Protein AF-A0A7M7PFD1-F1 (afdb_monomer_lite)

Foldseek 3Di:
DWKKKKKWFFQDCPVPDDQPCPDPVNVVVQVVVQVVLQVLLVVLCVVPVWQKDKDKGFPGWDDDNGTITIMMIDIPRGPDDPVVVQVSSVVSLVVCCVVVPNRIDCPTIDMFTQFKADWDWDQDPVGIWIWHIDTAQDKTATPDFADPQFPRGRGGQKMWGFHHDSPDGIHTDIDGDRHHGDALLSSLVSCLVCVVPDDLVVSLVSLLVSLLDQPDALNSLLSSLSSLLVSLVVDQAELVSLQSLQQSVLSSVPHDPVSVVVNCVPPNSVVSSVVSSVSNLVSYDDPAPDKRWHDYPQDIDIDHDDDDDDDDPDDPDDDPVLLVVLLVCCVLPVDQLVRSCVQSVNDSVSNVVSSVVVVVVVVVVCCVVPVPDDDPDDVVVVVVVVVVVVVVSVVCCVVPVDDDPQATWDADPVRDIDDGDVVVDPPPPPPPPVPPPPD

Secondary structure (DSSP, 8-state):
-EEEEEEEEE-S--TT----TTSHHHHHHHHHHHHHHHHHHHHHHHHHT--PEEEEEEEEEEEESEEEEEEEEEEES--S-HHHHHHHHHHHHHHHHHHSTT-EEEEEEEEEESSEEPPEEEEETTEEEEE--EETT-EEEPSSB--TTBTTTTSBSEEEEEE--SSSPPEEEEEE-S-SBPPHHHHHHHHHHHGGGS-HHHHHHHHHHHTT-TT--HHHHHHHHHHHHHHHHHS---HHHHHHHHHHHHHHTTS-HHHHHHHHHHT-HHHHHHHHHHHHHHHS-PPTT-EEEEE-SS-EEEEE--------SSS-PPPHHHHHHHHHHHHHH---HHHHHHHHT--HHHHHHHHHHHHHHHHHHHHHHH-SS-----HHHHHHHHHHHHHHHHHHHHHTS---GGGS-EE-TTS-EE--HHHHS--------------

Radius of gyration: 41.78 Å; chains: 1; bounding box: 92×58×106 Å

Sequence (439 aa):
MSIFHLKFKLVRNFTTFHADQESSDYKTLAHDIKGKFEAVFEELETERDTNGTIYIHVNQLLPDDGVLVDMRAYIANSSMTTQEEMDLLWSGLFSVATSSDGYFDPSILLVLSTVLCPNTSWSSPYGIVQFSSGDLHSWSESSGDCPWFTVNDGEPIARAVCSGDYISPCAWVPSDNCGGNKTADQLLIYLQENLMSADVQDVLSFLTVISQDKNINYAGVSAAFDIIHQTVSISQPTQENVASVVDILSILATLDKGLIMEAEMMDGAVSRATVALEEILLASKVPSNQAFQHVASNLVVQAYTPLAEKGHPHQEGHSPGLKLSVFLRHLANGATYAELSFNFRMGKETIQKFVPDVARAVVDEYAAECFLGQIRQEPDTVRLLIEAAVMLHNLIRNQYQAWDVRMLDQEDAQHNLIPRAWRTAAITVRKSCNAALLL

Organism: Strongylocentrotus purpuratus (NCBI:txid7668)

Structure (mmCIF, N/CA/C/O backbone):
data_AF-A0A7M7PFD1-F1
#
_entry.id   AF-A0A7M7PFD1-F1
#
loop_
_atom_site.group_PDB
_atom_site.id
_atom_site.type_symbol
_atom_site.label_atom_id
_atom_site.label_alt_id
_atom_site.label_comp_id
_atom_site.label_asym_id
_atom_site.label_entity_id
_atom_site.label_seq_id
_atom_site.pdbx_PDB_ins_code
_atom_site.Cartn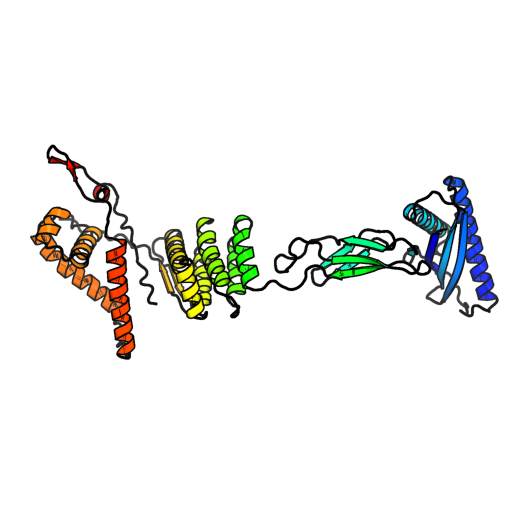_x
_atom_site.Cartn_y
_atom_site.Cartn_z
_atom_site.occupancy
_atom_site.B_iso_or_equiv
_atom_site.auth_seq_id
_atom_site.auth_comp_id
_atom_site.auth_asym_id
_atom_site.auth_atom_id
_atom_site.pdbx_PDB_model_num
ATOM 1 N N . MET A 1 1 ? 30.700 11.770 -26.004 1.00 76.75 1 MET A N 1
ATOM 2 C CA . MET A 1 1 ? 30.360 10.777 -27.037 1.00 76.75 1 MET A CA 1
ATOM 3 C C . MET A 1 1 ? 29.331 9.862 -26.422 1.00 76.75 1 MET A C 1
ATOM 5 O O . MET A 1 1 ? 29.656 9.211 -25.435 1.00 76.75 1 MET A O 1
ATOM 9 N N . SER A 1 2 ? 28.119 9.887 -26.954 1.00 86.25 2 SER A N 1
ATOM 10 C CA . SER A 1 2 ? 26.986 9.093 -26.482 1.00 86.25 2 SER A CA 1
ATOM 11 C C . SER A 1 2 ? 26.871 7.819 -27.313 1.00 86.25 2 SER A C 1
ATOM 13 O O . SER A 1 2 ? 27.174 7.840 -28.509 1.00 86.25 2 SER A O 1
ATOM 15 N N . ILE A 1 3 ? 26.469 6.713 -26.686 1.00 91.69 3 ILE A N 1
ATOM 16 C CA . ILE A 1 3 ? 26.272 5.425 -27.355 1.00 91.69 3 ILE A CA 1
ATOM 17 C C . ILE A 1 3 ? 24.803 5.041 -27.212 1.00 91.69 3 ILE A C 1
ATOM 19 O O . ILE A 1 3 ? 24.238 5.068 -26.118 1.00 91.69 3 ILE A O 1
ATOM 23 N N . PHE A 1 4 ? 24.201 4.657 -28.330 1.00 92.50 4 PHE A N 1
ATOM 24 C CA . PHE A 1 4 ? 22.818 4.213 -28.399 1.00 92.50 4 PHE A CA 1
ATOM 25 C C . PHE A 1 4 ? 22.736 2.857 -29.080 1.00 92.50 4 PHE A C 1
ATOM 27 O O . PHE A 1 4 ? 23.472 2.581 -30.027 1.00 92.50 4 PHE A O 1
ATOM 34 N N . HIS A 1 5 ? 21.826 2.015 -28.608 1.00 92.56 5 HIS A N 1
ATOM 35 C CA . HIS A 1 5 ? 21.463 0.752 -29.235 1.00 92.56 5 HIS A CA 1
ATOM 36 C C . HIS A 1 5 ? 20.136 0.930 -29.950 1.00 92.56 5 HIS A C 1
ATOM 38 O O . HIS A 1 5 ? 19.154 1.369 -29.354 1.00 92.56 5 HIS A O 1
ATOM 44 N N . LEU A 1 6 ? 20.125 0.583 -31.227 1.00 90.88 6 LEU A N 1
ATOM 45 C CA . LEU A 1 6 ? 18.975 0.644 -32.109 1.00 90.88 6 LEU A CA 1
ATOM 46 C C . LEU A 1 6 ? 18.558 -0.787 -32.426 1.00 90.88 6 LEU A C 1
ATOM 48 O O . LEU A 1 6 ? 19.368 -1.567 -32.930 1.00 90.88 6 LEU A O 1
ATOM 52 N N . LYS A 1 7 ? 17.303 -1.131 -32.147 1.00 89.62 7 LYS A N 1
ATOM 53 C CA . LYS A 1 7 ? 16.719 -2.416 -32.539 1.00 89.62 7 LYS A CA 1
ATOM 54 C C . LYS A 1 7 ? 15.477 -2.181 -33.370 1.00 89.62 7 LYS A C 1
ATOM 56 O O . LYS A 1 7 ? 14.643 -1.370 -32.990 1.00 89.62 7 LYS A O 1
ATOM 61 N N . PHE A 1 8 ? 15.372 -2.857 -34.508 1.00 87.81 8 PHE A N 1
ATOM 62 C CA . PHE A 1 8 ? 14.219 -2.764 -35.404 1.00 87.81 8 PHE A CA 1
ATOM 63 C C . PHE A 1 8 ? 14.161 -3.963 -36.347 1.00 87.81 8 PHE A C 1
ATOM 65 O O . PHE A 1 8 ? 15.134 -4.704 -36.485 1.00 87.81 8 PHE A O 1
ATOM 72 N N . LYS A 1 9 ? 13.023 -4.152 -37.017 1.00 87.50 9 LYS A N 1
ATOM 73 C CA . LYS A 1 9 ? 12.791 -5.288 -37.912 1.00 87.50 9 LYS A CA 1
ATOM 74 C C . LYS A 1 9 ? 12.606 -4.843 -39.361 1.00 87.50 9 LYS A C 1
ATOM 76 O O . LYS A 1 9 ? 11.970 -3.830 -39.645 1.00 87.50 9 LYS A O 1
ATOM 81 N N . LEU A 1 10 ? 13.149 -5.636 -40.281 1.00 84.19 10 LEU A N 1
ATOM 82 C CA . LEU A 1 10 ? 12.972 -5.494 -41.723 1.00 84.19 10 LEU A CA 1
ATOM 83 C C . LEU A 1 10 ? 12.193 -6.706 -42.264 1.00 84.19 10 LEU A C 1
ATOM 85 O O . LEU A 1 10 ? 12.637 -7.835 -42.100 1.00 84.19 10 LEU A O 1
ATOM 89 N N . VAL A 1 11 ? 11.041 -6.496 -42.906 1.00 77.44 11 VAL A N 1
ATOM 90 C CA . VAL A 1 11 ? 10.038 -7.543 -43.228 1.00 77.44 11 VAL A CA 1
ATOM 91 C C . VAL A 1 11 ? 10.129 -8.055 -44.675 1.00 77.44 11 VAL A C 1
ATOM 93 O O . VAL A 1 11 ? 9.522 -9.066 -45.024 1.00 77.44 11 VAL A O 1
ATOM 96 N N . ARG A 1 12 ? 10.877 -7.386 -45.566 1.00 67.44 12 ARG A N 1
ATOM 97 C CA . ARG A 1 12 ? 10.990 -7.843 -46.966 1.00 67.44 12 ARG A CA 1
ATOM 98 C C . ARG A 1 12 ? 11.777 -9.149 -47.100 1.00 67.44 12 ARG A C 1
ATOM 100 O O . ARG A 1 12 ? 12.551 -9.530 -46.234 1.00 67.44 12 ARG A O 1
ATOM 107 N N . ASN A 1 13 ? 11.547 -9.789 -48.246 1.00 53.38 13 ASN A N 1
ATOM 108 C CA . ASN A 1 13 ? 11.905 -11.142 -48.676 1.00 53.38 13 ASN A CA 1
ATOM 109 C C . ASN A 1 13 ? 13.419 -11.475 -48.636 1.00 53.38 13 ASN A C 1
ATOM 111 O O . ASN A 1 13 ? 13.996 -11.845 -49.658 1.00 53.38 13 ASN A O 1
ATOM 115 N N . PHE A 1 14 ? 14.073 -11.400 -47.476 1.00 57.06 14 PHE A N 1
ATOM 116 C CA . PHE A 1 14 ? 15.410 -11.955 -47.230 1.00 57.06 14 PHE A CA 1
ATOM 117 C C . PHE A 1 14 ? 15.326 -13.490 -47.120 1.00 57.06 14 PHE A C 1
ATOM 119 O O . PHE A 1 14 ? 15.749 -14.098 -46.143 1.00 57.06 14 PHE A O 1
ATOM 126 N N . THR A 1 15 ? 14.726 -14.135 -48.125 1.00 47.25 15 THR A N 1
ATOM 127 C CA . THR A 1 15 ? 14.383 -15.573 -48.147 1.00 47.25 15 THR A CA 1
ATOM 128 C C . THR A 1 15 ? 15.592 -16.505 -48.140 1.00 47.25 15 THR A C 1
ATOM 130 O O . THR A 1 15 ? 15.434 -17.716 -48.014 1.00 47.25 15 THR A O 1
ATOM 133 N N . THR A 1 16 ? 16.801 -15.957 -48.232 1.00 53.50 16 THR A N 1
ATOM 134 C CA . THR A 1 16 ? 18.064 -16.700 -48.206 1.00 53.50 16 THR A CA 1
ATOM 135 C C . THR A 1 16 ? 19.123 -15.978 -47.373 1.00 53.50 16 THR A C 1
ATOM 137 O O . THR A 1 16 ? 20.288 -15.926 -47.757 1.00 53.50 16 THR A O 1
ATOM 140 N N . PHE A 1 17 ? 18.743 -15.365 -46.249 1.00 58.75 17 PHE A N 1
ATOM 141 C CA . PHE A 1 17 ? 19.732 -14.807 -45.330 1.00 58.75 17 PHE A CA 1
ATOM 142 C C . PHE A 1 17 ? 20.341 -15.915 -44.461 1.00 58.75 17 PHE A C 1
ATOM 144 O O . PHE A 1 17 ? 19.690 -16.473 -43.577 1.00 58.75 17 PHE A O 1
ATOM 151 N N . HIS A 1 18 ? 21.614 -16.225 -44.704 1.00 59.75 18 HIS A N 1
ATOM 152 C CA . HIS A 1 18 ? 22.430 -16.983 -43.764 1.00 59.75 18 HIS A CA 1
ATOM 153 C C . HIS A 1 18 ? 23.028 -16.016 -42.739 1.00 59.75 18 HIS A C 1
ATOM 155 O O . HIS A 1 18 ? 23.800 -15.133 -43.099 1.00 59.75 18 HIS A O 1
ATOM 161 N N . ALA A 1 19 ? 22.713 -16.216 -41.458 1.00 62.31 19 ALA A N 1
ATOM 162 C CA . ALA A 1 19 ? 23.179 -15.388 -40.339 1.00 62.31 19 ALA A CA 1
ATOM 163 C C . ALA A 1 19 ? 24.684 -15.524 -40.015 1.00 62.31 19 ALA A C 1
ATOM 165 O O . ALA A 1 19 ? 25.120 -15.181 -38.918 1.00 62.31 19 ALA A O 1
ATOM 166 N N . ASP A 1 20 ? 25.474 -16.057 -40.948 1.00 70.75 20 ASP A N 1
ATOM 167 C CA . ASP A 1 20 ? 26.923 -16.142 -40.823 1.00 70.75 20 ASP A CA 1
ATOM 168 C C . ASP A 1 20 ? 27.538 -14.771 -41.131 1.00 70.75 20 ASP A C 1
ATOM 170 O O . ASP A 1 20 ? 27.486 -14.303 -42.270 1.00 70.75 20 ASP A O 1
ATOM 174 N N . GLN A 1 21 ? 28.127 -14.134 -40.114 1.00 69.25 21 GLN A N 1
ATOM 175 C CA . GLN A 1 21 ? 28.752 -12.811 -40.222 1.00 69.25 21 GLN A CA 1
ATOM 176 C C . GLN A 1 21 ? 29.903 -12.768 -41.237 1.00 69.25 21 GLN A C 1
ATOM 178 O O . GLN A 1 21 ? 30.243 -11.694 -41.741 1.00 69.25 21 GLN A O 1
ATOM 183 N N . GLU A 1 22 ? 30.498 -13.919 -41.567 1.00 76.50 22 GLU A N 1
ATOM 184 C CA . GLU A 1 22 ? 31.570 -14.000 -42.555 1.00 76.50 22 GLU A CA 1
ATOM 185 C C . GLU A 1 22 ? 31.070 -14.116 -44.000 1.00 76.50 22 GLU A C 1
ATOM 187 O O . GLU A 1 22 ? 31.841 -13.846 -44.930 1.00 76.50 22 GLU A O 1
ATOM 192 N N . SER A 1 23 ? 29.787 -14.441 -44.194 1.00 79.31 23 SER A N 1
ATOM 193 C CA . SER A 1 23 ? 29.161 -14.565 -45.511 1.00 79.31 23 SER A CA 1
ATOM 194 C C . SER A 1 23 ? 29.185 -13.242 -46.282 1.00 79.31 23 SER A C 1
ATOM 196 O O . SER A 1 23 ? 28.975 -12.162 -45.721 1.00 79.31 23 SER A O 1
ATOM 198 N N . SER A 1 24 ? 29.388 -13.326 -47.601 1.00 77.19 24 SER A N 1
ATOM 199 C CA . SER A 1 24 ? 29.265 -12.175 -48.503 1.00 77.19 24 SER A CA 1
ATOM 200 C C . SER A 1 24 ? 27.900 -11.509 -48.378 1.00 77.19 24 SER A C 1
ATOM 202 O O . SER A 1 24 ? 27.824 -10.286 -48.314 1.00 77.19 24 SER A O 1
ATOM 204 N N . ASP A 1 25 ? 26.842 -12.311 -48.264 1.00 72.19 25 ASP A N 1
ATOM 205 C CA . ASP A 1 25 ? 25.460 -11.832 -48.259 1.00 72.19 25 ASP A CA 1
ATOM 206 C C . ASP A 1 25 ? 25.157 -11.034 -46.984 1.00 72.19 25 ASP A C 1
ATOM 208 O O . ASP A 1 25 ? 24.490 -10.000 -47.039 1.00 72.19 25 ASP A O 1
ATOM 212 N N . TYR A 1 26 ? 25.720 -11.457 -45.843 1.00 77.81 26 TYR A N 1
ATOM 213 C CA . TYR A 1 26 ? 25.640 -10.714 -44.585 1.00 77.81 26 TYR A CA 1
ATOM 214 C C . TYR A 1 26 ? 26.345 -9.362 -44.694 1.00 77.81 26 TYR A C 1
ATOM 216 O O . TYR A 1 26 ? 25.782 -8.332 -44.323 1.00 77.81 26 TYR A O 1
ATOM 224 N N . LYS A 1 27 ? 27.577 -9.353 -45.220 1.00 80.38 27 LYS A N 1
ATOM 225 C CA . LYS A 1 27 ? 28.394 -8.137 -45.339 1.00 80.38 27 LYS A CA 1
ATOM 226 C C . LYS A 1 27 ? 27.763 -7.123 -46.293 1.00 80.38 27 LYS A C 1
ATOM 228 O O . LYS A 1 27 ? 27.737 -5.938 -45.968 1.00 80.38 27 LYS A O 1
ATOM 233 N N . THR A 1 28 ? 27.214 -7.578 -47.422 1.00 81.00 28 THR A N 1
ATOM 234 C CA . THR A 1 28 ? 26.465 -6.727 -48.359 1.00 81.00 28 THR A CA 1
ATOM 235 C C . THR A 1 28 ? 25.225 -6.142 -47.693 1.00 81.00 28 THR A C 1
ATOM 237 O O . THR A 1 28 ? 25.043 -4.929 -47.720 1.00 81.00 28 THR A O 1
ATOM 240 N N . LEU A 1 29 ? 24.420 -6.966 -47.015 1.00 76.75 29 LEU A N 1
ATOM 241 C CA . LEU A 1 29 ? 23.209 -6.490 -46.348 1.00 76.75 29 LEU A CA 1
ATOM 242 C C . LEU A 1 29 ? 23.514 -5.477 -45.234 1.00 76.75 29 LEU A C 1
ATOM 244 O O . LEU A 1 29 ? 22.866 -4.436 -45.150 1.00 76.75 29 LEU A O 1
ATOM 248 N N . ALA A 1 30 ? 24.519 -5.745 -44.400 1.00 82.06 30 ALA A N 1
ATOM 249 C CA . ALA A 1 30 ? 24.948 -4.818 -43.358 1.00 82.06 30 ALA A CA 1
ATOM 250 C C . ALA A 1 30 ? 25.448 -3.485 -43.945 1.00 82.06 30 ALA A C 1
ATOM 252 O O . ALA A 1 30 ? 25.148 -2.426 -43.394 1.00 82.06 30 ALA A O 1
ATOM 253 N N . HIS A 1 31 ? 26.173 -3.525 -45.069 1.00 84.00 31 HIS A N 1
ATOM 254 C CA . HIS A 1 31 ? 26.636 -2.328 -45.773 1.00 84.00 31 HIS A CA 1
ATOM 255 C C . HIS A 1 31 ? 25.475 -1.509 -46.351 1.00 84.00 31 HIS A C 1
ATOM 257 O O . HIS A 1 31 ? 25.438 -0.297 -46.157 1.00 84.00 31 HIS A O 1
ATOM 263 N N . ASP A 1 32 ? 24.501 -2.162 -46.988 1.00 79.81 32 ASP A N 1
ATOM 264 C CA . ASP A 1 32 ? 23.331 -1.499 -47.573 1.00 79.81 32 ASP A CA 1
ATOM 265 C C . ASP A 1 32 ? 22.443 -0.853 -46.501 1.00 79.81 32 ASP A C 1
ATOM 267 O O . ASP A 1 32 ? 21.979 0.277 -46.670 1.00 79.81 32 ASP A O 1
ATOM 271 N N . ILE A 1 33 ? 22.223 -1.552 -45.379 1.00 78.75 33 ILE A N 1
ATOM 272 C CA . ILE A 1 33 ? 21.520 -1.005 -44.211 1.00 78.75 33 ILE A CA 1
ATOM 273 C C . ILE A 1 33 ? 22.271 0.232 -43.722 1.00 78.75 33 ILE A C 1
ATOM 275 O O . ILE A 1 33 ? 21.683 1.306 -43.629 1.00 78.75 33 ILE A O 1
ATOM 279 N N . LYS A 1 34 ? 23.577 0.104 -43.474 1.00 83.62 34 LYS A N 1
ATOM 280 C CA . LYS A 1 34 ? 24.414 1.210 -43.014 1.00 83.62 34 LYS A CA 1
ATOM 281 C C . LYS A 1 34 ? 24.313 2.429 -43.946 1.00 83.62 34 LYS A C 1
ATOM 283 O O . LYS A 1 34 ? 23.952 3.502 -43.481 1.00 83.62 34 LYS A O 1
ATOM 288 N N . GLY A 1 35 ? 24.532 2.264 -45.249 1.00 82.38 35 GLY A N 1
ATOM 289 C CA . GLY A 1 35 ? 24.506 3.382 -46.199 1.00 82.38 35 GLY A CA 1
ATOM 290 C C . GLY A 1 35 ? 23.152 4.097 -46.268 1.00 82.38 35 GLY A C 1
ATOM 291 O O . GLY A 1 35 ? 23.102 5.321 -46.355 1.00 82.38 35 GLY A O 1
ATOM 292 N N . LYS A 1 36 ? 22.038 3.356 -46.168 1.00 78.88 36 LYS A N 1
ATOM 293 C CA . LYS A 1 36 ? 20.694 3.958 -46.128 1.00 78.88 36 LYS A CA 1
ATOM 294 C C . LYS A 1 36 ? 20.459 4.804 -44.882 1.00 78.88 36 LYS A C 1
ATOM 296 O O . LYS A 1 36 ? 19.854 5.866 -44.982 1.00 78.88 36 LYS A O 1
ATOM 301 N N . PHE A 1 37 ? 20.895 4.323 -43.722 1.00 79.12 37 PHE A N 1
ATOM 302 C CA . PHE A 1 37 ? 20.728 5.057 -42.470 1.00 79.12 37 PHE A CA 1
ATOM 303 C C . PHE A 1 37 ? 21.672 6.261 -42.386 1.00 79.12 37 PHE A C 1
ATOM 305 O O . PHE A 1 37 ? 21.232 7.314 -41.943 1.00 79.12 37 PHE A O 1
ATOM 312 N N . GLU A 1 38 ? 22.918 6.146 -42.862 1.00 82.75 38 GLU A N 1
ATOM 313 C CA . GLU A 1 38 ? 23.852 7.282 -42.957 1.00 82.75 38 GLU A CA 1
ATOM 314 C C . GLU A 1 38 ? 23.260 8.421 -43.794 1.00 82.75 38 GLU A C 1
ATOM 316 O O . GLU A 1 38 ? 23.211 9.546 -43.313 1.00 82.75 38 GLU A O 1
ATOM 321 N N . ALA A 1 39 ? 22.700 8.127 -44.972 1.00 80.94 39 ALA A N 1
ATOM 322 C CA . ALA A 1 39 ? 22.087 9.149 -45.827 1.00 80.94 39 ALA A CA 1
ATOM 323 C C . ALA A 1 39 ? 20.928 9.904 -45.144 1.00 80.94 39 ALA A C 1
ATOM 325 O O . ALA A 1 39 ? 20.793 11.114 -45.301 1.00 80.94 39 ALA A O 1
ATOM 326 N N . VAL A 1 40 ? 20.098 9.200 -44.365 1.00 78.44 40 VAL A N 1
ATOM 327 C CA . VAL A 1 40 ? 18.962 9.806 -43.646 1.00 78.44 40 VAL A CA 1
ATOM 328 C C . VAL A 1 40 ? 19.440 10.674 -42.484 1.00 78.44 40 VAL A C 1
ATOM 330 O O . VAL A 1 40 ? 18.869 11.730 -42.221 1.00 78.44 40 VAL A O 1
ATOM 333 N N . PHE A 1 41 ? 20.487 10.243 -41.779 1.00 76.81 41 PHE A N 1
ATOM 334 C CA . PHE A 1 41 ? 21.058 11.033 -40.694 1.00 76.81 41 PHE A CA 1
ATOM 335 C C . PHE A 1 41 ? 21.830 12.254 -41.210 1.00 76.81 41 PHE A C 1
ATOM 337 O O . PHE A 1 41 ? 21.693 13.314 -40.611 1.00 76.81 41 PHE A O 1
ATOM 344 N N . GLU A 1 42 ? 22.531 12.156 -42.344 1.00 76.81 42 GLU A N 1
ATOM 345 C CA . GLU A 1 42 ? 23.151 13.311 -43.015 1.00 76.81 42 GLU A CA 1
ATOM 346 C C . GLU A 1 42 ? 22.106 14.371 -43.405 1.00 76.81 42 GLU A C 1
ATOM 348 O O . GLU A 1 42 ? 22.317 15.563 -43.186 1.00 76.81 42 GLU A O 1
ATOM 353 N N . GLU A 1 43 ? 20.948 13.957 -43.930 1.00 73.50 43 GLU A N 1
ATOM 354 C CA . GLU A 1 43 ? 19.849 14.877 -44.257 1.00 73.50 43 GLU A CA 1
ATOM 355 C C . GLU A 1 43 ? 19.327 15.594 -42.996 1.00 73.50 43 GLU A C 1
ATOM 357 O O . GLU A 1 43 ? 19.199 16.820 -42.975 1.00 73.50 43 GLU A O 1
ATOM 362 N N . LEU A 1 44 ? 19.133 14.861 -41.896 1.00 68.25 44 LEU A N 1
ATOM 363 C CA . LEU A 1 44 ? 18.672 15.425 -40.621 1.00 68.25 44 LEU A CA 1
ATOM 364 C C . LEU A 1 44 ? 19.695 16.344 -39.946 1.00 68.25 44 LEU A C 1
ATOM 366 O O . LEU A 1 44 ? 19.292 17.323 -39.311 1.00 68.25 44 LEU A O 1
ATOM 370 N N . GLU A 1 45 ? 20.992 16.060 -40.093 1.00 65.31 45 GLU A N 1
ATOM 371 C CA . GLU A 1 45 ? 22.066 16.932 -39.609 1.00 65.31 45 GLU A CA 1
ATOM 372 C C . GLU A 1 45 ? 22.005 18.309 -40.294 1.00 65.31 45 GLU A C 1
ATOM 374 O O . GLU A 1 45 ? 22.177 19.342 -39.641 1.00 65.31 45 GLU A O 1
ATOM 379 N N . THR A 1 46 ? 21.675 18.344 -41.592 1.00 63.28 46 THR A N 1
ATOM 380 C CA . THR A 1 46 ? 21.558 19.598 -42.354 1.00 63.28 46 THR A CA 1
ATOM 381 C C . THR A 1 46 ? 20.289 20.402 -42.059 1.00 63.28 46 THR A C 1
ATOM 383 O O . THR A 1 46 ? 20.305 21.626 -42.191 1.00 63.28 46 THR A O 1
ATOM 386 N N . GLU A 1 47 ? 19.200 19.754 -41.634 1.00 60.44 47 GLU A N 1
ATOM 387 C CA . GLU A 1 47 ? 17.921 20.422 -41.355 1.00 60.44 47 GLU A CA 1
ATOM 388 C C . GLU A 1 47 ? 17.816 21.004 -39.938 1.00 60.44 47 GLU A C 1
ATOM 390 O O . GLU A 1 47 ? 17.064 21.959 -39.725 1.00 60.44 47 GLU A O 1
ATOM 395 N N . ARG A 1 48 ? 18.530 20.438 -38.954 1.00 60.19 48 ARG A N 1
ATOM 396 C CA . ARG A 1 48 ? 18.344 20.772 -37.528 1.00 60.19 48 ARG A CA 1
ATOM 397 C C . ARG A 1 48 ? 19.485 21.549 -36.865 1.00 60.19 48 ARG A C 1
ATOM 399 O O . ARG A 1 48 ? 19.402 21.776 -35.661 1.00 60.19 48 ARG A O 1
ATOM 406 N N . ASP A 1 49 ? 20.504 21.983 -37.612 1.00 56.66 49 ASP A N 1
ATOM 407 C CA . ASP A 1 49 ? 21.678 22.697 -37.064 1.00 56.66 49 ASP A CA 1
ATOM 408 C C . ASP A 1 49 ? 22.309 21.912 -35.888 1.00 56.66 49 ASP A C 1
ATOM 410 O O . ASP A 1 49 ? 22.717 22.452 -34.854 1.00 56.66 49 ASP A O 1
ATOM 414 N N . THR A 1 50 ? 22.304 20.579 -36.000 1.00 60.28 50 THR A N 1
ATOM 415 C CA . THR A 1 50 ? 22.814 19.690 -34.958 1.00 60.28 50 THR A CA 1
ATOM 416 C C . THR A 1 50 ? 24.332 19.702 -35.020 1.00 60.28 50 THR A C 1
ATOM 418 O O . THR A 1 50 ? 24.926 19.169 -35.949 1.00 60.28 50 THR A O 1
ATOM 421 N N . ASN A 1 51 ? 24.988 20.258 -34.003 1.00 66.69 51 ASN A N 1
ATOM 422 C CA . ASN A 1 51 ? 26.455 20.274 -33.910 1.00 66.69 51 ASN A CA 1
ATOM 423 C C . ASN A 1 51 ? 27.096 18.878 -33.713 1.00 66.69 51 ASN A C 1
ATOM 425 O O . ASN A 1 51 ? 28.314 18.781 -33.564 1.00 66.69 51 ASN A O 1
ATOM 429 N N . GLY A 1 52 ? 26.301 17.804 -33.660 1.00 73.75 52 GLY A N 1
ATOM 430 C CA . GLY A 1 52 ? 26.773 16.437 -33.450 1.00 73.75 52 GLY A CA 1
ATOM 431 C C . GLY A 1 52 ? 27.104 15.713 -34.754 1.00 73.75 52 GLY A C 1
ATOM 432 O O . GLY A 1 52 ? 26.448 15.925 -35.761 1.00 73.75 52 GLY A O 1
ATOM 433 N N . THR A 1 53 ? 28.103 14.831 -34.717 1.00 81.44 53 THR A N 1
ATOM 434 C CA . THR A 1 53 ? 28.411 13.882 -35.798 1.00 81.44 53 THR A CA 1
ATOM 435 C C . THR A 1 53 ? 27.916 12.495 -35.413 1.00 81.44 53 THR A C 1
ATOM 437 O O . THR A 1 53 ? 28.328 11.974 -34.366 1.00 81.44 53 THR A O 1
ATOM 440 N N . ILE A 1 54 ? 27.072 11.894 -36.252 1.00 86.06 54 ILE A N 1
ATOM 441 C CA . ILE A 1 54 ? 26.496 10.564 -36.030 1.00 86.06 54 ILE A CA 1
ATOM 442 C C . ILE A 1 54 ? 27.307 9.495 -36.777 1.00 86.06 54 ILE A C 1
ATOM 444 O O . ILE A 1 54 ? 27.525 9.571 -37.981 1.00 86.06 54 ILE A O 1
ATOM 448 N N . TYR A 1 55 ? 27.718 8.443 -36.070 1.00 86.50 55 TYR A N 1
ATOM 449 C CA . TYR A 1 55 ? 28.320 7.244 -36.655 1.00 86.50 55 TYR A CA 1
ATOM 450 C C . TYR A 1 55 ? 27.454 6.036 -36.344 1.00 86.50 55 TYR A C 1
ATOM 452 O O . TYR A 1 55 ? 27.043 5.852 -35.201 1.00 86.50 55 TYR A O 1
ATOM 460 N N . ILE A 1 56 ? 27.235 5.162 -37.322 1.00 88.81 56 ILE A N 1
ATOM 461 C CA . ILE A 1 56 ? 26.433 3.955 -37.124 1.00 88.81 56 ILE A CA 1
ATOM 462 C C . ILE A 1 56 ? 27.205 2.679 -37.452 1.00 88.81 56 ILE A C 1
ATOM 464 O O . ILE A 1 56 ? 28.049 2.625 -38.350 1.00 88.81 56 ILE A O 1
ATOM 468 N N . HIS A 1 57 ? 26.891 1.627 -36.707 1.00 88.69 57 HIS A N 1
ATOM 469 C CA . HIS A 1 57 ? 27.495 0.313 -36.843 1.00 88.69 57 HIS A CA 1
ATOM 470 C C . HIS A 1 57 ? 26.430 -0.775 -36.706 1.00 88.69 57 HIS A C 1
ATOM 472 O O . HIS A 1 57 ? 25.701 -0.811 -35.719 1.00 88.69 57 HIS A O 1
ATOM 478 N N . VAL A 1 58 ? 26.349 -1.685 -37.676 1.00 87.31 58 VAL A N 1
ATOM 479 C CA . VAL A 1 58 ? 25.499 -2.880 -37.579 1.00 87.31 58 VAL A CA 1
ATOM 480 C C . VAL A 1 58 ? 26.219 -3.910 -36.719 1.00 87.31 58 VAL A C 1
ATOM 482 O O . VAL A 1 58 ? 27.233 -4.463 -37.134 1.00 87.31 58 VAL A O 1
ATOM 485 N N . ASN A 1 59 ? 25.711 -4.157 -35.511 1.00 85.00 59 ASN A N 1
ATOM 486 C CA . ASN A 1 59 ? 26.299 -5.132 -34.594 1.00 85.00 59 ASN A CA 1
ATOM 487 C C . ASN A 1 59 ? 25.911 -6.550 -34.994 1.00 85.00 59 ASN A C 1
ATOM 489 O O . ASN A 1 59 ? 26.757 -7.442 -35.033 1.00 85.00 59 ASN A O 1
ATOM 493 N N . GLN A 1 60 ? 24.623 -6.759 -35.264 1.00 85.94 60 GLN A N 1
ATOM 494 C CA . GLN A 1 60 ? 24.083 -8.080 -35.530 1.00 85.94 60 GLN A CA 1
ATOM 495 C C . GLN A 1 60 ? 22.852 -8.005 -36.431 1.00 85.94 60 GLN A C 1
ATOM 497 O O . GLN A 1 60 ? 22.015 -7.115 -36.300 1.00 85.94 60 GLN A O 1
ATOM 502 N N . LEU A 1 61 ? 22.736 -8.983 -37.324 1.00 84.19 61 LEU A N 1
ATOM 503 C CA . LEU A 1 61 ? 21.527 -9.265 -38.086 1.00 84.19 61 LEU A CA 1
ATOM 504 C C . LEU A 1 61 ? 21.049 -10.663 -37.697 1.00 84.19 61 LEU A C 1
ATOM 506 O O . LEU A 1 61 ? 21.797 -11.637 -37.806 1.00 84.19 61 LEU A O 1
ATOM 510 N N . LEU A 1 62 ? 19.820 -10.749 -37.204 1.00 82.62 62 LEU A N 1
ATOM 511 C CA . LEU A 1 62 ? 19.208 -11.978 -36.720 1.00 82.62 62 LEU A CA 1
ATOM 512 C C . LEU A 1 62 ? 18.078 -12.401 -37.669 1.00 82.62 62 LEU A C 1
ATOM 514 O O . LEU A 1 62 ? 17.245 -11.564 -38.021 1.00 82.62 62 LEU A O 1
ATOM 518 N N . PRO A 1 63 ? 18.029 -13.677 -38.085 1.00 75.75 63 PRO A N 1
ATOM 519 C CA . PRO A 1 63 ? 16.920 -14.186 -38.873 1.00 75.75 63 PRO A CA 1
ATOM 520 C C . PRO A 1 63 ? 15.660 -14.231 -38.000 1.00 75.75 63 PRO A C 1
ATOM 522 O O . PRO A 1 63 ? 15.671 -14.793 -36.906 1.00 75.75 63 PRO A O 1
ATOM 525 N N . ASP A 1 64 ? 14.589 -13.630 -38.500 1.00 69.25 64 ASP A N 1
ATOM 526 C CA . ASP A 1 64 ? 13.238 -13.637 -37.931 1.00 69.25 64 ASP A CA 1
ATOM 527 C C . ASP A 1 64 ? 12.256 -13.849 -39.109 1.00 69.25 64 ASP A C 1
ATOM 529 O O . ASP A 1 64 ? 12.710 -14.134 -40.218 1.00 69.25 64 ASP A O 1
ATOM 533 N N . ASP A 1 65 ? 10.937 -13.710 -38.953 1.00 71.75 65 ASP A N 1
ATOM 534 C CA . ASP A 1 65 ? 10.018 -13.515 -40.095 1.00 71.75 65 ASP A CA 1
ATOM 535 C C . ASP A 1 65 ? 10.360 -12.179 -40.815 1.00 71.75 65 ASP A C 1
ATOM 537 O O . ASP A 1 65 ? 9.639 -11.187 -40.691 1.00 71.75 65 ASP A O 1
ATOM 541 N N . GLY A 1 66 ? 11.532 -12.112 -41.466 1.00 78.38 66 GLY A N 1
ATOM 542 C CA . GLY A 1 66 ? 12.287 -10.904 -41.810 1.00 78.38 66 GLY A CA 1
ATOM 543 C C . GLY A 1 66 ? 13.747 -10.942 -41.306 1.00 78.38 66 GLY A C 1
ATOM 544 O O . GLY A 1 66 ? 14.374 -11.995 -41.205 1.00 78.38 66 GLY A O 1
ATOM 545 N N . VAL A 1 67 ? 14.306 -9.776 -40.981 1.00 83.75 67 VAL A N 1
ATOM 546 C CA . VAL A 1 67 ? 15.623 -9.617 -40.341 1.00 83.75 67 VAL A CA 1
ATOM 547 C C . VAL A 1 67 ? 15.489 -8.648 -39.172 1.00 83.75 67 VAL A C 1
ATOM 549 O O . VAL A 1 67 ? 15.100 -7.495 -39.362 1.00 83.75 67 VAL A O 1
ATOM 552 N N . LEU A 1 68 ? 15.819 -9.105 -37.967 1.00 86.88 68 LEU A N 1
ATOM 553 C CA . LEU A 1 68 ? 15.962 -8.251 -36.792 1.00 86.88 68 LEU A CA 1
ATOM 554 C C . LEU A 1 68 ? 17.366 -7.636 -36.802 1.00 86.88 68 LEU A C 1
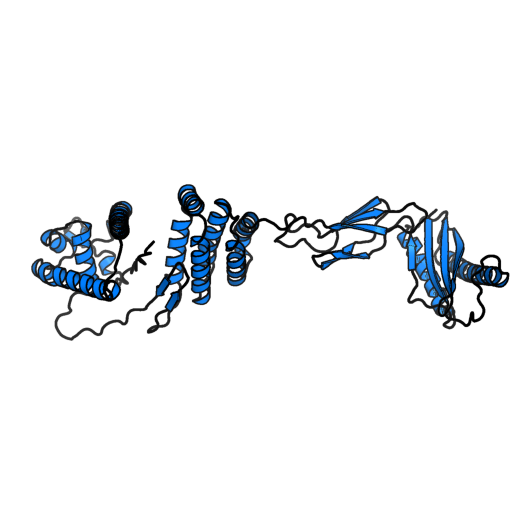ATOM 556 O O . LEU A 1 68 ? 18.373 -8.344 -36.833 1.00 86.88 68 LEU A O 1
ATOM 560 N N . VAL A 1 69 ? 17.425 -6.312 -36.786 1.00 87.50 69 VAL A N 1
ATOM 561 C CA . VAL A 1 69 ? 18.659 -5.534 -36.857 1.00 87.50 69 VAL A CA 1
ATOM 562 C C . VAL A 1 69 ? 19.004 -5.017 -35.466 1.00 87.50 69 VAL A C 1
ATOM 564 O O . VAL A 1 69 ? 18.184 -4.357 -34.833 1.00 87.50 69 VAL A O 1
ATOM 567 N N . ASP A 1 70 ? 20.221 -5.303 -35.007 1.00 88.81 70 ASP A N 1
ATOM 568 C CA . ASP A 1 70 ? 20.849 -4.689 -33.836 1.00 88.81 70 ASP A CA 1
ATOM 569 C C . ASP A 1 70 ? 21.981 -3.778 -34.325 1.00 88.81 70 ASP A C 1
ATOM 571 O O . ASP A 1 70 ? 22.959 -4.225 -34.934 1.00 88.81 70 ASP A O 1
ATOM 575 N N . MET A 1 71 ? 21.827 -2.482 -34.086 1.00 90.19 71 MET A N 1
ATOM 576 C CA . MET A 1 71 ? 22.751 -1.437 -34.503 1.00 90.19 71 MET A CA 1
ATOM 577 C C . MET A 1 71 ? 23.191 -0.596 -33.310 1.00 90.19 71 MET A C 1
ATOM 579 O O . MET A 1 71 ? 22.458 -0.413 -32.344 1.00 90.19 71 MET A O 1
ATOM 583 N N . ARG A 1 72 ? 24.394 -0.034 -33.390 1.00 91.00 72 ARG A N 1
ATOM 584 C CA . ARG A 1 72 ? 24.859 1.031 -32.501 1.00 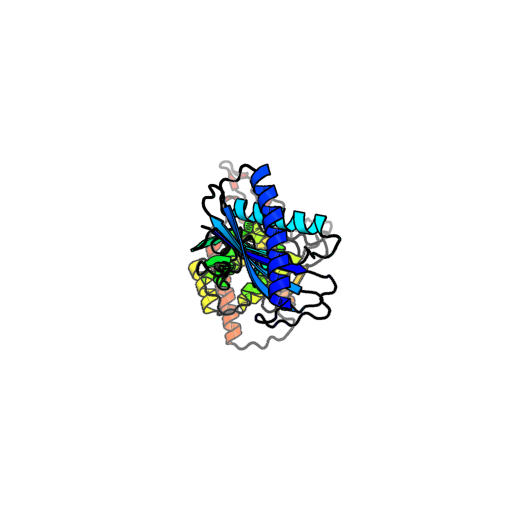91.00 72 ARG A CA 1
ATOM 585 C C . ARG A 1 72 ? 24.943 2.342 -33.254 1.00 91.00 72 ARG A C 1
ATOM 587 O O . ARG A 1 72 ? 25.462 2.371 -34.368 1.00 91.00 72 ARG A O 1
ATOM 594 N N . ALA A 1 73 ? 24.487 3.407 -32.613 1.00 90.81 73 ALA A N 1
ATOM 595 C CA . ALA A 1 73 ? 24.753 4.772 -33.027 1.00 90.81 73 ALA A CA 1
ATOM 596 C C . ALA A 1 73 ? 25.676 5.440 -32.004 1.00 90.81 73 ALA A C 1
ATOM 598 O O . ALA A 1 73 ? 25.511 5.275 -30.795 1.00 90.81 73 ALA A O 1
ATOM 599 N N . TYR A 1 74 ? 26.652 6.185 -32.503 1.00 89.81 74 TYR A N 1
ATOM 600 C CA . TYR A 1 74 ? 27.598 6.965 -31.726 1.00 89.81 74 TYR A CA 1
ATOM 601 C C . TYR A 1 74 ? 27.424 8.422 -32.109 1.00 89.81 74 TYR A C 1
ATOM 603 O O . TYR A 1 74 ? 27.541 8.755 -33.285 1.00 89.81 74 TYR A O 1
ATOM 611 N N . ILE A 1 75 ? 27.179 9.284 -31.129 1.00 88.75 75 ILE A N 1
ATOM 612 C CA . ILE A 1 75 ? 27.048 10.722 -31.367 1.00 88.75 75 ILE A CA 1
ATOM 613 C C . ILE A 1 75 ? 28.208 11.432 -30.674 1.00 88.75 75 ILE A C 1
ATOM 615 O O . ILE A 1 75 ? 28.431 11.291 -29.466 1.00 88.75 75 ILE A O 1
ATOM 619 N N . ALA A 1 76 ? 29.010 12.147 -31.458 1.00 85.38 76 ALA A N 1
ATOM 620 C CA . ALA A 1 76 ? 30.181 12.885 -30.996 1.00 85.38 76 ALA A CA 1
ATOM 621 C C . ALA A 1 76 ? 30.014 14.387 -31.246 1.00 85.38 76 ALA A C 1
ATOM 623 O O . ALA A 1 76 ? 29.283 14.783 -32.142 1.00 85.38 76 ALA A O 1
ATOM 624 N N . ASN A 1 77 ? 30.709 15.221 -30.465 1.00 84.12 77 ASN A N 1
ATOM 625 C CA . ASN A 1 77 ? 30.728 16.689 -30.599 1.00 84.12 77 ASN A CA 1
ATOM 626 C C . ASN A 1 77 ? 29.362 17.397 -30.508 1.00 84.12 77 ASN A C 1
ATOM 628 O O . ASN A 1 77 ? 29.257 18.574 -30.826 1.00 84.12 77 ASN A O 1
ATOM 632 N N . SER A 1 78 ? 28.339 16.710 -30.013 1.00 83.50 78 SER A N 1
ATOM 633 C CA . SER A 1 78 ? 27.008 17.269 -29.820 1.00 83.50 78 SER A CA 1
ATOM 634 C C . SER A 1 78 ? 26.934 18.156 -28.575 1.00 83.50 78 SER A C 1
ATOM 636 O O . SER A 1 78 ? 27.536 17.852 -27.542 1.00 83.50 78 SER A O 1
ATOM 638 N N . SER A 1 79 ? 26.176 19.250 -28.673 1.00 84.62 79 SER A N 1
ATOM 639 C CA . SER A 1 79 ? 25.745 20.072 -27.533 1.00 84.62 79 SER A CA 1
ATOM 640 C C . SER A 1 79 ? 24.345 19.701 -27.029 1.00 84.62 79 SER A C 1
ATOM 642 O O . SER A 1 79 ? 23.841 20.358 -26.122 1.00 84.62 79 SER A O 1
ATOM 644 N N . MET A 1 80 ? 23.707 18.706 -27.650 1.00 86.31 80 MET A N 1
ATOM 645 C CA . MET A 1 80 ? 22.379 18.222 -27.287 1.00 86.31 80 MET A CA 1
ATOM 646 C C . MET A 1 80 ? 22.446 17.388 -26.005 1.00 86.31 80 MET A C 1
ATOM 648 O O . MET A 1 80 ? 23.458 16.763 -25.687 1.00 86.31 80 MET A O 1
ATOM 652 N N . THR A 1 81 ? 21.344 17.360 -25.270 1.00 88.81 81 THR A N 1
ATOM 653 C CA . THR A 1 81 ? 21.127 16.414 -24.176 1.00 88.81 81 THR A CA 1
ATOM 654 C C . THR A 1 81 ? 20.918 15.000 -24.719 1.00 88.81 81 THR A C 1
ATOM 656 O O . THR A 1 81 ? 20.474 14.812 -25.852 1.00 88.81 81 THR A O 1
ATOM 659 N N . THR A 1 82 ? 21.165 13.980 -23.893 1.00 88.06 82 THR A N 1
ATOM 660 C CA . THR A 1 82 ? 20.947 12.575 -24.277 1.00 88.06 82 THR A CA 1
ATOM 661 C C . THR A 1 82 ? 19.515 12.317 -24.758 1.00 88.06 82 THR A C 1
ATOM 663 O O . THR A 1 82 ? 19.312 11.524 -25.672 1.00 88.06 82 THR A O 1
ATOM 666 N N . GLN A 1 83 ? 18.517 12.986 -24.169 1.00 87.44 83 GLN A N 1
ATOM 667 C CA . GLN A 1 83 ? 17.122 12.849 -24.590 1.00 87.44 83 GLN A CA 1
ATOM 668 C C . GLN A 1 83 ? 16.900 13.425 -25.993 1.00 87.44 83 GLN A C 1
ATOM 670 O O . GLN A 1 83 ? 16.323 12.753 -26.840 1.00 87.44 83 GLN A O 1
ATOM 675 N N . GLU A 1 84 ? 17.414 14.624 -26.269 1.00 87.50 84 GLU A N 1
ATOM 676 C CA . GLU A 1 84 ? 17.330 15.232 -27.602 1.00 87.50 84 GLU A CA 1
ATOM 677 C C . GLU A 1 84 ? 18.053 14.376 -28.658 1.00 87.50 84 GLU A C 1
ATOM 679 O O . GLU A 1 84 ? 17.581 14.250 -29.787 1.00 87.50 84 GLU A O 1
ATOM 684 N N . GLU A 1 85 ? 19.183 13.759 -28.295 1.00 88.44 85 GLU A N 1
ATOM 685 C CA . GLU A 1 85 ? 19.907 12.810 -29.149 1.00 88.44 85 GLU A CA 1
ATOM 686 C C . GLU A 1 85 ? 19.075 11.552 -29.446 1.00 88.44 85 GLU A C 1
ATOM 688 O O . GLU A 1 85 ? 19.008 11.107 -30.594 1.00 88.44 85 GLU A O 1
ATOM 693 N N . MET A 1 86 ? 18.394 10.995 -28.440 1.00 88.56 86 MET A N 1
ATOM 694 C CA . MET A 1 86 ? 17.467 9.879 -28.642 1.00 88.56 86 MET A CA 1
ATOM 695 C C . MET A 1 86 ? 16.292 10.272 -29.537 1.00 88.56 86 MET A C 1
ATOM 697 O O . MET A 1 86 ? 15.936 9.503 -30.428 1.00 88.56 86 MET A O 1
ATOM 701 N N . ASP A 1 87 ? 15.715 11.456 -29.335 1.00 87.19 87 ASP A N 1
ATOM 702 C CA . ASP A 1 87 ? 14.591 11.961 -30.127 1.00 87.19 87 ASP A CA 1
ATOM 703 C C . ASP A 1 87 ? 14.996 12.199 -31.592 1.00 87.19 87 ASP A C 1
ATOM 705 O O . ASP A 1 87 ? 14.220 11.924 -32.511 1.00 87.19 87 ASP A O 1
ATOM 709 N N . LEU A 1 88 ? 16.232 12.654 -31.833 1.00 87.12 88 LEU A N 1
ATOM 710 C CA . LEU A 1 88 ? 16.819 12.761 -33.170 1.00 87.12 88 LEU A CA 1
ATOM 711 C C . LEU A 1 88 ? 16.932 11.386 -33.842 1.00 87.12 88 LEU A C 1
ATOM 713 O O . LEU A 1 88 ? 16.472 11.218 -34.973 1.00 87.12 88 LEU A O 1
ATOM 717 N N . LEU A 1 89 ? 17.491 10.396 -33.138 1.00 88.44 89 LEU A N 1
ATOM 718 C CA . LEU A 1 89 ? 17.624 9.028 -33.648 1.00 88.44 89 LEU A CA 1
ATOM 719 C C . LEU A 1 89 ? 16.257 8.401 -33.948 1.00 88.44 89 LEU A C 1
ATOM 721 O O . LEU A 1 89 ? 16.069 7.818 -35.017 1.00 88.44 89 LEU A O 1
ATOM 725 N N . TRP A 1 90 ? 15.286 8.578 -33.050 1.00 87.81 90 TRP A N 1
ATOM 726 C CA . TRP A 1 90 ? 13.898 8.162 -33.250 1.00 87.81 90 TRP A CA 1
ATOM 727 C C . TRP A 1 90 ? 13.276 8.805 -34.488 1.00 87.81 90 TRP A C 1
ATOM 729 O O . TRP A 1 90 ? 12.699 8.102 -35.318 1.00 87.81 90 TRP A O 1
ATOM 739 N N . SER A 1 91 ? 13.417 10.124 -34.640 1.00 85.00 91 SER A N 1
ATOM 740 C CA . SER A 1 91 ? 12.895 10.862 -35.792 1.00 85.00 91 SER A CA 1
ATOM 741 C C . SER A 1 91 ? 13.498 10.359 -37.105 1.00 85.00 91 SER A C 1
ATOM 743 O O . SER A 1 91 ? 12.774 10.212 -38.090 1.00 85.00 91 SER A O 1
ATOM 745 N N . GLY A 1 92 ? 14.799 10.058 -37.122 1.00 82.69 92 GLY A N 1
ATOM 746 C CA . GLY A 1 92 ? 15.460 9.500 -38.300 1.00 82.69 92 GLY A CA 1
ATOM 747 C C . GLY A 1 92 ? 14.992 8.096 -38.640 1.00 82.69 92 GLY A C 1
ATOM 748 O O . GLY A 1 92 ? 14.598 7.845 -39.776 1.00 82.69 92 GLY A O 1
ATOM 749 N N . LEU A 1 93 ? 14.919 7.203 -37.653 1.00 83.06 93 LEU A N 1
ATOM 750 C CA . LEU A 1 93 ? 14.403 5.843 -37.846 1.00 83.06 93 LEU A CA 1
ATOM 751 C C . LEU A 1 93 ? 12.947 5.849 -38.330 1.00 83.06 93 LEU A C 1
ATOM 753 O O . LEU A 1 93 ? 12.579 5.061 -39.201 1.00 83.06 93 LEU A O 1
ATOM 757 N N . PHE A 1 94 ? 12.130 6.774 -37.828 1.00 82.38 94 PHE A N 1
ATOM 758 C CA . PHE A 1 94 ? 10.753 6.938 -38.278 1.00 82.38 94 PHE A CA 1
ATOM 759 C C . PHE A 1 94 ? 10.662 7.474 -39.718 1.00 82.38 94 PHE A C 1
ATOM 761 O O . PHE A 1 94 ? 9.822 7.009 -40.486 1.00 82.38 94 PHE A O 1
ATOM 768 N N . SER A 1 95 ? 11.552 8.388 -40.122 1.00 80.94 95 SER A N 1
ATOM 769 C CA . SER A 1 95 ? 11.660 8.848 -41.519 1.00 80.94 95 SER A CA 1
ATOM 770 C C . SER A 1 95 ? 12.062 7.715 -42.474 1.00 80.94 95 SER A C 1
ATOM 772 O O . SER A 1 95 ? 11.528 7.582 -43.580 1.00 80.94 95 SER A O 1
ATOM 774 N N . VAL A 1 96 ? 12.944 6.810 -42.029 1.00 77.75 96 VAL A N 1
ATOM 775 C CA . VAL A 1 96 ? 13.235 5.584 -42.787 1.00 77.75 96 VAL A CA 1
ATOM 776 C C . VAL A 1 96 ? 11.987 4.718 -42.902 1.00 77.75 96 VAL A C 1
ATOM 778 O O . VAL A 1 96 ? 11.688 4.232 -43.989 1.00 77.75 96 VAL A O 1
ATOM 781 N N . ALA A 1 97 ? 11.221 4.553 -41.821 1.00 77.69 97 ALA A N 1
ATOM 782 C CA . ALA A 1 97 ? 9.995 3.761 -41.844 1.00 77.69 97 ALA A CA 1
ATOM 783 C C . ALA A 1 97 ? 8.992 4.270 -42.893 1.00 77.69 97 ALA A C 1
ATOM 785 O O . ALA A 1 97 ? 8.477 3.477 -43.683 1.00 77.69 97 ALA A O 1
ATOM 786 N N . THR A 1 98 ? 8.763 5.584 -42.960 1.00 78.12 98 THR A N 1
ATOM 787 C CA . THR A 1 98 ? 7.808 6.199 -43.898 1.00 78.12 98 THR A CA 1
ATOM 788 C C . THR A 1 98 ? 8.272 6.137 -45.354 1.00 78.12 98 THR A C 1
ATOM 790 O O . THR A 1 98 ? 7.448 5.954 -46.248 1.00 78.12 98 THR A O 1
ATOM 793 N N . SER A 1 99 ? 9.580 6.230 -45.603 1.00 75.12 99 SER A N 1
ATOM 794 C CA . SER A 1 99 ? 10.176 6.137 -46.945 1.00 75.12 99 SER A CA 1
ATOM 795 C C . SER A 1 99 ? 10.488 4.697 -47.391 1.00 75.12 99 SER A C 1
ATOM 797 O O . SER A 1 99 ? 10.839 4.469 -48.549 1.00 75.12 99 SER A O 1
ATOM 799 N N . SER A 1 100 ? 10.318 3.705 -46.506 1.00 71.31 100 SER A N 1
ATOM 800 C CA . SER A 1 100 ? 10.716 2.308 -46.738 1.00 71.31 100 SER A CA 1
ATOM 801 C C . SER A 1 100 ? 9.788 1.482 -47.634 1.00 71.31 100 SER A C 1
ATOM 803 O O . SER A 1 100 ? 10.040 0.295 -47.809 1.00 71.31 100 SER A O 1
ATOM 805 N N . ASP A 1 101 ? 8.696 2.018 -48.183 1.00 72.44 101 ASP A N 1
ATOM 806 C CA . ASP A 1 101 ? 7.778 1.223 -49.029 1.00 72.44 101 ASP A CA 1
ATOM 807 C C . ASP A 1 101 ? 7.349 -0.114 -48.355 1.00 72.44 101 ASP A C 1
ATOM 809 O O . ASP A 1 101 ? 7.293 -1.187 -48.968 1.00 72.44 101 ASP A O 1
ATOM 813 N N . GLY A 1 102 ? 7.141 -0.055 -47.031 1.00 71.12 102 GLY A N 1
ATOM 814 C CA . GLY A 1 102 ? 6.649 -1.152 -46.195 1.00 71.12 102 GLY A CA 1
ATOM 815 C C . GLY A 1 102 ? 7.670 -2.222 -45.791 1.00 71.12 102 GLY A C 1
ATOM 816 O O . GLY A 1 102 ? 7.261 -3.232 -45.221 1.00 71.12 102 GLY A O 1
ATOM 817 N N . TYR A 1 103 ? 8.973 -2.064 -46.068 1.00 77.19 103 TYR A N 1
ATOM 818 C CA . TYR A 1 103 ? 9.962 -3.053 -45.611 1.00 77.19 103 TYR A CA 1
ATOM 819 C C . TYR A 1 103 ? 10.403 -2.868 -44.160 1.00 77.19 103 TYR A C 1
ATOM 821 O O . TYR A 1 103 ? 10.933 -3.816 -43.590 1.00 77.19 103 TYR A O 1
ATOM 829 N N . PHE A 1 104 ? 10.257 -1.682 -43.576 1.00 81.12 104 PHE A N 1
ATOM 830 C CA . PHE A 1 104 ? 10.647 -1.414 -42.194 1.00 81.12 104 PHE A CA 1
ATOM 831 C C . PHE A 1 104 ? 9.426 -1.545 -41.285 1.00 81.12 104 PHE A C 1
ATOM 833 O O . PHE A 1 104 ? 8.402 -0.913 -41.538 1.00 81.12 104 PHE A O 1
ATOM 840 N N . ASP A 1 105 ? 9.536 -2.348 -40.228 1.00 82.38 105 ASP A N 1
ATOM 841 C CA . ASP A 1 105 ? 8.483 -2.511 -39.229 1.00 82.38 105 ASP A CA 1
ATOM 842 C C . ASP A 1 105 ? 8.779 -1.638 -37.999 1.00 82.38 105 ASP A C 1
ATOM 844 O O . ASP A 1 105 ? 9.662 -1.972 -37.200 1.00 82.38 105 ASP A O 1
ATOM 848 N N . PRO A 1 106 ? 8.055 -0.516 -37.822 1.00 79.38 106 PRO A N 1
ATOM 849 C CA . PRO A 1 106 ? 8.272 0.383 -36.698 1.00 79.38 106 PRO A CA 1
ATOM 850 C C . PRO A 1 106 ? 7.739 -0.171 -35.370 1.00 79.38 106 PRO A C 1
ATOM 852 O O . PRO A 1 106 ? 8.031 0.413 -34.331 1.00 79.38 106 PRO A O 1
ATOM 855 N N . SER A 1 107 ? 6.978 -1.275 -35.359 1.00 82.56 107 SER A N 1
ATOM 856 C CA . SER A 1 107 ? 6.367 -1.806 -34.129 1.00 82.56 107 SER A CA 1
ATOM 857 C C . SER A 1 107 ? 7.379 -2.369 -33.123 1.00 82.56 107 SER A C 1
ATOM 859 O O . SER A 1 107 ? 7.082 -2.445 -31.934 1.00 82.56 107 SER A O 1
ATOM 861 N N . ILE A 1 108 ? 8.583 -2.720 -33.588 1.00 80.88 108 ILE A N 1
ATOM 862 C CA . ILE A 1 108 ? 9.680 -3.284 -32.779 1.00 80.88 108 ILE A CA 1
ATOM 863 C C . ILE A 1 108 ? 10.821 -2.259 -32.614 1.00 80.88 108 ILE A C 1
ATOM 865 O O . ILE A 1 108 ? 11.892 -2.582 -32.105 1.00 80.88 108 ILE A O 1
ATOM 869 N N . LEU A 1 109 ? 10.618 -1.012 -33.054 1.00 86.31 109 LEU A N 1
ATOM 870 C CA . LEU A 1 109 ? 11.640 0.023 -32.965 1.00 86.31 109 LEU A CA 1
ATOM 871 C C . LEU A 1 109 ? 11.951 0.343 -31.496 1.00 86.31 109 LEU A C 1
ATOM 873 O O . LEU A 1 109 ? 11.069 0.702 -30.721 1.00 86.31 109 LEU A O 1
ATOM 877 N N . LEU A 1 110 ? 13.219 0.219 -31.119 1.00 88.69 110 LEU A N 1
ATOM 878 C CA . LEU A 1 110 ? 13.738 0.582 -29.807 1.00 88.69 110 LEU A CA 1
ATOM 879 C C . LEU A 1 110 ? 15.021 1.388 -29.989 1.00 88.69 110 LEU A C 1
ATOM 881 O O . LEU A 1 110 ? 15.964 0.922 -30.629 1.00 88.69 110 LEU A O 1
ATOM 885 N N . VAL A 1 111 ? 15.066 2.569 -29.377 1.00 90.88 111 VAL A N 1
ATOM 886 C CA . VAL A 1 111 ? 16.290 3.355 -29.186 1.00 90.88 111 VAL A CA 1
ATOM 887 C C . VAL A 1 111 ? 16.594 3.325 -27.699 1.00 90.88 111 VAL A C 1
ATOM 889 O O . VAL A 1 111 ? 15.779 3.769 -26.892 1.00 90.88 111 VAL A O 1
ATOM 892 N N . LEU A 1 112 ? 17.744 2.774 -27.329 1.00 91.75 112 LEU A N 1
ATOM 893 C CA . LEU A 1 112 ? 18.153 2.612 -25.939 1.00 91.75 112 LEU A CA 1
ATOM 894 C C . LEU A 1 112 ? 19.490 3.309 -25.705 1.00 91.75 112 LEU A C 1
ATOM 896 O O . LEU A 1 112 ? 20.419 3.143 -26.491 1.00 91.75 112 LEU A O 1
ATOM 900 N N . SER A 1 113 ? 19.604 4.063 -24.618 1.00 93.25 113 SER A N 1
ATOM 901 C CA . SER A 1 113 ? 20.835 4.766 -24.254 1.00 93.25 113 SER A CA 1
ATOM 902 C C . SER A 1 113 ? 21.694 3.938 -23.299 1.00 93.25 113 SER A C 1
ATOM 904 O O . SER A 1 113 ? 21.177 3.205 -22.457 1.00 93.25 113 SER A O 1
ATOM 906 N N . THR A 1 114 ? 23.017 4.075 -23.401 1.00 93.31 114 THR A N 1
ATOM 907 C CA . THR A 1 114 ? 23.973 3.508 -22.432 1.00 93.31 114 THR A CA 1
ATOM 908 C C . THR A 1 114 ? 24.238 4.426 -21.237 1.00 93.31 114 THR A C 1
ATOM 910 O O . THR A 1 114 ? 25.114 4.124 -20.426 1.00 93.31 114 THR A O 1
ATOM 913 N N . VAL A 1 115 ? 23.553 5.575 -21.153 1.00 92.69 115 VAL A N 1
ATOM 914 C CA . VAL A 1 115 ? 23.704 6.553 -20.058 1.00 92.69 115 VAL A CA 1
ATOM 915 C C . VAL A 1 115 ? 22.380 7.134 -19.552 1.00 92.69 115 VAL A C 1
ATOM 917 O O . VAL A 1 115 ? 22.398 7.930 -18.619 1.00 92.69 115 VAL A O 1
ATOM 920 N N . LEU A 1 116 ? 21.243 6.753 -20.141 1.00 93.62 116 LEU A N 1
ATOM 921 C CA . LEU A 1 116 ? 19.912 7.223 -19.753 1.00 93.62 116 LEU A CA 1
ATOM 922 C C . LEU A 1 116 ? 18.955 6.031 -19.676 1.00 93.62 116 LEU A C 1
ATOM 924 O O . LEU A 1 116 ? 18.736 5.335 -20.670 1.00 93.62 116 LEU A O 1
ATOM 928 N N . CYS A 1 117 ? 18.376 5.802 -18.502 1.00 94.69 117 CYS A N 1
ATOM 929 C CA . CYS A 1 117 ? 17.295 4.845 -18.338 1.00 94.69 117 CYS A CA 1
ATOM 930 C C . CYS A 1 117 ? 15.987 5.444 -18.874 1.00 94.69 117 CYS A C 1
ATOM 932 O O . CYS A 1 117 ? 15.657 6.583 -18.528 1.00 94.69 117 CYS A O 1
ATOM 934 N N . PRO A 1 118 ? 15.224 4.706 -19.699 1.00 91.31 118 PRO A N 1
ATOM 935 C CA . PRO A 1 118 ? 13.969 5.201 -20.249 1.00 91.31 118 PRO A CA 1
ATOM 936 C C . PRO A 1 118 ? 12.866 5.236 -19.187 1.00 91.31 118 PRO A C 1
ATOM 938 O O . PRO A 1 118 ? 12.974 4.610 -18.130 1.00 91.31 118 PRO A O 1
ATOM 941 N N . ASN A 1 119 ? 11.770 5.929 -19.501 1.00 92.81 119 ASN A N 1
ATOM 942 C CA . ASN A 1 119 ? 10.533 5.789 -18.739 1.00 92.81 119 ASN A CA 1
ATOM 943 C C . ASN A 1 119 ? 10.060 4.326 -18.817 1.00 92.81 119 ASN A C 1
ATOM 945 O O . ASN A 1 119 ? 10.018 3.757 -19.910 1.00 92.81 119 ASN A O 1
ATOM 949 N N . THR A 1 120 ? 9.744 3.704 -17.682 1.00 92.31 120 THR A N 1
ATOM 950 C CA . THR A 1 120 ? 9.373 2.283 -17.644 1.00 92.31 120 THR A CA 1
ATOM 951 C C . THR A 1 120 ? 8.298 1.989 -16.614 1.00 92.31 120 THR A C 1
ATOM 953 O O . THR A 1 120 ? 8.209 2.650 -15.581 1.00 92.31 120 THR A O 1
ATOM 956 N N . SER A 1 121 ? 7.536 0.930 -16.872 1.00 95.38 121 SER A N 1
ATOM 957 C CA . SER A 1 121 ? 6.601 0.354 -15.917 1.00 95.38 121 SER A CA 1
ATOM 958 C C . SER A 1 121 ? 7.224 -0.837 -15.199 1.00 95.38 121 SER A C 1
ATOM 960 O O . SER A 1 121 ? 7.837 -1.695 -15.839 1.00 95.38 121 SER A O 1
ATOM 962 N N . TRP A 1 122 ? 6.989 -0.958 -13.900 1.00 95.25 122 TRP A N 1
ATOM 963 C CA . TRP A 1 122 ? 7.384 -2.108 -13.100 1.00 95.25 122 TRP A CA 1
ATOM 964 C C . TRP A 1 122 ? 6.191 -2.675 -12.332 1.00 95.25 122 TRP A C 1
ATOM 966 O O . TRP A 1 122 ? 5.342 -1.932 -11.846 1.00 95.25 122 TRP A O 1
ATOM 976 N N . SER A 1 123 ? 6.115 -4.001 -12.231 1.00 95.25 123 SER A N 1
ATOM 977 C CA . SER A 1 123 ? 5.044 -4.682 -11.503 1.00 95.25 123 SER A CA 1
ATOM 978 C C . SER A 1 123 ? 5.483 -4.964 -10.067 1.00 95.25 123 SER A C 1
ATOM 980 O O . SER A 1 123 ? 6.347 -5.808 -9.842 1.00 95.25 123 SER A O 1
ATOM 982 N N . SER A 1 124 ? 4.842 -4.294 -9.113 1.00 92.69 124 SER A N 1
ATOM 983 C CA . SER A 1 124 ? 4.929 -4.551 -7.672 1.00 92.69 124 SER A CA 1
ATOM 984 C C . SER A 1 124 ? 3.782 -5.473 -7.221 1.00 92.69 124 SER A C 1
ATOM 986 O O . SER A 1 124 ? 2.739 -5.518 -7.885 1.00 92.69 124 SER A O 1
ATOM 988 N N . PRO A 1 125 ? 3.903 -6.167 -6.070 1.00 92.50 125 PRO A N 1
ATOM 989 C CA . PRO A 1 125 ? 2.759 -6.770 -5.378 1.00 92.50 125 PRO A CA 1
ATOM 990 C C . PRO A 1 125 ? 1.595 -5.801 -5.114 1.00 92.50 125 PRO A C 1
ATOM 992 O O . PRO A 1 125 ? 0.456 -6.244 -4.987 1.00 92.50 125 PRO A O 1
ATOM 995 N N . TYR A 1 126 ? 1.871 -4.495 -5.055 1.00 92.19 126 TYR A N 1
ATOM 996 C CA . TYR A 1 126 ? 0.885 -3.449 -4.771 1.00 92.19 126 TYR A CA 1
ATOM 997 C C . TYR A 1 126 ? 0.327 -2.764 -6.029 1.00 92.19 126 TYR A C 1
ATOM 999 O O . TYR A 1 126 ? -0.530 -1.891 -5.921 1.00 92.19 126 TYR A O 1
ATOM 1007 N N . GLY A 1 127 ? 0.775 -3.162 -7.225 1.00 90.50 127 GLY A N 1
ATOM 1008 C CA . GLY A 1 127 ? 0.280 -2.629 -8.495 1.00 90.50 127 GLY A CA 1
ATOM 1009 C C . GLY A 1 127 ? 1.374 -2.387 -9.532 1.00 90.50 127 GLY A C 1
ATOM 1010 O O . GLY A 1 127 ? 2.554 -2.644 -9.305 1.00 90.50 127 GLY A O 1
ATOM 1011 N N . ILE A 1 128 ? 0.973 -1.889 -10.702 1.00 95.25 128 ILE A N 1
ATOM 1012 C CA . ILE A 1 128 ? 1.913 -1.481 -11.751 1.00 95.25 128 ILE A CA 1
ATOM 1013 C C . ILE A 1 128 ? 2.272 -0.015 -11.528 1.00 95.25 128 ILE A C 1
ATOM 1015 O O . ILE A 1 128 ? 1.394 0.846 -11.537 1.00 95.25 128 ILE A O 1
ATOM 1019 N N . VAL A 1 129 ? 3.562 0.260 -11.373 1.00 96.00 129 VAL A N 1
ATOM 1020 C CA . VAL A 1 129 ? 4.097 1.595 -11.096 1.00 96.00 129 VAL A CA 1
ATOM 1021 C C . VAL A 1 129 ? 5.016 2.058 -12.217 1.00 96.00 129 VAL A C 1
ATOM 1023 O O . VAL A 1 129 ? 5.553 1.237 -12.956 1.00 96.00 129 VAL A O 1
ATOM 1026 N N . GLN A 1 130 ? 5.181 3.367 -12.370 1.00 96.69 130 GLN A N 1
ATOM 1027 C CA . GLN A 1 130 ? 5.985 3.976 -13.430 1.00 96.69 130 GLN A CA 1
ATOM 1028 C C . GLN A 1 130 ? 7.200 4.692 -12.843 1.00 96.69 130 GLN A C 1
ATOM 1030 O O . GLN A 1 130 ? 7.082 5.335 -11.802 1.00 96.69 130 GLN A O 1
ATOM 1035 N N . PHE A 1 131 ? 8.333 4.624 -13.536 1.00 96.31 131 PHE A N 1
ATOM 1036 C CA . PHE A 1 131 ? 9.544 5.387 -13.238 1.00 96.31 131 PHE A CA 1
ATOM 1037 C C . PHE A 1 131 ? 9.864 6.307 -14.402 1.00 96.31 131 PHE A C 1
ATOM 1039 O O . PHE A 1 131 ? 10.047 5.826 -15.518 1.00 96.31 131 PHE A O 1
ATOM 1046 N N . SER A 1 132 ? 9.994 7.605 -14.137 1.00 94.12 132 SER A N 1
ATOM 1047 C CA . SER A 1 132 ? 10.444 8.581 -15.131 1.00 94.12 132 SER A CA 1
ATOM 1048 C C . SER A 1 132 ? 11.851 8.263 -15.645 1.00 94.12 132 SER A C 1
ATOM 1050 O O . SER A 1 132 ? 12.640 7.616 -14.960 1.00 94.12 132 SER A O 1
ATOM 1052 N N . SER A 1 133 ? 12.195 8.751 -16.838 1.00 92.94 133 SER A N 1
ATOM 1053 C CA . SER A 1 133 ? 13.560 8.636 -17.363 1.00 92.94 133 SER A CA 1
ATOM 1054 C C . SER A 1 133 ? 14.581 9.318 -16.449 1.00 92.94 133 SER A C 1
ATOM 1056 O O . SER A 1 133 ? 14.269 10.332 -15.823 1.00 92.94 133 SER A O 1
ATOM 1058 N N . GLY A 1 134 ? 15.809 8.804 -16.411 1.00 93.75 134 GLY A N 1
ATOM 1059 C CA . GLY A 1 134 ? 16.858 9.345 -15.548 1.00 93.75 134 GLY A CA 1
ATOM 1060 C C . GLY A 1 134 ? 18.258 8.913 -15.959 1.00 93.75 134 GLY A C 1
ATOM 1061 O O . GLY A 1 134 ? 18.442 7.869 -16.587 1.00 93.75 134 GLY A O 1
ATOM 1062 N N . ASP A 1 135 ? 19.245 9.738 -15.618 1.00 94.19 135 ASP A N 1
ATOM 1063 C CA . ASP A 1 135 ? 20.651 9.505 -15.949 1.00 94.19 135 ASP A CA 1
ATOM 1064 C C . ASP A 1 135 ? 21.214 8.267 -15.239 1.00 94.19 135 ASP A C 1
ATOM 1066 O O . ASP A 1 135 ? 20.747 7.850 -14.174 1.00 94.19 135 ASP A O 1
ATOM 1070 N N . LEU A 1 136 ? 22.271 7.688 -15.800 1.00 94.25 136 LEU A N 1
ATOM 1071 C CA . LEU A 1 136 ? 23.010 6.589 -15.189 1.00 94.25 136 LEU A CA 1
ATOM 1072 C C . LEU A 1 136 ? 23.476 6.942 -13.765 1.00 94.25 136 LEU A C 1
ATOM 1074 O O . LEU A 1 136 ? 24.014 8.020 -13.516 1.00 94.25 136 LEU A O 1
ATOM 1078 N N . HIS A 1 137 ? 23.285 6.000 -12.838 1.00 94.50 137 HIS A N 1
ATOM 1079 C CA . HIS A 1 137 ? 23.491 6.132 -11.390 1.00 94.50 137 HIS A CA 1
ATOM 1080 C C . HIS A 1 137 ? 22.532 7.085 -10.662 1.00 94.50 137 HIS A C 1
ATOM 1082 O O . HIS A 1 137 ? 22.656 7.243 -9.446 1.00 94.50 137 HIS A O 1
ATOM 1088 N N . SER A 1 138 ? 21.567 7.696 -11.352 1.00 95.69 138 SER A N 1
ATOM 1089 C CA . SER A 1 138 ? 20.498 8.439 -10.683 1.00 95.69 138 SER A CA 1
ATOM 1090 C C . SER A 1 138 ? 19.487 7.486 -10.036 1.00 95.69 138 SER A C 1
ATOM 1092 O O . SER A 1 138 ? 19.410 6.299 -10.376 1.00 95.69 138 SER A O 1
ATOM 1094 N N . TRP A 1 139 ? 18.730 8.008 -9.073 1.00 95.69 139 TRP A N 1
ATOM 1095 C CA . TRP A 1 139 ? 17.636 7.299 -8.419 1.00 95.69 139 TRP A CA 1
ATOM 1096 C C . TRP A 1 139 ? 16.301 7.933 -8.816 1.00 95.69 139 TRP A C 1
ATOM 1098 O O . TRP A 1 139 ? 16.238 9.130 -9.096 1.00 95.69 139 TRP A O 1
ATOM 1108 N N . SER A 1 140 ? 15.244 7.127 -8.849 1.00 95.69 140 SER A N 1
ATOM 1109 C CA . SER A 1 140 ? 13.884 7.572 -9.150 1.00 95.69 140 SER A CA 1
ATOM 1110 C C . SER A 1 140 ? 12.886 6.886 -8.223 1.00 95.69 140 SER A C 1
ATOM 1112 O O . SER A 1 140 ? 13.054 5.717 -7.857 1.00 95.69 140 SER A O 1
ATOM 1114 N N . GLU A 1 141 ? 11.857 7.631 -7.835 1.00 96.50 141 GLU A N 1
ATOM 1115 C CA . GLU A 1 141 ? 10.703 7.130 -7.095 1.00 96.50 141 GLU A CA 1
ATOM 1116 C C . GLU A 1 141 ? 9.604 6.741 -8.070 1.00 96.50 141 GLU A C 1
ATOM 1118 O O . GLU A 1 141 ? 9.391 7.397 -9.094 1.00 96.50 141 GLU A O 1
ATOM 1123 N N . SER A 1 142 ? 8.914 5.654 -7.756 1.00 95.94 142 SER A N 1
ATOM 1124 C CA . SER A 1 142 ? 7.815 5.190 -8.579 1.00 95.94 142 SER A CA 1
ATOM 1125 C C . SER A 1 142 ? 6.571 6.055 -8.397 1.00 95.94 142 SER A C 1
ATOM 1127 O O . SER A 1 142 ? 6.347 6.624 -7.333 1.00 95.94 142 SER A O 1
ATOM 1129 N N . SER A 1 143 ? 5.683 6.056 -9.385 1.00 93.75 143 SER A N 1
ATOM 1130 C CA . SER A 1 143 ? 4.325 6.576 -9.212 1.00 93.75 143 SER A CA 1
ATOM 1131 C C . SER A 1 143 ? 3.529 5.782 -8.167 1.00 93.75 143 SER A C 1
ATOM 1133 O O . SER A 1 143 ? 3.589 4.551 -8.173 1.00 93.75 143 SER A O 1
ATOM 1135 N N . GLY A 1 144 ? 2.672 6.467 -7.412 1.00 93.25 144 GLY A N 1
ATOM 1136 C CA . GLY A 1 144 ? 1.734 5.847 -6.476 1.00 93.25 144 GLY A CA 1
ATOM 1137 C C . GLY A 1 144 ? 2.350 5.551 -5.113 1.00 93.25 144 GLY A C 1
ATOM 1138 O O . GLY A 1 144 ? 3.565 5.393 -4.983 1.00 93.25 144 GLY A O 1
ATOM 1139 N N . ASP A 1 145 ? 1.472 5.447 -4.120 1.00 95.88 145 ASP A N 1
ATOM 1140 C CA . ASP A 1 145 ? 1.850 5.417 -2.712 1.00 95.88 145 ASP A CA 1
ATOM 1141 C C . ASP A 1 145 ? 1.606 4.036 -2.100 1.00 95.88 145 ASP A C 1
ATOM 1143 O O . ASP A 1 145 ? 0.694 3.296 -2.487 1.00 95.88 145 ASP A O 1
ATOM 1147 N N . CYS A 1 146 ? 2.448 3.685 -1.138 1.00 95.69 146 CYS A N 1
ATOM 1148 C CA . CYS A 1 146 ? 2.367 2.450 -0.393 1.00 95.69 146 CYS A CA 1
ATOM 1149 C C . CYS A 1 146 ? 1.044 2.360 0.371 1.00 95.69 146 CYS A C 1
ATOM 1151 O O . CYS A 1 146 ? 0.627 3.342 0.987 1.00 95.69 146 CYS A O 1
ATOM 1153 N N . PRO A 1 147 ? 0.387 1.186 0.379 1.00 93.56 147 PRO A N 1
ATOM 1154 C CA . PRO A 1 147 ? -0.884 1.032 1.069 1.00 93.56 147 PRO A CA 1
ATOM 1155 C C . PRO A 1 147 ? -0.770 1.247 2.582 1.00 93.56 147 PRO A C 1
ATOM 1157 O O . PRO A 1 147 ? 0.212 0.838 3.206 1.00 93.56 147 PRO A O 1
ATOM 1160 N N . TRP A 1 148 ? -1.846 1.754 3.186 1.00 90.56 148 TRP A N 1
ATOM 1161 C CA . TRP A 1 148 ? -1.930 2.081 4.616 1.00 90.56 148 TRP A CA 1
ATOM 1162 C C . TRP A 1 148 ? -1.608 0.930 5.575 1.00 90.56 148 TRP A C 1
ATOM 1164 O O . TRP A 1 148 ? -1.171 1.145 6.704 1.00 90.56 148 TRP A O 1
ATOM 1174 N N . PHE A 1 149 ? -1.777 -0.314 5.129 1.00 90.75 149 PHE A N 1
ATOM 1175 C CA . PHE A 1 149 ? -1.471 -1.497 5.929 1.00 90.75 149 PHE A CA 1
ATOM 1176 C C . PHE A 1 149 ? 0.019 -1.883 5.930 1.00 90.75 149 PHE A C 1
ATOM 1178 O O . PHE A 1 149 ? 0.394 -2.870 6.565 1.00 90.75 149 PHE A O 1
ATOM 1185 N N . THR A 1 150 ? 0.880 -1.139 5.232 1.00 94.94 150 THR A N 1
ATOM 1186 C CA . THR A 1 150 ? 2.327 -1.398 5.132 1.00 94.94 150 THR A CA 1
ATOM 1187 C C . THR A 1 150 ? 3.131 -0.459 6.027 1.00 94.94 150 THR A C 1
ATOM 1189 O O . THR A 1 150 ? 2.658 0.606 6.423 1.00 94.94 150 THR A O 1
ATOM 1192 N N . VAL A 1 151 ? 4.344 -0.851 6.429 1.00 93.81 151 VAL A N 1
ATOM 1193 C CA . VAL A 1 151 ? 5.164 -0.048 7.355 1.00 93.81 151 VAL A CA 1
ATOM 1194 C C . VAL A 1 151 ? 5.430 1.353 6.796 1.00 93.81 151 VAL A C 1
ATOM 1196 O O . VAL A 1 151 ? 5.250 2.313 7.544 1.00 93.81 151 VAL A O 1
ATOM 1199 N N . ASN A 1 152 ? 5.729 1.466 5.500 1.00 94.62 152 ASN A N 1
ATOM 1200 C CA . ASN A 1 152 ? 6.052 2.729 4.828 1.00 94.62 152 ASN A CA 1
ATOM 1201 C C . ASN A 1 152 ? 4.834 3.356 4.119 1.00 94.62 152 ASN A C 1
ATOM 1203 O O . ASN A 1 152 ? 4.957 3.855 3.005 1.00 94.62 152 ASN A O 1
ATOM 1207 N N . ASP A 1 153 ? 3.656 3.297 4.748 1.00 93.06 153 ASP A N 1
ATOM 1208 C CA . ASP A 1 153 ? 2.429 3.966 4.284 1.00 93.06 153 ASP A CA 1
ATOM 1209 C C . ASP A 1 153 ? 2.688 5.400 3.786 1.00 93.06 153 ASP A C 1
ATOM 1211 O O . ASP A 1 153 ? 3.382 6.180 4.443 1.00 93.06 153 ASP A O 1
ATOM 1215 N N . GLY A 1 154 ? 2.118 5.734 2.626 1.00 91.81 154 GLY A N 1
ATOM 1216 C CA . GLY A 1 154 ? 2.218 7.058 2.016 1.00 91.81 154 GLY A CA 1
ATOM 1217 C C . GLY A 1 154 ? 3.557 7.362 1.337 1.00 91.81 154 GLY A C 1
ATOM 1218 O O . GLY A 1 154 ? 3.673 8.395 0.683 1.00 91.81 154 GLY A O 1
ATOM 1219 N N . GLU A 1 155 ? 4.568 6.496 1.457 1.00 95.81 155 GLU A N 1
ATOM 1220 C CA . GLU A 1 155 ? 5.789 6.604 0.655 1.00 95.81 155 GLU A CA 1
ATOM 1221 C C . GLU A 1 155 ? 5.593 6.027 -0.756 1.00 95.81 155 GLU A C 1
ATOM 1223 O O . GLU A 1 155 ? 4.719 5.186 -0.956 1.00 95.81 155 GLU A O 1
ATOM 1228 N N . PRO A 1 156 ? 6.436 6.386 -1.740 1.00 96.69 156 PRO A N 1
ATOM 1229 C CA . PRO A 1 156 ? 6.403 5.763 -3.059 1.00 96.69 156 PRO A CA 1
ATOM 1230 C C . PRO A 1 156 ? 6.557 4.241 -2.991 1.00 96.69 156 PRO A C 1
ATOM 1232 O O . PRO A 1 156 ? 7.420 3.735 -2.265 1.00 96.69 156 PRO A O 1
ATOM 1235 N N . ILE A 1 157 ? 5.769 3.520 -3.798 1.00 97.00 157 ILE A N 1
ATOM 1236 C CA . ILE A 1 157 ? 5.709 2.043 -3.802 1.00 97.00 157 ILE A CA 1
ATOM 1237 C C . ILE A 1 157 ? 7.075 1.383 -4.013 1.00 97.00 157 ILE A C 1
ATOM 1239 O O . ILE A 1 157 ? 7.389 0.353 -3.414 1.00 97.00 157 ILE A O 1
ATOM 1243 N N . ALA A 1 158 ? 7.892 1.951 -4.891 1.00 96.94 158 ALA A N 1
ATOM 1244 C CA . ALA A 1 158 ? 9.191 1.416 -5.237 1.00 96.94 158 ALA A CA 1
ATOM 1245 C C . ALA A 1 158 ? 10.197 2.532 -5.508 1.00 96.94 158 ALA A C 1
ATOM 1247 O O . ALA A 1 158 ? 9.861 3.656 -5.884 1.00 96.94 158 ALA A O 1
ATOM 1248 N N . ARG A 1 159 ? 11.470 2.182 -5.357 1.00 96.25 159 ARG A N 1
ATOM 1249 C CA . ARG A 1 159 ? 12.606 3.024 -5.738 1.00 96.25 159 ARG A CA 1
ATOM 1250 C C . ARG A 1 159 ? 13.455 2.268 -6.737 1.00 96.25 159 ARG A C 1
ATOM 1252 O O . ARG A 1 159 ? 13.559 1.047 -6.651 1.00 96.25 159 ARG A O 1
ATOM 1259 N N . ALA A 1 160 ? 14.061 2.974 -7.677 1.00 97.25 160 ALA A N 1
ATOM 1260 C CA . ALA A 1 160 ? 14.942 2.366 -8.660 1.00 97.25 160 ALA A CA 1
ATOM 1261 C C . ALA A 1 160 ? 16.233 3.163 -8.803 1.00 97.25 160 ALA A C 1
ATOM 1263 O O . ALA A 1 160 ? 16.233 4.387 -8.683 1.00 97.25 160 ALA A O 1
ATOM 1264 N N . VAL A 1 161 ? 17.328 2.460 -9.089 1.00 97.25 161 VAL A N 1
ATOM 1265 C CA . VAL A 1 161 ? 18.606 3.070 -9.480 1.00 97.25 161 VAL A CA 1
ATOM 1266 C C . VAL A 1 161 ? 18.880 2.720 -10.933 1.00 97.25 161 VAL A C 1
ATOM 1268 O O . VAL A 1 161 ? 18.723 1.565 -11.337 1.00 97.25 161 VAL A O 1
ATOM 1271 N N . CYS A 1 162 ? 19.278 3.709 -11.728 1.00 97.06 162 CYS A N 1
ATOM 1272 C CA . CYS A 1 162 ? 19.645 3.480 -13.115 1.00 97.06 162 CYS A CA 1
ATOM 1273 C C . CYS A 1 162 ? 21.030 2.828 -13.167 1.00 97.06 162 CYS A C 1
ATOM 1275 O O . CYS A 1 162 ? 22.013 3.411 -12.701 1.00 97.06 162 CYS A O 1
ATOM 1277 N N . SER A 1 163 ? 21.116 1.615 -13.714 1.00 96.69 163 SER A N 1
ATOM 1278 C CA . SER A 1 163 ? 22.350 0.827 -13.767 1.00 96.69 163 SER A CA 1
ATOM 1279 C C . SER A 1 163 ? 22.769 0.541 -15.207 1.00 96.69 163 SER A C 1
ATOM 1281 O O . SER A 1 163 ? 21.930 0.360 -16.089 1.00 96.69 163 SER A O 1
ATOM 1283 N N . GLY A 1 164 ? 24.077 0.502 -15.445 1.00 93.12 164 GLY A N 1
ATOM 1284 C CA . GLY A 1 164 ? 24.676 0.230 -16.745 1.00 93.12 164 GLY A CA 1
ATOM 1285 C C . GLY A 1 164 ? 26.200 0.212 -16.673 1.00 93.12 164 GLY A C 1
ATOM 1286 O O . GLY A 1 164 ? 26.796 0.512 -15.641 1.00 93.12 164 GLY A O 1
ATOM 1287 N N . ASP A 1 165 ? 26.827 -0.152 -17.786 1.00 92.25 165 ASP A N 1
ATOM 1288 C CA . ASP A 1 165 ? 28.276 -0.343 -17.942 1.00 92.25 165 ASP A CA 1
ATOM 1289 C C . ASP A 1 165 ? 28.879 0.600 -19.007 1.00 92.25 165 ASP A C 1
ATOM 1291 O O . ASP A 1 165 ? 30.006 0.390 -19.452 1.00 92.25 165 ASP A O 1
ATOM 1295 N N . TYR A 1 166 ? 28.124 1.625 -19.431 1.00 88.69 166 TYR A N 1
ATOM 1296 C CA . TYR A 1 166 ? 28.431 2.540 -20.543 1.00 88.69 166 TYR A CA 1
ATOM 1297 C C . TYR A 1 166 ? 28.556 1.883 -21.930 1.00 88.69 166 TYR A C 1
ATOM 1299 O O . TYR A 1 166 ? 28.852 2.576 -22.904 1.00 88.69 166 TYR A O 1
ATOM 1307 N N . ILE A 1 167 ? 28.331 0.574 -22.051 1.00 86.50 167 ILE A N 1
ATOM 1308 C CA . ILE A 1 167 ? 28.480 -0.185 -23.300 1.00 86.50 167 ILE A CA 1
ATOM 1309 C C . ILE A 1 167 ? 27.139 -0.780 -23.718 1.00 86.50 167 ILE A C 1
ATOM 1311 O O . ILE A 1 167 ? 26.759 -0.705 -24.884 1.00 86.50 167 ILE A O 1
ATOM 1315 N N . SER A 1 168 ? 26.442 -1.379 -22.770 1.00 89.81 168 SER A N 1
ATOM 1316 C CA . SER A 1 168 ? 25.116 -1.963 -22.844 1.00 89.81 168 SER A CA 1
ATOM 1317 C C . SER A 1 168 ? 24.062 -0.912 -22.479 1.00 89.81 168 SER A C 1
ATOM 1319 O O . SER A 1 168 ? 24.365 0.038 -21.750 1.00 89.81 168 SER A O 1
ATOM 1321 N N . PRO A 1 169 ? 22.817 -1.058 -22.964 1.00 91.69 169 PRO A N 1
ATOM 1322 C CA . PRO A 1 169 ? 21.719 -0.200 -22.549 1.00 91.69 169 PRO A CA 1
ATOM 1323 C C . PRO A 1 169 ? 21.568 -0.144 -21.031 1.00 91.69 169 PRO A C 1
ATOM 1325 O O . PRO A 1 169 ? 21.573 -1.183 -20.368 1.00 91.69 169 PRO A O 1
ATOM 1328 N N . CYS A 1 170 ? 21.391 1.061 -20.498 1.00 94.19 170 CYS A N 1
ATOM 1329 C CA . CYS A 1 170 ? 21.035 1.228 -19.100 1.00 94.19 170 CYS A CA 1
ATOM 1330 C C . CYS A 1 170 ? 19.616 0.725 -18.838 1.00 94.19 170 CYS A C 1
ATOM 1332 O O . CYS A 1 170 ? 18.726 0.848 -19.682 1.00 94.19 170 CYS A O 1
ATOM 1334 N N . ALA A 1 171 ? 19.398 0.203 -17.636 1.00 94.62 171 ALA A N 1
ATOM 1335 C CA . ALA A 1 171 ? 18.086 -0.222 -17.177 1.00 94.62 171 ALA A CA 1
ATOM 1336 C C . ALA A 1 171 ? 17.864 0.177 -15.718 1.00 94.62 171 ALA A C 1
ATOM 1338 O O . ALA A 1 171 ? 18.791 0.201 -14.903 1.00 94.62 171 ALA A O 1
ATOM 1339 N N . TRP A 1 172 ? 16.608 0.476 -15.390 1.00 97.00 172 TRP A N 1
ATOM 1340 C CA . TRP A 1 172 ? 16.192 0.666 -14.010 1.00 97.00 172 TRP A CA 1
ATOM 1341 C C . TRP A 1 172 ? 16.309 -0.652 -13.246 1.00 97.00 172 TRP A C 1
ATOM 1343 O O . TRP A 1 172 ? 15.840 -1.690 -13.714 1.00 97.00 172 TRP A O 1
ATOM 1353 N N . VAL A 1 173 ? 16.902 -0.593 -12.055 1.00 96.75 173 VAL A N 1
ATOM 1354 C CA . VAL A 1 173 ? 16.933 -1.696 -11.089 1.00 96.75 173 VAL A CA 1
ATOM 1355 C C . VAL A 1 173 ? 15.984 -1.338 -9.941 1.00 96.75 173 VAL A C 1
ATOM 1357 O O . VAL A 1 173 ? 16.406 -0.652 -9.007 1.00 96.75 173 VAL A O 1
ATOM 1360 N N . PRO A 1 174 ? 14.693 -1.708 -10.038 1.00 96.19 174 PRO A N 1
ATOM 1361 C CA . PRO A 1 174 ? 13.688 -1.370 -9.038 1.00 96.19 174 PRO A CA 1
ATOM 1362 C C . PRO A 1 174 ? 13.744 -2.289 -7.815 1.00 96.19 174 PRO A C 1
ATOM 1364 O O . PRO A 1 174 ? 14.072 -3.473 -7.907 1.00 96.19 174 PRO A O 1
ATOM 1367 N N . SER A 1 175 ? 13.353 -1.737 -6.672 1.00 94.50 175 SER A N 1
ATOM 1368 C CA . SER A 1 175 ? 13.168 -2.425 -5.398 1.00 94.50 175 SER A CA 1
ATOM 1369 C C . SER A 1 175 ? 11.894 -1.938 -4.714 1.00 94.50 175 SER A C 1
ATOM 1371 O O . SER A 1 175 ? 11.626 -0.733 -4.704 1.00 94.50 175 SER A O 1
ATOM 1373 N N . ASP A 1 176 ? 11.147 -2.866 -4.116 1.00 94.25 176 ASP A N 1
ATOM 1374 C CA . ASP A 1 176 ? 9.969 -2.553 -3.303 1.00 94.25 176 ASP A CA 1
ATOM 1375 C C . ASP A 1 176 ? 10.352 -1.683 -2.097 1.00 94.25 176 ASP A C 1
ATOM 1377 O O . ASP A 1 176 ? 11.378 -1.927 -1.453 1.00 94.25 176 ASP A O 1
ATOM 1381 N N . ASN A 1 177 ? 9.542 -0.664 -1.817 1.00 95.81 177 ASN A N 1
ATOM 1382 C CA . ASN A 1 177 ? 9.767 0.295 -0.744 1.00 95.81 177 ASN A CA 1
ATOM 1383 C C . ASN A 1 177 ? 8.656 0.277 0.317 1.00 95.81 177 ASN A C 1
ATOM 1385 O O . ASN A 1 177 ? 8.796 0.966 1.318 1.00 95.81 177 ASN A O 1
ATOM 1389 N N . CYS A 1 178 ? 7.592 -0.521 0.186 1.00 95.12 178 CYS A N 1
ATOM 1390 C CA . CYS A 1 178 ? 6.496 -0.494 1.166 1.00 95.12 178 CYS A CA 1
ATOM 1391 C C . CYS A 1 178 ? 6.823 -1.224 2.470 1.00 95.12 178 CYS A C 1
ATOM 1393 O O . CYS A 1 178 ? 6.204 -0.988 3.512 1.00 95.12 178 CYS A O 1
ATOM 1395 N N . GLY A 1 179 ? 7.847 -2.076 2.437 1.00 93.50 179 GLY A N 1
ATOM 1396 C CA . GLY A 1 179 ? 8.244 -2.879 3.582 1.00 93.50 179 GLY A CA 1
ATOM 1397 C C . GLY A 1 179 ? 7.230 -3.984 3.882 1.00 93.50 179 GLY A C 1
ATOM 1398 O O . GLY A 1 179 ? 6.468 -4.419 3.019 1.00 93.50 179 GLY A O 1
ATOM 1399 N N . GLY A 1 180 ? 7.268 -4.488 5.116 1.00 92.50 180 GLY A N 1
ATOM 1400 C CA . GLY A 1 180 ? 6.332 -5.512 5.575 1.00 92.50 180 GLY A CA 1
ATOM 1401 C C . GLY A 1 180 ? 4.951 -4.948 5.904 1.00 92.50 180 GLY A C 1
ATOM 1402 O O . GLY A 1 180 ? 4.760 -3.736 6.019 1.00 92.50 180 GLY A O 1
ATOM 1403 N N . ASN A 1 181 ? 3.995 -5.848 6.126 1.00 93.50 181 ASN A N 1
ATOM 1404 C CA . ASN A 1 181 ? 2.705 -5.472 6.696 1.00 93.50 181 ASN A CA 1
ATOM 1405 C C . ASN A 1 181 ? 2.892 -4.988 8.141 1.00 93.50 181 ASN A C 1
ATOM 1407 O O . ASN A 1 181 ? 3.684 -5.562 8.895 1.00 93.50 181 ASN A O 1
ATOM 1411 N N . LYS A 1 182 ? 2.143 -3.950 8.521 1.00 93.00 182 LYS A N 1
ATOM 1412 C CA . LYS A 1 182 ? 2.042 -3.486 9.907 1.00 93.00 182 LYS A CA 1
ATOM 1413 C C . LYS A 1 182 ? 1.486 -4.607 10.797 1.00 93.00 182 LYS A C 1
ATOM 1415 O O . LYS A 1 182 ? 0.718 -5.457 10.341 1.00 93.00 182 LYS A O 1
ATOM 1420 N N . THR A 1 183 ? 1.863 -4.608 12.074 1.00 94.31 183 THR A N 1
ATOM 1421 C CA . THR A 1 183 ? 1.259 -5.512 13.066 1.00 94.31 183 THR A CA 1
ATOM 1422 C C . THR A 1 183 ? -0.189 -5.112 13.359 1.00 94.31 183 THR A C 1
ATOM 1424 O O . THR A 1 183 ? -0.582 -3.974 13.104 1.00 94.31 183 THR A O 1
ATOM 1427 N N . ALA A 1 184 ? -0.980 -6.019 13.943 1.00 93.19 184 ALA A N 1
ATOM 1428 C CA . ALA A 1 184 ? -2.350 -5.714 14.356 1.00 93.19 184 ALA A CA 1
ATOM 1429 C C . ALA A 1 184 ? -2.422 -4.469 15.263 1.00 93.19 184 ALA A C 1
ATOM 1431 O O . ALA A 1 184 ? -3.228 -3.579 15.011 1.00 93.19 184 ALA A O 1
ATOM 1432 N N . ASP A 1 185 ? -1.515 -4.342 16.240 1.00 93.25 185 ASP A N 1
ATOM 1433 C CA . ASP A 1 185 ? -1.432 -3.154 17.102 1.00 93.25 185 ASP A CA 1
ATOM 1434 C C . ASP A 1 185 ? -1.186 -1.866 16.303 1.00 93.25 185 ASP A C 1
ATOM 1436 O O . ASP A 1 185 ? -1.851 -0.858 16.520 1.00 93.25 185 ASP A O 1
ATOM 1440 N N . GLN A 1 186 ? -0.250 -1.899 15.348 1.00 93.50 186 GLN A N 1
ATOM 1441 C CA . GLN A 1 186 ? 0.066 -0.743 14.507 1.00 93.50 186 GLN A CA 1
ATOM 1442 C C . GLN A 1 186 ? -1.112 -0.346 13.610 1.00 93.50 186 GLN A C 1
ATOM 1444 O O . GLN A 1 186 ? -1.332 0.843 13.398 1.00 93.50 186 GLN A O 1
ATOM 1449 N N . LEU A 1 187 ? -1.872 -1.318 13.096 1.00 93.75 187 LEU A N 1
ATOM 1450 C CA . LEU A 1 187 ? -3.075 -1.058 12.301 1.00 93.75 187 LEU A CA 1
ATOM 1451 C C . LEU A 1 187 ? -4.189 -0.437 13.153 1.00 93.75 187 LEU A C 1
ATOM 1453 O O . LEU A 1 187 ? -4.843 0.496 12.699 1.00 93.75 187 LEU A O 1
ATOM 1457 N N . LEU A 1 188 ? -4.386 -0.913 14.388 1.00 93.00 188 LEU A N 1
ATOM 1458 C CA . LEU A 1 188 ? -5.378 -0.350 15.311 1.00 93.00 188 LEU A CA 1
ATOM 1459 C C . LEU A 1 188 ? -5.030 1.091 15.686 1.00 93.00 188 LEU A C 1
ATOM 1461 O O . LEU A 1 188 ? -5.882 1.966 15.601 1.00 93.00 188 LEU A O 1
ATOM 1465 N N . ILE A 1 189 ? -3.769 1.365 16.018 1.00 91.12 189 ILE A N 1
ATOM 1466 C CA . ILE A 1 189 ? -3.316 2.730 16.323 1.00 91.12 189 ILE A CA 1
ATOM 1467 C C . ILE A 1 189 ? -3.486 3.639 15.097 1.00 91.12 189 ILE A C 1
ATOM 1469 O O . ILE A 1 189 ? -4.010 4.744 15.211 1.00 91.12 189 ILE A O 1
ATOM 1473 N N . TYR A 1 190 ? -3.126 3.157 13.905 1.00 90.00 190 TYR A N 1
ATOM 1474 C CA . TYR A 1 190 ? -3.308 3.917 12.670 1.00 90.00 190 TYR A CA 1
ATOM 1475 C C . TYR A 1 190 ? -4.779 4.267 12.403 1.00 90.00 190 TYR A C 1
ATOM 1477 O O . TYR A 1 190 ? -5.095 5.411 12.070 1.00 90.00 190 TYR A O 1
ATOM 1485 N N . LEU A 1 191 ? -5.686 3.296 12.557 1.00 89.56 191 LEU A N 1
ATOM 1486 C CA . LEU A 1 191 ? -7.124 3.517 12.396 1.00 89.56 191 LEU A CA 1
ATOM 1487 C C . LEU A 1 191 ? -7.649 4.526 13.418 1.00 89.56 191 LEU A C 1
ATOM 1489 O O . LEU A 1 191 ? -8.419 5.409 13.050 1.00 89.56 191 LEU A O 1
ATOM 1493 N N . GLN A 1 192 ? -7.200 4.434 14.671 1.00 89.50 192 GLN A N 1
ATOM 1494 C CA . GLN A 1 192 ? -7.564 5.377 15.726 1.00 89.50 192 GLN A CA 1
ATOM 1495 C C . GLN A 1 192 ? -7.186 6.823 15.361 1.00 89.50 192 GLN A C 1
ATOM 1497 O O . GLN A 1 192 ? -7.975 7.742 15.561 1.00 89.50 192 GLN A O 1
ATOM 1502 N N . GLU A 1 193 ? -5.999 7.041 14.797 1.00 87.56 193 GLU A N 1
ATOM 1503 C CA . GLU A 1 193 ? -5.524 8.380 14.428 1.00 87.56 193 GLU A CA 1
ATOM 1504 C C . GLU A 1 193 ? -6.226 8.951 13.182 1.00 87.56 193 GLU A C 1
ATOM 1506 O O . GLU A 1 193 ? -6.359 10.170 13.050 1.00 87.56 193 GLU A O 1
ATOM 1511 N N . ASN A 1 194 ? -6.722 8.088 12.288 1.00 83.50 194 ASN A N 1
ATOM 1512 C CA . ASN A 1 194 ? -7.295 8.472 10.990 1.00 83.50 194 ASN A CA 1
ATOM 1513 C C . ASN A 1 194 ? -8.827 8.327 10.902 1.00 83.50 194 ASN A C 1
ATOM 1515 O O . ASN A 1 194 ? -9.408 8.449 9.827 1.00 83.50 194 ASN A O 1
ATOM 1519 N N . LEU A 1 195 ? -9.509 8.133 12.031 1.00 79.69 195 LEU A N 1
ATOM 1520 C CA . LEU A 1 195 ? -10.966 7.953 12.116 1.00 79.69 195 LEU A CA 1
ATOM 1521 C C . LEU A 1 195 ? -11.795 9.045 11.419 1.00 79.69 195 LEU A C 1
ATOM 1523 O O . LEU A 1 195 ? -12.860 8.766 10.876 1.00 79.69 195 LEU A O 1
ATOM 1527 N N . MET A 1 196 ? -11.320 10.292 11.424 1.00 67.25 196 MET A N 1
ATOM 1528 C CA . MET A 1 196 ? -12.084 11.445 10.927 1.00 67.25 196 MET A CA 1
ATOM 1529 C C . MET A 1 196 ? -12.232 11.498 9.400 1.00 67.25 196 MET A C 1
ATOM 1531 O O . MET A 1 196 ? -13.065 12.258 8.905 1.00 67.25 196 MET A O 1
ATOM 1535 N N . SER A 1 197 ? -11.425 10.745 8.651 1.00 66.81 197 SER A N 1
ATOM 1536 C CA . SER A 1 197 ? -11.456 10.719 7.183 1.00 66.81 197 SER A CA 1
ATOM 1537 C C . SER A 1 197 ? -12.146 9.479 6.605 1.00 66.81 197 SER A C 1
ATOM 1539 O O . SER A 1 197 ? -12.310 9.407 5.387 1.00 66.81 197 SER A O 1
ATOM 1541 N N . ALA A 1 198 ? -12.566 8.527 7.445 1.00 71.81 198 ALA A N 1
ATOM 1542 C CA . ALA A 1 198 ? -13.052 7.217 7.020 1.00 71.81 198 ALA A CA 1
ATOM 1543 C C . ALA A 1 198 ? -14.576 7.051 7.171 1.00 71.81 198 ALA A C 1
ATOM 1545 O O . ALA A 1 198 ? -15.204 7.646 8.049 1.00 71.81 198 ALA A O 1
ATOM 1546 N N . ASP A 1 199 ? -15.176 6.213 6.317 1.00 83.38 199 ASP A N 1
ATOM 1547 C CA . ASP A 1 199 ? -16.562 5.772 6.489 1.00 83.38 199 ASP A CA 1
ATOM 1548 C C . ASP A 1 199 ? -16.667 4.839 7.704 1.00 83.38 199 ASP A C 1
ATOM 1550 O O . ASP A 1 199 ? -15.846 3.941 7.903 1.00 83.38 199 ASP A O 1
ATOM 1554 N N . VAL A 1 200 ? -17.693 5.048 8.528 1.00 82.75 200 VAL A N 1
ATOM 1555 C CA . VAL A 1 200 ? -17.901 4.298 9.772 1.00 82.75 200 VAL A CA 1
ATOM 1556 C C . VAL A 1 200 ? -18.011 2.792 9.530 1.00 82.75 200 VAL A C 1
ATOM 1558 O O . VAL A 1 200 ? -17.489 2.017 10.332 1.00 82.75 200 VAL A O 1
ATOM 1561 N N . GLN A 1 201 ? -18.665 2.353 8.451 1.00 84.12 201 GLN A N 1
ATOM 1562 C CA . GLN A 1 201 ? -18.781 0.921 8.177 1.00 84.12 201 GLN A CA 1
ATOM 1563 C C . GLN A 1 201 ? -17.453 0.307 7.750 1.00 84.12 201 GLN A C 1
ATOM 1565 O O . GLN A 1 201 ? -17.128 -0.799 8.187 1.00 84.12 201 GLN A O 1
ATOM 1570 N N . ASP A 1 202 ? -16.654 1.036 6.973 1.00 85.88 202 ASP A N 1
ATOM 1571 C CA . ASP A 1 202 ? -15.325 0.576 6.582 1.00 85.88 202 ASP A CA 1
ATOM 1572 C C . ASP A 1 202 ? -14.443 0.402 7.823 1.00 85.88 202 ASP A C 1
ATOM 1574 O O . ASP A 1 202 ? -13.847 -0.661 8.009 1.00 85.88 202 ASP A O 1
ATOM 1578 N N . VAL A 1 203 ? -14.446 1.380 8.737 1.00 88.38 203 VAL A N 1
ATOM 1579 C CA . VAL A 1 203 ? -13.707 1.298 10.008 1.00 88.38 203 VAL A CA 1
ATOM 1580 C C . VAL A 1 203 ? -14.135 0.085 10.832 1.00 88.38 203 VAL A C 1
ATOM 1582 O O . VAL A 1 203 ? -13.277 -0.675 11.280 1.00 88.38 203 VAL A O 1
ATOM 1585 N N . LEU A 1 204 ? -15.442 -0.135 11.016 1.00 89.06 204 LEU A N 1
ATOM 1586 C CA . LEU A 1 204 ? -15.946 -1.281 11.782 1.00 89.06 204 LEU A CA 1
ATOM 1587 C C . LEU A 1 204 ? -15.573 -2.616 11.120 1.00 89.06 204 LEU A C 1
ATOM 1589 O O . LEU A 1 204 ? -15.229 -3.575 11.817 1.00 89.06 204 LEU A O 1
ATOM 1593 N N . SER A 1 205 ? -15.582 -2.679 9.787 1.00 89.81 205 SER A N 1
ATOM 1594 C CA . SER A 1 205 ? -15.177 -3.876 9.046 1.00 89.81 205 SER A CA 1
ATOM 1595 C C . SER A 1 205 ? -13.688 -4.193 9.235 1.00 89.81 205 SER A C 1
ATOM 1597 O O . SER A 1 205 ? -13.339 -5.333 9.554 1.00 89.81 205 SER A O 1
ATOM 1599 N N . PHE A 1 206 ? -12.810 -3.186 9.138 1.00 90.44 206 PHE A N 1
ATOM 1600 C CA . PHE A 1 206 ? -11.376 -3.356 9.364 1.00 90.44 206 PHE A CA 1
ATOM 1601 C C . PHE A 1 206 ? -11.085 -3.719 10.815 1.00 90.44 206 PHE A C 1
ATOM 1603 O O . PHE A 1 206 ? -10.333 -4.662 11.066 1.00 90.44 206 PHE A O 1
ATOM 1610 N N . LEU A 1 207 ? -11.723 -3.029 11.764 1.00 92.12 207 LEU A N 1
ATOM 1611 C CA . LEU A 1 207 ? -11.582 -3.305 13.188 1.00 92.12 207 LEU A CA 1
ATOM 1612 C C . LEU A 1 207 ? -11.949 -4.758 13.506 1.00 92.12 207 LEU A C 1
ATOM 1614 O O . LEU A 1 207 ? -11.190 -5.444 14.181 1.00 92.12 207 LEU A O 1
ATOM 1618 N N . THR A 1 208 ? -13.050 -5.263 12.943 1.00 91.62 208 THR A N 1
ATOM 1619 C CA . THR A 1 208 ? -13.473 -6.661 13.118 1.00 91.62 208 THR A CA 1
ATOM 1620 C C . THR A 1 208 ? -12.389 -7.649 12.692 1.00 91.62 208 THR A C 1
ATOM 1622 O O . THR A 1 208 ? -12.120 -8.606 13.415 1.00 91.62 208 THR A O 1
ATOM 1625 N N . VAL A 1 209 ? -11.761 -7.433 11.532 1.00 91.69 209 VAL A N 1
ATOM 1626 C CA . VAL A 1 209 ? -10.712 -8.326 11.015 1.00 91.69 209 VAL A CA 1
ATOM 1627 C C . VAL A 1 209 ? -9.447 -8.229 11.862 1.00 91.69 209 VAL A C 1
ATOM 1629 O O . VAL A 1 209 ? -8.879 -9.254 12.231 1.00 91.69 209 VAL A O 1
ATOM 1632 N N . ILE A 1 210 ? -9.013 -7.014 12.199 1.00 92.44 210 ILE A N 1
ATOM 1633 C CA . ILE A 1 210 ? -7.768 -6.808 12.942 1.00 92.44 210 ILE A CA 1
ATOM 1634 C C . ILE A 1 210 ? -7.891 -7.363 14.365 1.00 92.44 210 ILE A C 1
ATOM 1636 O O . ILE A 1 210 ? -6.977 -8.037 14.832 1.00 92.44 210 ILE A O 1
ATOM 1640 N N . SER A 1 211 ? -9.037 -7.169 15.029 1.00 90.19 211 SER A N 1
ATOM 1641 C CA . SER A 1 211 ? -9.292 -7.659 16.391 1.00 90.19 211 SER A CA 1
ATOM 1642 C C . SER A 1 211 ? -9.322 -9.187 16.526 1.00 90.19 211 SER A C 1
ATOM 1644 O O . SER A 1 211 ? -9.319 -9.689 17.646 1.00 90.19 211 SER A O 1
ATOM 1646 N N . GLN A 1 212 ? -9.341 -9.945 15.424 1.00 90.50 212 GLN A N 1
ATOM 1647 C CA . GLN A 1 212 ? -9.228 -11.409 15.461 1.00 90.50 212 GLN A CA 1
ATOM 1648 C C . GLN A 1 212 ? -7.791 -11.899 15.685 1.00 90.50 212 GLN A C 1
ATOM 1650 O O . GLN A 1 212 ? -7.593 -13.083 15.983 1.00 90.50 212 GLN A O 1
ATOM 1655 N N . ASP A 1 213 ? -6.785 -11.032 15.533 1.00 89.88 213 ASP A N 1
ATOM 1656 C CA . ASP A 1 213 ? -5.400 -11.397 15.812 1.00 89.88 213 ASP A CA 1
ATOM 1657 C C . ASP A 1 213 ? -5.207 -11.638 17.317 1.00 89.88 213 ASP A C 1
ATOM 1659 O O . ASP A 1 213 ? -5.602 -10.849 18.171 1.00 89.88 213 ASP A O 1
ATOM 1663 N N . LYS A 1 214 ? -4.584 -12.766 17.656 1.00 84.75 214 LYS A N 1
ATOM 1664 C CA . LYS A 1 214 ? -4.334 -13.163 19.048 1.00 84.75 214 LYS A CA 1
ATOM 1665 C C . LYS A 1 214 ? -3.070 -12.537 19.629 1.00 84.75 214 LYS A C 1
ATOM 1667 O O . LYS A 1 214 ? -2.852 -12.648 20.830 1.00 84.75 214 LYS A O 1
ATOM 1672 N N . ASN A 1 215 ? -2.229 -11.932 18.793 1.00 88.12 215 ASN A N 1
ATOM 1673 C CA . ASN A 1 215 ? -0.952 -11.345 19.194 1.00 88.12 215 ASN A CA 1
ATOM 1674 C C . ASN A 1 215 ? -1.049 -9.840 19.483 1.00 88.12 215 ASN A C 1
ATOM 1676 O O . ASN A 1 215 ? -0.018 -9.176 19.571 1.00 88.12 215 ASN A O 1
ATOM 1680 N N . ILE A 1 216 ? -2.265 -9.307 19.614 1.00 90.62 216 ILE A N 1
ATOM 1681 C CA . ILE A 1 216 ? -2.511 -7.921 20.018 1.00 90.62 216 ILE A CA 1
ATOM 1682 C C . ILE A 1 216 ? -2.047 -7.740 21.468 1.00 90.62 216 ILE A C 1
ATOM 1684 O O . ILE A 1 216 ? -2.310 -8.585 22.326 1.00 90.62 216 ILE A O 1
ATOM 1688 N N . ASN A 1 217 ? -1.355 -6.640 21.748 1.00 90.06 217 ASN A N 1
ATOM 1689 C CA . ASN A 1 217 ? -0.923 -6.268 23.093 1.00 90.06 217 ASN A CA 1
ATOM 1690 C C . ASN A 1 217 ? -1.908 -5.274 23.745 1.00 90.06 217 ASN A C 1
ATOM 1692 O O . ASN A 1 217 ? -2.904 -4.875 23.144 1.00 90.06 217 ASN A O 1
ATOM 1696 N N . TYR A 1 218 ? -1.651 -4.852 24.988 1.00 85.38 218 TYR A N 1
ATOM 1697 C CA . TYR A 1 218 ? -2.583 -3.970 25.706 1.00 85.38 218 TYR A CA 1
ATOM 1698 C C . TYR A 1 218 ? -2.849 -2.637 24.975 1.00 85.38 218 TYR A C 1
ATOM 1700 O O . TYR A 1 218 ? -3.962 -2.121 25.044 1.00 85.38 218 TYR A O 1
ATOM 1708 N N . ALA A 1 219 ? -1.862 -2.091 24.253 1.00 87.94 219 ALA A N 1
ATOM 1709 C CA . ALA A 1 219 ? -2.010 -0.840 23.514 1.00 87.94 219 ALA A CA 1
ATOM 1710 C C . ALA A 1 219 ? -2.936 -1.011 22.305 1.00 87.94 219 ALA A C 1
ATOM 1712 O O . ALA A 1 219 ? -3.781 -0.154 22.066 1.00 87.94 219 ALA A O 1
ATOM 1713 N N . GLY A 1 220 ? -2.843 -2.133 21.582 1.00 90.12 220 GLY A N 1
ATOM 1714 C CA . GLY A 1 220 ? -3.789 -2.445 20.512 1.00 90.12 220 GLY A CA 1
ATOM 1715 C C . GLY A 1 220 ? -5.203 -2.687 21.041 1.00 90.12 220 GLY A C 1
ATOM 1716 O O . GLY A 1 220 ? -6.164 -2.181 20.467 1.00 90.12 220 GLY A O 1
ATOM 1717 N N . VAL A 1 221 ? -5.348 -3.381 22.176 1.00 88.12 221 VAL A N 1
ATOM 1718 C CA . VAL A 1 221 ? -6.654 -3.554 22.841 1.00 88.12 221 VAL A CA 1
ATOM 1719 C C . VAL A 1 221 ? -7.261 -2.202 23.221 1.00 88.12 221 VAL A C 1
ATOM 1721 O O . VAL A 1 221 ? -8.432 -1.955 22.937 1.00 88.12 221 VAL A O 1
ATOM 1724 N N . SER A 1 222 ? -6.465 -1.309 23.812 1.00 87.56 222 SER A N 1
ATOM 1725 C CA . SER A 1 222 ? -6.896 0.049 24.150 1.00 87.56 222 SER A CA 1
ATOM 1726 C C . SER A 1 222 ? -7.321 0.841 22.908 1.00 87.56 222 SER A C 1
ATOM 1728 O O . SER A 1 222 ? -8.433 1.371 22.870 1.00 87.56 222 SER A O 1
ATOM 1730 N N . ALA A 1 223 ? -6.510 0.814 21.843 1.00 91.81 223 ALA A N 1
ATOM 1731 C CA . ALA A 1 223 ? -6.833 1.460 20.573 1.00 91.81 223 ALA A CA 1
ATOM 1732 C C . ALA A 1 223 ? -8.145 0.930 19.970 1.00 91.81 223 ALA A C 1
ATOM 1734 O O . ALA A 1 223 ? -8.973 1.716 19.518 1.00 91.81 223 ALA A O 1
ATOM 1735 N N . ALA A 1 224 ? -8.391 -0.385 20.015 1.00 91.25 224 ALA A N 1
ATOM 1736 C CA . ALA A 1 224 ? -9.639 -0.981 19.536 1.00 91.25 224 ALA A CA 1
ATOM 1737 C C . ALA A 1 224 ? -10.872 -0.449 20.290 1.00 91.25 224 ALA A C 1
ATOM 1739 O O . ALA A 1 224 ? -11.878 -0.091 19.672 1.00 91.25 224 ALA A O 1
ATOM 1740 N N . PHE A 1 225 ? -10.794 -0.361 21.620 1.00 86.88 225 PHE A N 1
ATOM 1741 C CA . PHE A 1 225 ? -11.877 0.187 22.438 1.00 86.88 225 PHE A CA 1
ATOM 1742 C C . PHE A 1 225 ? -12.070 1.694 22.233 1.00 86.88 225 PHE A C 1
ATOM 1744 O O . PHE A 1 225 ? -13.208 2.168 22.196 1.00 86.88 225 PHE A O 1
ATOM 1751 N N . ASP A 1 226 ? -10.988 2.444 22.029 1.00 87.31 226 ASP A N 1
ATOM 1752 C CA . ASP A 1 226 ? -11.063 3.865 21.699 1.00 87.31 226 ASP A CA 1
ATOM 1753 C C . ASP A 1 226 ? -11.681 4.107 20.323 1.00 87.31 226 ASP A C 1
ATOM 1755 O O . ASP A 1 226 ? -12.497 5.019 20.186 1.00 87.31 226 ASP A O 1
ATOM 1759 N N . ILE A 1 227 ? -11.364 3.275 19.324 1.00 89.25 227 ILE A N 1
ATOM 1760 C CA . ILE A 1 227 ? -12.018 3.333 18.014 1.00 89.25 227 ILE A CA 1
ATOM 1761 C C . ILE A 1 227 ? -13.521 3.137 18.177 1.00 89.25 227 ILE A C 1
ATOM 1763 O O . ILE A 1 227 ? -14.287 3.933 17.632 1.00 89.25 227 ILE A O 1
ATOM 1767 N N . ILE A 1 228 ? -13.958 2.137 18.954 1.00 85.94 228 ILE A N 1
ATOM 1768 C CA . ILE A 1 228 ? -15.385 1.927 19.239 1.00 85.94 228 ILE A CA 1
ATOM 1769 C C . ILE A 1 228 ? -15.980 3.197 19.844 1.00 85.94 228 ILE A C 1
ATOM 1771 O O . ILE A 1 228 ? -16.941 3.728 19.303 1.00 85.94 228 ILE A O 1
ATOM 1775 N N . HIS A 1 229 ? -15.389 3.738 20.907 1.00 82.31 229 HIS A N 1
ATOM 1776 C CA . HIS A 1 229 ? -15.908 4.935 21.568 1.00 82.31 229 HIS A CA 1
ATOM 1777 C C . HIS A 1 229 ? -15.995 6.158 20.630 1.00 82.31 229 HIS A C 1
ATOM 1779 O O . HIS A 1 229 ? -16.991 6.886 20.617 1.00 82.31 229 HIS A O 1
ATOM 1785 N N . GLN A 1 230 ? -14.971 6.388 19.809 1.00 81.88 230 GLN A N 1
ATOM 1786 C CA . GLN A 1 230 ? -14.911 7.535 18.901 1.00 81.88 230 GLN A CA 1
ATOM 1787 C C . GLN A 1 230 ? -15.867 7.400 17.709 1.00 81.88 230 GLN A C 1
ATOM 1789 O O . GLN A 1 230 ? -16.556 8.361 17.368 1.00 81.88 230 GLN A O 1
ATOM 1794 N N . THR A 1 231 ? -15.980 6.207 17.120 1.00 77.12 231 THR A N 1
ATOM 1795 C CA . THR A 1 231 ? -16.862 5.931 15.969 1.00 77.12 231 THR A CA 1
ATOM 1796 C C . THR A 1 231 ? -18.329 6.265 16.281 1.00 77.12 231 THR A C 1
ATOM 1798 O O . THR A 1 231 ? -19.076 6.770 15.437 1.00 77.12 231 THR A O 1
ATOM 1801 N N . VAL A 1 232 ? -18.732 6.045 17.533 1.00 66.62 232 VAL A N 1
ATOM 1802 C CA . VAL A 1 232 ? -20.082 6.317 18.048 1.00 66.62 232 VAL A CA 1
ATOM 1803 C C . VAL A 1 232 ? -20.366 7.802 18.169 1.00 66.62 232 VAL A C 1
ATOM 1805 O O . VAL A 1 232 ? -21.463 8.252 17.855 1.00 66.62 232 VAL A O 1
ATOM 1808 N N . SER A 1 233 ? -19.365 8.574 18.584 1.00 67.94 233 SER A N 1
ATOM 1809 C CA . SER A 1 233 ? -19.495 10.022 18.744 1.00 67.94 233 SER A CA 1
ATOM 1810 C C . SER A 1 233 ? -19.675 10.746 17.402 1.00 67.94 233 SER A C 1
ATOM 1812 O O . SER A 1 233 ? -20.223 11.847 17.360 1.00 67.94 233 SER A O 1
ATOM 1814 N N . ILE A 1 234 ? -19.208 10.142 16.304 1.00 63.41 234 ILE A N 1
ATOM 1815 C CA . ILE A 1 234 ? -19.145 10.769 14.976 1.00 63.41 234 ILE A CA 1
ATOM 1816 C C . ILE A 1 234 ? -20.442 10.567 14.168 1.00 63.41 234 ILE A C 1
ATOM 1818 O O . ILE A 1 234 ? -20.746 11.373 13.287 1.00 63.41 234 ILE A O 1
ATOM 1822 N N . SER A 1 235 ? -21.244 9.535 14.457 1.00 65.81 235 SER A N 1
ATOM 1823 C CA . SER A 1 235 ? -22.368 9.123 13.599 1.00 65.81 235 SER A CA 1
ATOM 1824 C C . SER A 1 235 ? -23.712 9.012 14.328 1.00 65.81 235 SER A C 1
ATOM 1826 O O . SER A 1 235 ? -23.778 8.938 15.549 1.00 65.81 235 SER A O 1
ATOM 1828 N N . GLN A 1 236 ? -24.822 9.013 13.573 1.00 71.69 236 GLN A N 1
ATOM 1829 C CA . GLN A 1 236 ? -26.104 8.513 14.084 1.00 71.69 236 GLN A CA 1
ATOM 1830 C C . GLN A 1 236 ? -26.103 6.987 13.919 1.00 71.69 236 GLN A C 1
ATOM 1832 O O . GLN A 1 236 ? -26.260 6.526 12.786 1.00 71.69 236 GLN A O 1
ATOM 1837 N N . PRO A 1 237 ? -25.923 6.198 14.992 1.00 76.19 237 PRO A N 1
ATOM 1838 C CA . PRO A 1 237 ? -25.725 4.763 14.864 1.00 76.19 237 PRO A CA 1
ATOM 1839 C C . PRO A 1 237 ? -26.984 4.074 14.337 1.00 76.19 237 PRO A C 1
ATOM 1841 O O . PRO A 1 237 ? -28.095 4.248 14.853 1.00 76.19 237 PRO A O 1
ATOM 1844 N N . THR A 1 238 ? -26.802 3.262 13.300 1.00 82.38 238 THR A N 1
ATOM 1845 C CA . THR A 1 238 ? -27.831 2.351 12.797 1.00 82.38 238 THR A CA 1
ATOM 1846 C C . THR A 1 238 ? -27.839 1.051 13.602 1.00 82.38 238 THR A C 1
ATOM 1848 O O . THR A 1 238 ? -26.897 0.746 14.333 1.00 82.38 238 THR A O 1
ATOM 1851 N N . GLN A 1 239 ? -28.893 0.245 13.451 1.00 80.44 239 GLN A N 1
ATOM 1852 C CA . GLN A 1 239 ? -28.951 -1.092 14.058 1.00 80.44 239 GLN A CA 1
ATOM 1853 C C . GLN A 1 239 ? -27.818 -2.009 13.567 1.00 80.44 239 GLN A C 1
ATOM 1855 O O . GLN A 1 239 ? -27.343 -2.848 14.325 1.00 80.44 239 GLN A O 1
ATOM 1860 N N . GLU A 1 240 ? -27.353 -1.821 12.330 1.00 85.44 240 GLU A N 1
ATOM 1861 C CA . GLU A 1 240 ? -26.214 -2.555 11.775 1.00 85.44 240 GLU A CA 1
ATOM 1862 C C . GLU A 1 240 ? -24.906 -2.148 12.461 1.00 85.44 240 GLU A C 1
ATOM 1864 O O . GLU A 1 240 ? -24.133 -3.013 12.858 1.00 85.44 240 GLU A O 1
ATOM 1869 N N . ASN A 1 241 ? -24.695 -0.848 12.707 1.00 84.69 241 ASN A N 1
ATOM 1870 C CA . ASN A 1 241 ? -23.525 -0.393 13.465 1.00 84.69 241 ASN A CA 1
ATOM 1871 C C . ASN A 1 241 ? -23.524 -0.964 14.890 1.00 84.69 241 ASN A C 1
ATOM 1873 O O . ASN A 1 241 ? -22.473 -1.368 15.380 1.00 84.69 241 ASN A O 1
ATOM 1877 N N . VAL A 1 242 ? -24.695 -1.035 15.541 1.00 83.88 242 VAL A N 1
ATOM 1878 C CA . VAL A 1 242 ? -24.836 -1.653 16.871 1.00 83.88 242 VAL A CA 1
ATOM 1879 C C . VAL A 1 242 ? -24.422 -3.125 16.827 1.00 83.88 242 VAL A C 1
ATOM 1881 O O . VAL A 1 242 ? -23.651 -3.560 17.678 1.00 83.88 242 VAL A O 1
ATOM 1884 N N . ALA A 1 243 ? -24.916 -3.884 15.843 1.00 86.44 243 ALA A N 1
ATOM 1885 C CA . ALA A 1 243 ? -24.585 -5.298 15.688 1.00 86.44 243 ALA A CA 1
ATOM 1886 C C . ALA A 1 243 ? -23.074 -5.506 15.486 1.00 86.44 243 ALA A C 1
ATOM 1888 O O . ALA A 1 243 ? -22.467 -6.275 16.229 1.00 86.44 243 ALA A O 1
ATOM 1889 N N . SER A 1 244 ? -22.453 -4.740 14.579 1.00 89.62 244 SER A N 1
ATOM 1890 C CA . SER A 1 244 ? -21.006 -4.789 14.338 1.00 89.62 244 SER A CA 1
ATOM 1891 C C . SER A 1 244 ? -20.199 -4.486 15.602 1.00 89.62 244 SER A C 1
ATOM 1893 O O . SER A 1 244 ? -19.262 -5.211 15.923 1.00 89.62 244 SER A O 1
ATOM 1895 N N . VAL A 1 245 ? -20.571 -3.452 16.368 1.00 88.25 245 VAL A N 1
ATOM 1896 C CA . VAL A 1 245 ? -19.875 -3.120 17.623 1.00 88.25 245 VAL A CA 1
ATOM 1897 C C . VAL A 1 245 ? -20.002 -4.248 18.647 1.00 88.25 245 VAL A C 1
ATOM 1899 O O . VAL A 1 245 ? -19.015 -4.595 19.292 1.00 88.25 245 VAL A O 1
ATOM 1902 N N . VAL A 1 246 ? -21.180 -4.858 18.790 1.00 86.62 246 VAL A N 1
ATOM 1903 C CA . VAL A 1 246 ? -21.382 -5.979 19.723 1.00 86.62 246 VAL A CA 1
ATOM 1904 C C . VAL A 1 246 ? -20.560 -7.204 19.317 1.00 86.62 246 VAL A C 1
ATOM 1906 O O . VAL A 1 246 ? -19.980 -7.857 20.186 1.00 86.62 246 VAL A O 1
ATOM 1909 N N . ASP A 1 247 ? -20.450 -7.489 18.019 1.00 90.06 247 ASP A N 1
ATOM 1910 C CA . ASP A 1 247 ? -19.610 -8.577 17.512 1.00 90.06 247 ASP A CA 1
ATOM 1911 C C . ASP A 1 247 ? -18.124 -8.316 17.790 1.00 90.06 247 ASP A C 1
ATOM 1913 O O . ASP A 1 247 ? -17.429 -9.203 18.291 1.00 90.06 247 ASP A O 1
ATOM 1917 N N . ILE A 1 248 ? -17.645 -7.088 17.569 1.00 90.44 248 ILE A N 1
ATOM 1918 C CA . ILE A 1 248 ? -16.263 -6.689 17.878 1.00 90.44 248 ILE A CA 1
ATOM 1919 C C . ILE A 1 248 ? -15.987 -6.806 19.381 1.00 90.44 248 ILE A C 1
ATOM 1921 O O . ILE A 1 248 ? -14.992 -7.413 19.773 1.00 90.44 248 ILE A O 1
ATOM 1925 N N . LEU A 1 249 ? -16.877 -6.297 20.240 1.00 87.94 249 LEU A N 1
ATOM 1926 C CA . LEU A 1 249 ? -16.748 -6.436 21.696 1.00 87.94 249 LEU A CA 1
ATOM 1927 C C . LEU A 1 249 ? -16.717 -7.909 22.119 1.00 87.94 249 LEU A C 1
ATOM 1929 O O . LEU A 1 249 ? -15.926 -8.293 22.981 1.00 87.94 249 LEU A O 1
ATOM 1933 N N . SER A 1 250 ? -17.529 -8.755 21.481 1.00 87.25 250 SER A N 1
ATOM 1934 C CA . SER A 1 250 ? -17.510 -10.196 21.721 1.00 87.25 250 SER A CA 1
ATOM 1935 C C . SER A 1 250 ? -16.194 -10.842 21.284 1.00 87.25 250 SER A C 1
ATOM 1937 O O . SER A 1 250 ? -15.763 -11.783 21.950 1.00 87.25 250 SER A O 1
ATOM 1939 N N . ILE A 1 251 ? -15.564 -10.379 20.198 1.00 88.31 251 ILE A N 1
ATOM 1940 C CA . ILE A 1 251 ? -14.236 -10.836 19.756 1.00 88.31 251 ILE A CA 1
ATOM 1941 C C . ILE A 1 251 ? -13.176 -10.412 20.777 1.00 88.31 251 ILE A C 1
ATOM 1943 O O . ILE A 1 251 ? -12.430 -11.264 21.260 1.00 88.31 251 ILE A O 1
ATOM 1947 N N . LEU A 1 252 ? -13.154 -9.137 21.174 1.00 86.31 252 LEU A N 1
ATOM 1948 C CA . LEU A 1 252 ? -12.200 -8.611 22.156 1.00 86.31 252 LEU A CA 1
ATOM 1949 C C . LEU A 1 252 ? -12.316 -9.321 23.513 1.00 86.31 252 LEU A C 1
ATOM 1951 O O . LEU A 1 252 ? -11.305 -9.588 24.156 1.00 86.31 252 LEU A O 1
ATOM 1955 N N . ALA A 1 253 ? -13.523 -9.726 23.915 1.00 84.12 253 ALA A N 1
ATOM 1956 C CA . ALA A 1 253 ? -13.751 -10.509 25.131 1.00 84.12 253 ALA A CA 1
ATOM 1957 C C . ALA A 1 253 ? -13.124 -11.922 25.102 1.00 84.12 253 ALA A C 1
ATOM 1959 O O . ALA A 1 253 ? -13.038 -12.569 26.146 1.00 84.12 253 ALA A O 1
ATOM 1960 N N . THR A 1 254 ? -12.687 -12.418 23.935 1.00 85.94 254 THR A N 1
ATOM 1961 C CA . THR A 1 254 ? -11.959 -13.698 23.819 1.00 85.94 254 THR A CA 1
ATOM 1962 C C . THR A 1 254 ? -10.453 -13.577 24.045 1.00 85.94 254 THR A C 1
ATOM 1964 O O . THR A 1 254 ? -9.775 -14.605 24.135 1.00 85.94 254 THR A O 1
ATOM 1967 N N . LEU A 1 255 ? -9.924 -12.351 24.122 1.00 84.06 255 LEU A N 1
ATOM 1968 C CA . LEU A 1 255 ? -8.505 -12.102 24.356 1.00 84.06 255 LEU A CA 1
ATOM 1969 C C . LEU A 1 255 ? -8.090 -12.502 25.779 1.00 84.06 255 LEU A C 1
ATOM 1971 O O . LEU A 1 255 ? -8.918 -12.773 26.653 1.00 84.06 255 LEU A O 1
ATOM 1975 N N . ASP A 1 256 ? -6.777 -12.567 26.010 1.00 84.75 256 ASP A N 1
ATOM 1976 C CA . ASP A 1 256 ? -6.234 -12.920 27.320 1.00 84.75 256 ASP A CA 1
ATOM 1977 C C . ASP A 1 256 ? -6.739 -11.963 28.413 1.00 84.75 256 ASP A C 1
ATOM 1979 O O . ASP A 1 256 ? -6.673 -10.738 28.287 1.00 84.75 256 ASP A O 1
ATOM 1983 N N . LYS A 1 257 ? -7.229 -12.533 29.521 1.00 82.69 257 LYS A N 1
ATOM 1984 C CA . LYS A 1 257 ? -7.814 -11.756 30.625 1.00 82.69 257 LYS A CA 1
ATOM 1985 C C . LYS A 1 257 ? -6.807 -10.804 31.271 1.00 82.69 257 LYS A C 1
ATOM 1987 O O . LYS A 1 257 ? -7.216 -9.763 31.777 1.00 82.69 257 LYS A O 1
ATOM 1992 N N . GLY A 1 258 ? -5.520 -11.156 31.271 1.00 79.12 258 GLY A N 1
ATOM 1993 C CA . GLY A 1 258 ? -4.451 -10.302 31.776 1.00 79.12 258 GLY A CA 1
ATOM 1994 C C . GLY A 1 258 ? -4.309 -9.032 30.943 1.00 79.12 258 GLY A C 1
ATOM 1995 O O . GLY A 1 258 ? -4.274 -7.949 31.517 1.00 79.12 258 GLY A O 1
ATOM 1996 N N . LEU A 1 259 ? -4.338 -9.154 29.612 1.00 82.75 259 LEU A N 1
ATOM 1997 C CA . LEU A 1 259 ? -4.276 -8.010 28.693 1.00 82.75 259 LEU A CA 1
ATOM 1998 C C . LEU A 1 259 ? -5.488 -7.082 28.831 1.00 82.75 259 LEU A C 1
ATOM 2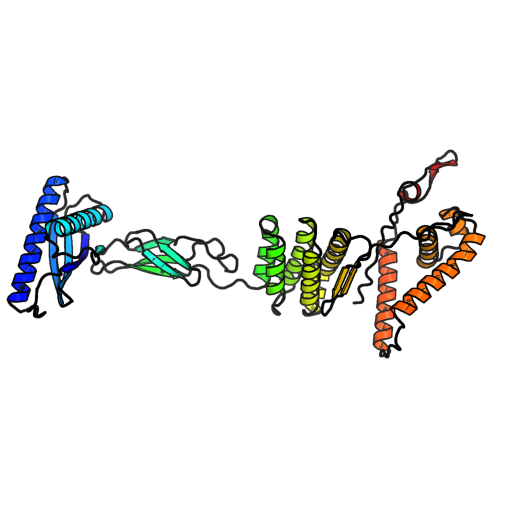000 O O . LEU A 1 259 ? -5.331 -5.865 28.880 1.00 82.75 259 LEU A O 1
ATOM 2004 N N . ILE A 1 260 ? -6.693 -7.650 28.929 1.00 78.88 260 ILE A N 1
ATOM 2005 C CA . ILE A 1 260 ? -7.927 -6.869 29.109 1.00 78.88 260 ILE A CA 1
ATOM 2006 C C . ILE A 1 260 ? -7.885 -6.105 30.440 1.00 78.88 260 ILE A C 1
ATOM 2008 O O . ILE A 1 260 ? -8.226 -4.924 30.496 1.00 78.88 260 ILE A O 1
ATOM 2012 N N . MET A 1 261 ? -7.440 -6.764 31.514 1.00 78.56 261 MET A N 1
ATOM 2013 C CA . MET A 1 261 ? -7.307 -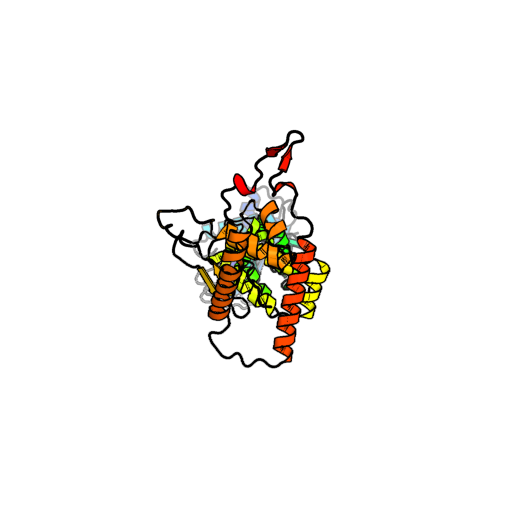6.137 32.828 1.00 78.56 261 MET A CA 1
ATOM 2014 C C . MET A 1 261 ? -6.224 -5.054 32.837 1.00 78.56 261 MET A C 1
ATOM 2016 O O . MET A 1 261 ? -6.416 -4.015 33.460 1.00 78.56 261 MET A O 1
ATOM 2020 N N . GLU A 1 262 ? -5.110 -5.264 32.135 1.00 79.19 262 GLU A N 1
ATOM 2021 C CA . GLU A 1 262 ? -4.057 -4.258 31.984 1.00 79.19 262 GLU A CA 1
ATOM 2022 C C . GLU A 1 262 ? -4.571 -3.020 31.239 1.00 79.19 262 GLU A C 1
ATOM 2024 O O . GLU A 1 262 ? -4.384 -1.909 31.729 1.00 79.19 262 GLU A O 1
ATOM 2029 N N . ALA A 1 263 ? -5.300 -3.190 30.131 1.00 76.88 263 ALA A N 1
ATOM 2030 C CA . ALA A 1 263 ? -5.925 -2.076 29.414 1.00 76.88 263 ALA A CA 1
ATOM 2031 C C . ALA A 1 263 ? -6.931 -1.306 30.297 1.00 76.88 263 ALA A C 1
ATOM 2033 O O . ALA A 1 263 ? -6.918 -0.075 30.343 1.00 76.88 263 ALA A O 1
ATOM 2034 N N . GLU A 1 264 ? -7.757 -2.015 31.076 1.00 81.50 264 GLU A N 1
ATOM 2035 C CA . GLU A 1 264 ? -8.674 -1.376 32.027 1.00 81.50 264 GLU A CA 1
ATOM 2036 C C . GLU A 1 264 ? -7.931 -0.614 33.134 1.00 81.50 264 GLU A C 1
ATOM 2038 O O . GLU A 1 264 ? -8.318 0.494 33.492 1.00 81.50 264 GLU A O 1
ATOM 2043 N N . MET A 1 265 ? -6.843 -1.166 33.670 1.00 77.56 265 MET A N 1
ATOM 2044 C CA . MET A 1 265 ? -6.069 -0.503 34.721 1.00 77.56 265 MET A CA 1
ATOM 2045 C C . MET A 1 265 ? -5.296 0.716 34.214 1.00 77.56 265 MET A C 1
ATOM 2047 O O . MET A 1 265 ? -5.128 1.681 34.962 1.00 77.56 265 MET A O 1
ATOM 2051 N N . MET A 1 266 ? -4.789 0.655 32.983 1.00 79.00 266 MET A N 1
ATOM 2052 C CA . MET A 1 266 ? -3.931 1.693 32.419 1.00 79.00 266 MET A CA 1
ATOM 2053 C C . MET A 1 266 ? -4.722 2.917 31.968 1.00 79.00 266 MET A C 1
ATOM 2055 O O . MET A 1 266 ? -4.280 4.042 32.206 1.00 79.00 266 MET A O 1
ATOM 2059 N N . ASP A 1 267 ? -5.885 2.717 31.349 1.00 77.38 267 ASP A N 1
ATOM 2060 C CA . ASP A 1 267 ? -6.675 3.833 30.831 1.00 77.38 267 ASP A CA 1
ATOM 2061 C C . ASP A 1 267 ? -8.193 3.706 31.057 1.00 77.38 267 ASP A C 1
ATOM 2063 O O . ASP A 1 267 ? -8.898 4.709 30.937 1.00 77.38 267 ASP A O 1
ATOM 2067 N N . GLY A 1 268 ? -8.719 2.540 31.443 1.00 77.38 268 GLY A N 1
ATOM 2068 C CA . GLY A 1 268 ? -10.161 2.310 31.605 1.00 77.38 268 GLY A CA 1
ATOM 2069 C C . GLY A 1 268 ? -10.873 1.910 30.309 1.00 77.38 268 GLY A C 1
ATOM 2070 O O . GLY A 1 268 ? -12.029 2.292 30.104 1.00 77.38 268 GLY A O 1
ATOM 2071 N N . ALA A 1 269 ? -10.174 1.227 29.395 1.00 75.75 269 ALA A N 1
ATOM 2072 C CA . ALA A 1 269 ? -10.655 0.904 28.051 1.00 75.75 269 ALA A CA 1
ATOM 2073 C C . ALA A 1 269 ? -11.997 0.158 28.043 1.00 75.75 269 ALA A C 1
ATOM 2075 O O . ALA A 1 269 ? -12.893 0.497 27.268 1.00 75.75 269 ALA A O 1
ATOM 2076 N N . VAL A 1 270 ? -12.170 -0.821 28.935 1.00 77.56 270 VAL A N 1
ATOM 2077 C CA . VAL A 1 270 ? -13.390 -1.637 29.013 1.00 77.56 270 VAL A CA 1
ATOM 2078 C C . VAL A 1 270 ? -14.547 -0.795 29.540 1.00 77.56 270 VAL A C 1
ATOM 2080 O O . VAL A 1 270 ? -15.659 -0.849 29.006 1.00 77.56 270 VAL A O 1
ATOM 2083 N N . SER A 1 271 ? -14.283 0.037 30.548 1.00 79.69 271 SER A N 1
ATOM 2084 C CA . SER A 1 271 ? -15.259 0.997 31.064 1.00 79.69 271 SER A CA 1
ATOM 2085 C C . SER A 1 271 ? -15.722 1.973 29.974 1.00 79.69 271 SER A C 1
ATOM 2087 O O . SER A 1 271 ? -16.927 2.155 29.789 1.00 79.69 271 SER A O 1
ATOM 2089 N N . ARG A 1 272 ? -14.796 2.550 29.191 1.00 75.06 272 ARG A N 1
ATOM 2090 C CA . ARG A 1 272 ? -15.134 3.449 28.067 1.00 75.06 272 ARG A CA 1
ATOM 2091 C C . ARG A 1 272 ? -15.955 2.746 26.993 1.00 75.06 272 ARG A C 1
ATOM 2093 O O . ARG A 1 272 ? -16.935 3.307 26.511 1.00 75.06 272 ARG A O 1
ATOM 2100 N N . ALA A 1 273 ? -15.594 1.516 26.648 1.00 74.56 273 ALA A N 1
ATOM 2101 C CA . ALA A 1 273 ? -16.322 0.724 25.666 1.00 74.56 273 ALA A CA 1
ATOM 2102 C C . ALA A 1 273 ? -17.745 0.376 26.120 1.00 74.56 273 ALA A C 1
ATOM 2104 O O . ALA A 1 273 ? -18.676 0.392 25.317 1.00 74.56 273 ALA A O 1
ATOM 2105 N N . THR A 1 274 ? -17.923 0.115 27.416 1.00 77.75 274 THR A N 1
ATOM 2106 C CA . THR A 1 274 ? -19.242 -0.129 28.014 1.00 77.75 274 THR A CA 1
ATOM 2107 C C . THR A 1 274 ? -20.114 1.122 27.923 1.00 77.75 274 THR A C 1
ATOM 2109 O O . THR A 1 274 ? -21.257 1.038 27.477 1.00 77.75 274 THR A O 1
ATOM 2112 N N . VAL A 1 275 ? -19.558 2.293 28.257 1.00 75.44 275 VAL A N 1
ATOM 2113 C CA . VAL A 1 275 ? -20.251 3.583 28.101 1.00 75.44 275 VAL A CA 1
ATOM 2114 C C . VAL A 1 275 ? -20.618 3.829 26.638 1.00 75.44 275 VAL A C 1
ATOM 2116 O O . VAL A 1 275 ? -21.763 4.164 26.347 1.00 75.44 275 VAL A O 1
ATOM 2119 N N . ALA A 1 276 ? -19.687 3.594 25.710 1.00 76.88 276 ALA A N 1
ATOM 2120 C CA . ALA A 1 276 ? -19.949 3.747 24.285 1.00 76.88 276 ALA A CA 1
ATOM 2121 C C . ALA A 1 276 ? -21.107 2.851 23.830 1.00 76.88 276 ALA A C 1
ATOM 2123 O O . ALA A 1 276 ? -22.019 3.325 23.162 1.00 76.88 276 ALA A O 1
ATOM 2124 N N . LEU A 1 277 ? -21.131 1.576 24.233 1.00 78.31 277 LEU A N 1
ATOM 2125 C CA . LEU A 1 277 ? -22.215 0.657 23.887 1.00 78.31 277 LEU A CA 1
ATOM 2126 C C . LEU A 1 277 ? -23.579 1.140 24.408 1.00 78.31 277 LEU A C 1
ATOM 2128 O O . LEU A 1 277 ? -24.569 1.080 23.674 1.00 78.31 277 LEU A O 1
ATOM 2132 N N . GLU A 1 278 ? -23.642 1.644 25.644 1.00 76.12 278 GLU A N 1
ATOM 2133 C CA . GLU A 1 278 ? -24.864 2.242 26.196 1.00 76.12 278 GLU A CA 1
ATOM 2134 C C . GLU A 1 278 ? -25.323 3.452 25.371 1.00 76.12 278 GLU A C 1
ATOM 2136 O O . GLU A 1 278 ? -26.506 3.568 25.038 1.00 76.12 278 GLU A O 1
ATOM 2141 N N . GLU A 1 279 ? -24.394 4.329 24.988 1.00 76.31 279 GLU A N 1
ATOM 2142 C CA . GLU A 1 279 ? -24.685 5.502 24.164 1.00 76.31 279 GLU A CA 1
ATOM 2143 C C . GLU A 1 279 ? -25.196 5.123 22.768 1.00 76.31 279 GLU A C 1
ATOM 2145 O O . GLU A 1 279 ? -26.195 5.693 22.319 1.00 76.31 279 GLU A O 1
ATOM 2150 N N . ILE A 1 280 ? -24.598 4.120 22.109 1.00 76.25 280 ILE A N 1
ATOM 2151 C CA . ILE A 1 280 ? -25.083 3.614 20.813 1.00 76.25 280 ILE A CA 1
ATOM 2152 C C . ILE A 1 280 ? -26.514 3.105 20.947 1.00 76.25 280 ILE A C 1
ATOM 2154 O O . ILE A 1 280 ? -27.378 3.457 20.140 1.00 76.25 280 ILE A O 1
ATOM 2158 N N . LEU A 1 281 ? -26.777 2.264 21.950 1.00 76.81 281 LEU A N 1
ATOM 2159 C CA . LEU A 1 281 ? -28.090 1.650 22.137 1.00 76.81 281 LEU A CA 1
ATOM 2160 C C . LEU A 1 281 ? -29.169 2.716 22.358 1.00 76.81 281 LEU A C 1
ATOM 2162 O O . LEU A 1 281 ? -30.254 2.608 21.785 1.00 76.81 281 LEU A O 1
ATOM 2166 N N . LEU A 1 282 ? -28.855 3.771 23.116 1.00 74.81 282 LEU A N 1
ATOM 2167 C CA . LEU A 1 282 ? -29.751 4.906 23.352 1.00 74.81 282 LEU A CA 1
ATOM 2168 C C . LEU A 1 282 ? -29.946 5.795 22.116 1.00 74.81 282 LEU A C 1
ATOM 2170 O O . LEU A 1 282 ? -31.039 6.327 21.915 1.00 74.81 282 LEU A O 1
ATOM 2174 N N . ALA A 1 283 ? -28.905 5.979 21.304 1.00 74.25 283 ALA A N 1
ATOM 2175 C CA . ALA A 1 283 ? -28.964 6.784 20.087 1.00 74.25 283 ALA A CA 1
ATOM 2176 C C . ALA A 1 283 ? -29.638 6.045 18.915 1.00 74.25 283 ALA A C 1
ATOM 2178 O O . ALA A 1 283 ? -30.186 6.686 18.010 1.00 74.25 283 ALA A O 1
ATOM 2179 N N . SER A 1 284 ? -29.632 4.709 18.931 1.00 73.25 284 SER A N 1
ATOM 2180 C CA . SER A 1 284 ? -30.254 3.885 17.898 1.00 73.25 284 SER A CA 1
ATOM 2181 C C . SER A 1 284 ? -31.779 4.073 17.878 1.00 73.25 284 SER A C 1
ATOM 2183 O O . SER A 1 284 ? -32.481 3.944 18.884 1.00 73.25 284 SER A O 1
ATOM 2185 N N . LYS A 1 285 ? -32.338 4.395 16.707 1.00 68.44 285 LYS A N 1
ATOM 2186 C CA . LYS A 1 285 ? -33.793 4.534 16.542 1.00 68.44 285 LYS A CA 1
ATOM 2187 C C . LYS A 1 285 ? -34.426 3.147 16.433 1.00 68.44 285 LYS A C 1
ATOM 2189 O O . LYS A 1 285 ? -34.455 2.560 15.352 1.00 68.44 285 LYS A O 1
ATOM 2194 N N . VAL A 1 286 ? -34.962 2.627 17.535 1.00 68.88 286 VAL A N 1
ATOM 2195 C CA . VAL A 1 286 ? -35.800 1.418 17.517 1.00 68.88 286 VAL A CA 1
ATOM 2196 C C . VAL A 1 286 ? -37.248 1.815 17.182 1.00 68.88 286 VAL A C 1
ATOM 2198 O O . VAL A 1 286 ? -37.811 2.675 17.865 1.00 68.88 286 VAL A O 1
ATOM 2201 N N . PRO A 1 287 ? -37.876 1.243 16.135 1.00 65.19 287 PRO A N 1
ATOM 2202 C CA . PRO A 1 287 ? -39.276 1.514 15.815 1.00 65.19 287 PRO A CA 1
ATOM 2203 C C . PRO A 1 287 ? -40.205 1.190 16.992 1.00 65.19 287 PRO A C 1
ATOM 2205 O O . PRO A 1 287 ? -40.043 0.175 17.673 1.00 65.19 287 PRO A O 1
ATOM 2208 N N . SER A 1 288 ? -41.220 2.028 17.218 1.00 57.34 288 SER A N 1
ATOM 2209 C CA . SER A 1 288 ? -42.227 1.781 18.255 1.00 57.34 288 SER A CA 1
ATOM 2210 C C . SER A 1 288 ? -42.909 0.425 18.018 1.00 57.34 288 SER A C 1
ATOM 2212 O O . SER A 1 288 ? -43.387 0.166 16.915 1.00 57.34 288 SER A O 1
ATOM 2214 N N . ASN A 1 289 ? -42.972 -0.416 19.056 1.00 56.44 289 ASN A N 1
ATOM 2215 C CA . ASN A 1 289 ? -43.485 -1.800 19.052 1.00 56.44 289 ASN A CA 1
ATOM 2216 C C . ASN A 1 289 ? -42.554 -2.886 18.478 1.00 56.44 289 ASN A C 1
ATOM 2218 O O . ASN A 1 289 ? -43.007 -4.013 18.281 1.00 56.44 289 ASN A O 1
ATOM 2222 N N . GLN A 1 290 ? -41.269 -2.598 18.256 1.00 63.56 290 GLN A N 1
ATOM 2223 C CA . GLN A 1 290 ? -40.250 -3.625 18.023 1.00 63.56 290 GLN A CA 1
ATOM 2224 C C . GLN A 1 290 ? -39.212 -3.634 19.149 1.00 63.56 290 GLN A C 1
ATOM 2226 O O . GLN A 1 290 ? -38.888 -2.595 19.725 1.00 63.56 290 GLN A O 1
ATOM 2231 N N . ALA A 1 291 ? -38.712 -4.827 19.467 1.00 70.25 291 ALA A N 1
ATOM 2232 C CA . ALA A 1 291 ? -37.501 -5.001 20.253 1.00 70.25 291 ALA A CA 1
ATOM 2233 C C . ALA A 1 291 ? -36.350 -5.287 19.282 1.00 70.25 291 ALA A C 1
ATOM 2235 O O . ALA A 1 291 ? -36.469 -6.170 18.433 1.00 70.25 291 ALA A O 1
ATOM 2236 N N . PHE A 1 292 ? -35.260 -4.532 19.390 1.00 76.00 292 PHE A N 1
ATOM 2237 C CA . PHE A 1 292 ? -33.994 -4.877 18.754 1.00 76.00 292 PHE A CA 1
ATOM 2238 C C . PHE A 1 292 ? -33.257 -5.849 19.676 1.00 76.00 292 PHE A C 1
ATOM 2240 O O . PHE A 1 292 ? -33.156 -5.591 20.874 1.00 76.00 292 PHE A O 1
ATOM 2247 N N . GLN A 1 293 ? -32.766 -6.960 19.137 1.00 82.50 293 GLN A N 1
ATOM 2248 C CA . GLN A 1 293 ? -31.945 -7.917 19.868 1.00 82.50 293 GLN A CA 1
ATOM 2249 C C . GLN A 1 293 ? -30.800 -8.364 18.967 1.00 82.50 293 GLN A C 1
ATOM 2251 O O . GLN A 1 293 ? -31.036 -8.727 17.816 1.00 82.50 293 GLN A O 1
ATOM 2256 N N . HIS A 1 294 ? -29.587 -8.376 19.510 1.00 81.69 294 HIS A N 1
ATOM 2257 C CA . HIS A 1 294 ? -28.418 -8.953 18.854 1.00 81.69 294 HIS A CA 1
ATOM 2258 C C . HIS A 1 294 ? -27.684 -9.864 19.832 1.00 81.69 294 HIS A C 1
ATOM 2260 O O . HIS A 1 294 ? -27.529 -9.533 21.010 1.00 81.69 294 HIS A O 1
ATOM 2266 N N . VAL A 1 295 ? -27.285 -11.038 19.349 1.00 81.38 295 VAL A N 1
ATOM 2267 C CA . VAL A 1 295 ? -26.691 -12.110 20.152 1.00 81.38 295 VAL A CA 1
ATOM 2268 C C . VAL A 1 295 ? -25.343 -12.458 19.541 1.00 81.38 295 VAL A C 1
ATOM 2270 O O . VAL A 1 295 ? -25.290 -13.066 18.474 1.00 81.38 295 VAL A O 1
ATOM 2273 N N . ALA A 1 296 ? -24.271 -12.101 20.241 1.00 80.25 296 ALA A N 1
ATOM 2274 C CA . ALA A 1 296 ? -22.920 -12.556 19.958 1.00 80.25 296 ALA A CA 1
ATOM 2275 C C . ALA A 1 296 ? -22.516 -13.671 20.939 1.00 80.25 296 ALA A C 1
ATOM 2277 O O . ALA A 1 296 ? -23.272 -14.044 21.838 1.00 80.25 296 ALA A O 1
ATOM 2278 N N . SER A 1 297 ? -21.315 -14.230 20.769 1.00 80.31 297 SER A N 1
ATOM 2279 C CA . SER A 1 297 ? -20.871 -15.390 21.563 1.00 80.31 297 SER A CA 1
ATOM 2280 C C . SER A 1 297 ? -20.697 -15.068 23.049 1.00 80.31 297 SER A C 1
ATOM 2282 O O . SER A 1 297 ? -21.010 -15.903 23.893 1.00 80.31 297 SER A O 1
ATOM 2284 N N . ASN A 1 298 ? -20.210 -13.863 23.357 1.00 78.00 298 ASN A N 1
ATOM 2285 C CA . ASN A 1 298 ? -19.884 -13.435 24.720 1.00 78.00 298 ASN A CA 1
ATOM 2286 C C . ASN A 1 298 ? -20.728 -12.244 25.197 1.00 78.00 298 ASN A C 1
ATOM 2288 O O . ASN A 1 298 ? -20.542 -11.781 26.318 1.00 78.00 298 ASN A O 1
ATOM 2292 N N . LEU A 1 299 ? -21.624 -11.715 24.357 1.00 79.62 299 LEU A N 1
ATOM 2293 C CA . LEU A 1 299 ? -22.397 -10.513 24.658 1.00 79.62 299 LEU A CA 1
ATOM 2294 C C . LEU A 1 299 ? -23.775 -10.578 23.996 1.00 79.62 299 LEU A C 1
ATOM 2296 O O . LEU A 1 299 ? -23.897 -10.906 22.817 1.00 79.62 299 LEU A O 1
ATOM 2300 N N . VAL A 1 300 ? -24.816 -10.229 24.750 1.00 78.00 300 VAL A N 1
ATOM 2301 C CA . VAL A 1 300 ? -26.189 -10.108 24.249 1.00 78.00 300 VAL A CA 1
ATOM 2302 C C . VAL A 1 300 ? -26.702 -8.718 24.571 1.00 78.00 300 VAL A C 1
ATOM 2304 O O . VAL A 1 300 ? -26.601 -8.271 25.712 1.00 78.00 300 VAL A O 1
ATOM 2307 N N . VAL A 1 301 ? -27.286 -8.052 23.577 1.00 77.69 301 VAL A N 1
ATOM 2308 C CA . VAL A 1 301 ? -27.930 -6.749 23.761 1.00 77.69 301 VAL A CA 1
ATOM 2309 C C . VAL A 1 301 ? -29.387 -6.807 23.330 1.00 77.69 301 VAL A C 1
ATOM 2311 O O . VAL A 1 301 ? -29.736 -7.443 22.334 1.00 77.69 301 VAL A O 1
ATOM 2314 N N . GLN A 1 302 ? -30.247 -6.121 24.081 1.00 78.06 302 GLN A N 1
ATOM 2315 C CA . GLN A 1 302 ? -31.658 -5.967 23.752 1.00 78.06 302 GLN A CA 1
ATOM 2316 C C . GLN A 1 302 ? -32.119 -4.540 24.060 1.00 78.06 302 GLN A C 1
ATOM 2318 O O . GLN A 1 302 ? -31.891 -4.029 25.154 1.00 78.06 302 GLN A O 1
ATOM 2323 N N . ALA A 1 303 ? -32.799 -3.908 23.106 1.00 70.50 303 ALA A N 1
ATOM 2324 C CA . ALA A 1 303 ? -33.400 -2.588 23.253 1.00 70.50 303 ALA A CA 1
ATOM 2325 C C . ALA A 1 303 ? -34.900 -2.656 22.933 1.00 70.50 303 ALA A C 1
ATOM 2327 O O . ALA A 1 303 ? -35.299 -3.152 21.880 1.00 70.50 303 ALA A O 1
ATOM 2328 N N . TYR A 1 304 ? -35.744 -2.150 23.835 1.00 67.19 304 TYR A N 1
ATOM 2329 C CA . TYR A 1 304 ? -37.202 -2.146 23.686 1.00 67.19 304 TYR A CA 1
ATOM 2330 C C . TYR A 1 304 ? -37.787 -0.764 23.999 1.00 67.19 304 TYR A C 1
ATOM 2332 O O . TYR A 1 304 ? -37.375 -0.094 24.946 1.00 67.19 304 TYR A O 1
ATOM 2340 N N . THR A 1 305 ? -38.796 -0.340 23.230 1.00 55.97 305 THR A N 1
ATOM 2341 C CA . THR A 1 305 ? -39.594 0.849 23.574 1.00 55.97 305 THR A CA 1
ATOM 2342 C C . THR A 1 305 ? -40.835 0.408 24.355 1.00 55.97 305 THR A C 1
ATOM 2344 O O . THR A 1 305 ? -41.664 -0.307 23.791 1.00 55.97 305 THR A O 1
ATOM 2347 N N . PRO A 1 306 ? -41.001 0.784 25.638 1.00 49.84 306 PRO A N 1
ATOM 2348 C CA . PRO A 1 306 ? -42.172 0.375 26.407 1.00 49.84 306 PRO A CA 1
ATOM 2349 C C . PRO A 1 306 ? -43.455 1.016 25.852 1.00 49.84 306 PRO A C 1
ATOM 2351 O O . PRO A 1 306 ? -43.512 2.226 25.630 1.00 49.84 306 PRO A O 1
ATOM 2354 N N . LEU A 1 307 ? -44.496 0.199 25.666 1.00 40.91 307 LEU A N 1
ATOM 2355 C CA . LEU A 1 307 ? -45.862 0.656 25.406 1.00 40.91 307 LEU A CA 1
ATOM 2356 C C . LEU A 1 307 ? -46.355 1.460 26.619 1.00 40.91 307 LEU A C 1
ATOM 2358 O O . LEU A 1 307 ? -46.339 0.967 27.744 1.00 40.91 307 LEU A O 1
ATOM 2362 N N . ALA A 1 308 ? -46.799 2.698 26.404 1.00 40.53 308 ALA A N 1
ATOM 2363 C CA . ALA A 1 308 ? -47.456 3.477 27.448 1.00 40.53 308 ALA A CA 1
ATOM 2364 C C . ALA A 1 308 ? -48.779 2.790 27.842 1.00 40.53 308 ALA A C 1
ATOM 2366 O O . ALA A 1 308 ? -49.716 2.739 27.041 1.00 40.53 308 ALA A O 1
ATOM 2367 N N . GLU A 1 309 ? -48.866 2.244 29.057 1.00 37.38 309 GLU A N 1
ATOM 2368 C CA . GLU A 1 309 ? -50.105 1.653 29.569 1.00 37.38 309 GLU A CA 1
ATOM 2369 C C . GLU A 1 309 ? -51.212 2.714 29.704 1.00 37.38 309 GLU A C 1
ATOM 2371 O O . GLU A 1 309 ? -51.033 3.774 30.310 1.00 37.38 309 GLU A O 1
ATOM 2376 N N . LYS A 1 310 ? -52.390 2.410 29.145 1.00 34.50 310 LYS A N 1
ATOM 2377 C CA . LYS A 1 310 ? -53.622 3.190 29.328 1.00 34.50 310 LYS A CA 1
ATOM 2378 C C . LYS A 1 310 ? -54.085 3.094 30.787 1.00 34.50 310 LYS A C 1
ATOM 2380 O O . LYS A 1 310 ? -54.495 2.027 31.232 1.00 34.50 310 LYS A O 1
ATOM 2385 N N . GLY A 1 311 ? -54.080 4.216 31.505 1.00 29.98 311 GLY A N 1
ATOM 2386 C CA . GLY A 1 311 ? -54.600 4.308 32.873 1.00 29.98 311 GLY A CA 1
ATOM 2387 C C . GLY A 1 311 ? -56.128 4.172 32.966 1.00 29.98 311 GLY A C 1
ATOM 2388 O O . GLY A 1 311 ? -56.865 4.709 32.138 1.00 29.98 311 GLY A O 1
ATOM 2389 N N . HIS A 1 312 ? -56.596 3.466 34.002 1.00 28.50 312 HIS A N 1
ATOM 2390 C CA . HIS A 1 312 ? -58.010 3.352 34.377 1.00 28.50 312 HIS A CA 1
ATOM 2391 C C . HIS A 1 312 ? -58.572 4.664 34.973 1.00 28.50 312 HIS A C 1
ATOM 2393 O O . HIS A 1 312 ? -57.839 5.404 35.632 1.00 28.50 312 HIS A O 1
ATOM 2399 N N . PRO A 1 313 ? -59.878 4.955 34.802 1.00 35.81 313 PRO A N 1
ATOM 2400 C CA . PRO A 1 313 ? -60.455 6.259 35.097 1.00 35.81 313 PRO A CA 1
ATOM 2401 C C . PRO A 1 313 ? -61.133 6.271 36.473 1.00 35.81 313 PRO A C 1
ATOM 2403 O O . PRO A 1 313 ? -62.337 6.070 36.541 1.00 35.81 313 PRO A O 1
ATOM 2406 N N . HIS A 1 314 ? -60.386 6.487 37.556 1.00 37.31 314 HIS A N 1
ATOM 2407 C CA . HIS A 1 314 ? -60.801 7.223 38.772 1.00 37.31 314 HIS A CA 1
ATOM 2408 C C . HIS A 1 314 ? -59.762 6.994 39.881 1.00 37.31 314 HIS A C 1
ATOM 2410 O O . HIS A 1 314 ? -59.500 5.858 40.259 1.00 37.31 314 HIS A O 1
ATOM 2416 N N . GLN A 1 315 ? -59.230 8.101 40.411 1.00 36.62 315 GLN A N 1
ATOM 2417 C CA . GLN A 1 315 ? -57.964 8.245 41.148 1.00 36.62 315 GLN A CA 1
ATOM 2418 C C . GLN A 1 315 ? -56.738 8.081 40.247 1.00 36.62 315 GLN A C 1
ATOM 2420 O O . GLN A 1 315 ? -56.374 6.977 39.856 1.00 36.62 315 GLN A O 1
ATOM 2425 N N . GLU A 1 316 ? -56.093 9.206 39.927 1.00 38.31 316 GLU A N 1
ATOM 2426 C CA . GLU A 1 316 ? -54.761 9.225 39.322 1.00 38.31 316 GLU A CA 1
ATOM 2427 C C . GLU A 1 316 ? -53.792 8.500 40.264 1.00 38.31 316 GLU A C 1
ATOM 2429 O O . GLU A 1 316 ? -53.268 9.062 41.226 1.00 38.31 316 GLU A O 1
ATOM 2434 N N . GLY A 1 317 ? -53.611 7.200 40.037 1.00 49.12 317 GLY A N 1
ATOM 2435 C CA . GLY A 1 317 ? -52.596 6.422 40.719 1.00 49.12 317 GLY A CA 1
ATOM 2436 C C . GLY A 1 317 ? -51.229 7.040 40.445 1.00 49.12 317 GLY A C 1
ATOM 2437 O O . GLY A 1 317 ? -50.928 7.421 39.315 1.00 49.12 317 GLY A O 1
ATOM 2438 N N . HIS A 1 318 ? -50.393 7.136 41.480 1.00 55.84 318 HIS A N 1
ATOM 2439 C CA . HIS A 1 318 ? -49.005 7.571 41.328 1.00 55.84 318 HIS A CA 1
ATOM 2440 C C . HIS A 1 318 ? -48.326 6.803 40.189 1.00 55.84 318 HIS A C 1
ATOM 2442 O O . HIS A 1 318 ? -48.482 5.579 40.096 1.00 55.84 318 HIS A O 1
ATOM 2448 N N . SER A 1 319 ? -47.582 7.519 39.343 1.00 52.56 319 SER A N 1
ATOM 2449 C CA . SER A 1 319 ? -46.951 6.930 38.164 1.00 52.56 319 SER A CA 1
ATOM 2450 C C . SER A 1 319 ? -46.057 5.738 38.551 1.00 52.56 319 SER A C 1
ATOM 2452 O O . SER A 1 319 ? -45.423 5.766 39.614 1.00 52.56 319 SER A O 1
ATOM 2454 N N . PRO A 1 320 ? -45.970 4.688 37.711 1.00 51.34 320 PRO A N 1
ATOM 2455 C CA . PRO A 1 320 ? -45.100 3.539 37.975 1.00 51.34 320 PRO A CA 1
ATOM 2456 C C . PRO A 1 320 ? -43.648 3.948 38.256 1.00 51.34 320 PRO A C 1
ATOM 2458 O O . PRO A 1 320 ? -43.026 3.430 39.181 1.00 51.34 320 PRO A O 1
ATOM 2461 N N . GLY A 1 321 ? -43.149 4.959 37.534 1.00 47.88 321 GLY A N 1
ATOM 2462 C CA . GLY A 1 321 ? -41.823 5.538 37.757 1.00 47.88 321 GLY A CA 1
ATOM 2463 C C . GLY A 1 321 ? -41.645 6.112 39.165 1.00 47.88 321 GLY A C 1
ATOM 2464 O O . GLY A 1 321 ? -40.651 5.810 39.816 1.00 47.88 321 GLY A O 1
ATOM 2465 N N . LEU A 1 322 ? -42.628 6.859 39.684 1.00 60.91 322 LEU A N 1
ATOM 2466 C CA . LEU A 1 322 ? -42.564 7.422 41.038 1.00 60.91 322 LEU A CA 1
ATOM 2467 C C . LEU A 1 322 ? -42.537 6.326 42.113 1.00 60.91 322 LEU A C 1
ATOM 2469 O O . LEU A 1 322 ? -41.758 6.407 43.063 1.00 60.91 322 LEU A O 1
ATOM 2473 N N . LYS A 1 323 ? -43.356 5.281 41.955 1.00 62.62 323 LYS A N 1
ATOM 2474 C CA . LYS A 1 323 ? -43.384 4.143 42.887 1.00 62.62 323 LYS A CA 1
ATOM 2475 C C . LYS A 1 323 ? -42.047 3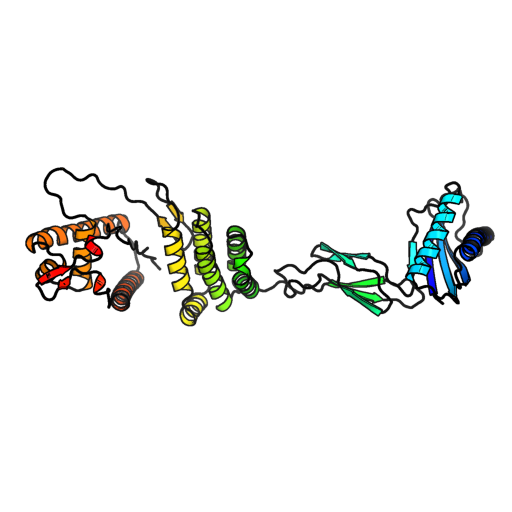.394 42.899 1.00 62.62 323 LYS A C 1
ATOM 2477 O O . LYS A 1 323 ? -41.533 3.085 43.974 1.00 62.62 323 LYS A O 1
ATOM 2482 N N . LEU A 1 324 ? -41.457 3.171 41.723 1.00 57.00 324 LEU A N 1
ATOM 2483 C CA . LEU A 1 324 ? -40.149 2.532 41.586 1.00 57.00 324 LEU A CA 1
ATOM 2484 C C . LEU A 1 324 ? -39.027 3.383 42.203 1.00 57.00 324 LEU A C 1
ATOM 2486 O O . LEU A 1 324 ? -38.201 2.856 42.942 1.00 57.00 324 LEU A O 1
ATOM 2490 N N . SER A 1 325 ? -39.022 4.703 41.988 1.00 58.31 325 SER A N 1
ATOM 2491 C CA . SER A 1 325 ? -38.022 5.603 42.583 1.00 58.31 325 SER A CA 1
ATOM 2492 C C . SER A 1 325 ? -38.048 5.593 44.115 1.00 58.31 325 SER A C 1
ATOM 2494 O O . SER A 1 325 ? -36.992 5.589 44.750 1.00 58.31 325 SER A O 1
ATOM 2496 N N . VAL A 1 326 ? -39.236 5.548 44.726 1.00 64.81 326 VAL A N 1
ATOM 2497 C CA . VAL A 1 326 ? -39.363 5.456 46.191 1.00 64.81 326 VAL A CA 1
ATOM 2498 C C . VAL A 1 326 ? -38.900 4.103 46.720 1.00 64.81 326 VAL A C 1
ATOM 2500 O O . VAL A 1 326 ? -38.216 4.061 47.743 1.00 64.81 326 VAL A O 1
ATOM 2503 N N . PHE A 1 327 ? -39.207 3.013 46.012 1.00 67.56 327 PHE A N 1
ATOM 2504 C CA . PHE A 1 327 ? -38.709 1.676 46.339 1.00 67.56 327 PHE A CA 1
ATOM 2505 C C . PHE A 1 327 ? -37.175 1.601 46.274 1.00 67.56 327 PHE A C 1
ATOM 2507 O O . PHE A 1 327 ? -36.537 1.193 47.243 1.00 67.56 327 PHE A O 1
ATOM 2514 N N . LEU A 1 328 ? -36.566 2.081 45.187 1.00 56.91 328 LEU A N 1
ATOM 2515 C CA . LEU A 1 328 ? -35.109 2.088 45.027 1.00 56.91 328 LEU A CA 1
ATOM 2516 C C . LEU A 1 328 ? -34.418 2.953 46.087 1.00 56.91 328 LEU A C 1
ATOM 2518 O O . LEU A 1 328 ? -33.380 2.563 46.614 1.00 56.91 328 LEU A O 1
ATOM 2522 N N . ARG A 1 329 ? -35.007 4.094 46.474 1.00 62.19 329 ARG A N 1
ATOM 2523 C CA . ARG A 1 329 ? -34.473 4.936 47.558 1.00 62.19 329 ARG A CA 1
ATOM 2524 C C . ARG A 1 329 ? -34.555 4.253 48.925 1.00 62.19 329 ARG A C 1
ATOM 2526 O O . ARG A 1 329 ? -33.643 4.423 49.736 1.00 62.19 329 ARG A O 1
ATOM 2533 N N . HIS A 1 330 ? -35.630 3.507 49.181 1.00 72.38 330 HIS A N 1
ATOM 2534 C CA . HIS A 1 330 ? -35.772 2.705 50.395 1.00 72.38 330 HIS A CA 1
ATOM 2535 C C . HIS A 1 330 ? -34.672 1.637 50.480 1.00 72.38 330 HIS A C 1
ATOM 2537 O O . HIS A 1 330 ? -34.028 1.518 51.519 1.00 72.38 330 HIS A O 1
ATOM 2543 N N . LEU A 1 331 ? -34.401 0.935 49.373 1.00 63.00 331 LEU A N 1
ATOM 2544 C CA . LEU A 1 331 ? -33.361 -0.095 49.302 1.00 63.00 331 LEU A CA 1
ATOM 2545 C C . LEU A 1 331 ? -31.936 0.466 49.371 1.00 63.00 331 LEU A C 1
ATOM 2547 O O . LEU A 1 331 ? -31.106 -0.066 50.101 1.00 63.00 331 LEU A O 1
ATOM 2551 N N . ALA A 1 332 ? -31.644 1.535 48.628 1.00 51.50 332 ALA A N 1
ATOM 2552 C CA . ALA A 1 332 ? -30.285 2.061 48.497 1.00 51.50 332 ALA A CA 1
ATOM 2553 C C . ALA A 1 332 ? -29.752 2.675 49.801 1.00 51.50 332 ALA A C 1
ATOM 2555 O O . ALA A 1 332 ? -28.564 2.570 50.098 1.00 51.50 332 ALA A O 1
ATOM 2556 N N . ASN A 1 333 ? -30.627 3.316 50.583 1.00 55.28 333 ASN A N 1
ATOM 2557 C CA . ASN A 1 333 ? -30.213 4.127 51.730 1.00 55.28 333 ASN A CA 1
ATOM 2558 C C . ASN A 1 333 ? -30.798 3.644 53.066 1.00 55.28 333 ASN A C 1
ATOM 2560 O O . ASN A 1 333 ? -30.510 4.251 54.095 1.00 55.28 333 ASN A O 1
ATOM 2564 N N . GLY A 1 334 ? -31.661 2.622 53.066 1.00 56.66 334 GLY A N 1
ATOM 2565 C CA . GLY A 1 334 ? -32.397 2.195 54.262 1.00 56.66 334 GLY A CA 1
ATOM 2566 C C . GLY A 1 334 ? -33.358 3.260 54.808 1.00 56.66 334 GLY A C 1
ATOM 2567 O O . GLY A 1 334 ? -33.740 3.201 55.975 1.00 56.66 334 GLY A O 1
ATOM 2568 N N . ALA A 1 335 ? -33.729 4.253 53.987 1.00 66.81 335 ALA A N 1
ATOM 2569 C CA . ALA A 1 335 ? -34.536 5.394 54.411 1.00 66.81 335 ALA A CA 1
ATOM 2570 C C . ALA A 1 335 ? -35.901 4.934 54.936 1.00 66.81 335 ALA A C 1
ATOM 2572 O O . ALA A 1 335 ? -36.596 4.141 54.293 1.00 66.81 335 ALA A O 1
ATOM 2573 N N . THR A 1 336 ? -36.317 5.449 56.089 1.00 73.88 336 THR A N 1
ATOM 2574 C CA . THR A 1 336 ? -37.592 5.055 56.699 1.00 73.88 336 THR A CA 1
ATOM 2575 C C . THR A 1 336 ? -38.779 5.572 55.879 1.00 73.88 336 THR A C 1
ATOM 2577 O O . THR A 1 336 ? -38.697 6.602 55.208 1.00 73.88 336 THR A O 1
ATOM 2580 N N . TYR A 1 337 ? -39.944 4.919 55.967 1.00 75.94 337 TYR A N 1
ATOM 2581 C CA . TYR A 1 337 ? -41.155 5.404 55.282 1.00 75.94 337 TYR A CA 1
ATOM 2582 C C . TYR A 1 337 ? -41.576 6.816 55.719 1.00 75.94 337 TYR A C 1
ATOM 2584 O O . TYR A 1 337 ? -42.252 7.509 54.964 1.00 75.94 337 TYR A O 1
ATOM 2592 N N . ALA A 1 338 ? -41.171 7.258 56.915 1.00 70.50 338 ALA A N 1
ATOM 2593 C CA . ALA A 1 338 ? -41.374 8.632 57.362 1.00 70.50 338 ALA A CA 1
ATOM 2594 C C . ALA A 1 338 ? -40.482 9.611 56.583 1.00 70.50 338 ALA A C 1
ATOM 2596 O O . ALA A 1 338 ? -40.980 10.595 56.051 1.00 70.50 338 ALA A O 1
ATOM 2597 N N . GLU A 1 339 ? -39.192 9.314 56.432 1.00 65.44 339 GLU A N 1
ATOM 2598 C CA . GLU A 1 339 ? -38.269 10.142 55.644 1.00 65.44 339 GLU A CA 1
ATOM 2599 C C . GLU A 1 339 ? -38.656 10.176 54.163 1.00 65.44 339 GLU A C 1
ATOM 2601 O O . GLU A 1 339 ? -38.641 11.231 53.535 1.00 65.44 339 GLU A O 1
ATOM 2606 N N . LEU A 1 340 ? -39.072 9.039 53.602 1.00 71.75 340 LEU A N 1
ATOM 2607 C CA . LEU A 1 340 ? -39.574 8.966 52.229 1.00 71.75 340 LEU A CA 1
ATOM 2608 C C . LEU A 1 340 ? -40.873 9.762 52.053 1.00 71.75 340 LEU A C 1
ATOM 2610 O O . LEU A 1 340 ? -41.060 10.397 51.017 1.00 71.75 340 LEU A O 1
ATOM 2614 N N . SER A 1 341 ? -41.735 9.783 53.074 1.00 70.19 341 SER A N 1
ATOM 2615 C CA . SER A 1 341 ? -42.949 10.603 53.082 1.00 70.19 341 SER A CA 1
ATOM 2616 C C . SER A 1 341 ? -42.627 12.094 52.978 1.00 70.19 341 SER A C 1
ATOM 2618 O O . SER A 1 341 ? -43.251 12.795 52.182 1.00 70.19 341 SER A O 1
ATOM 2620 N N . PHE A 1 342 ? -41.600 12.565 53.693 1.00 66.38 342 PHE A N 1
ATOM 2621 C CA . PHE A 1 342 ? -41.124 13.943 53.571 1.00 66.38 342 PHE A CA 1
ATOM 2622 C C . PHE A 1 342 ? -40.458 14.211 52.218 1.00 66.38 342 PHE A C 1
ATOM 2624 O O . PHE A 1 342 ? -40.799 15.201 51.572 1.00 66.38 342 PHE A O 1
ATOM 2631 N N . ASN A 1 343 ? -39.561 13.334 51.766 1.00 61.12 343 ASN A N 1
ATOM 2632 C CA . ASN A 1 343 ? -38.758 13.548 50.558 1.00 61.12 343 ASN A CA 1
ATOM 2633 C C . ASN A 1 343 ? -39.584 13.520 49.267 1.00 61.12 343 ASN A C 1
ATOM 2635 O O . ASN A 1 343 ? -39.340 14.313 48.365 1.00 61.12 343 ASN A O 1
ATOM 2639 N N . PHE A 1 344 ? -40.573 12.630 49.186 1.00 63.88 344 PHE A N 1
ATOM 2640 C CA . PHE A 1 344 ? -41.418 12.469 47.999 1.00 63.88 344 PHE A CA 1
ATOM 2641 C C . PHE A 1 344 ? -42.806 13.094 48.164 1.00 63.88 344 PHE A C 1
ATOM 2643 O O . PHE A 1 344 ? -43.644 12.963 47.274 1.00 63.88 344 PHE A O 1
ATOM 2650 N N . ARG A 1 345 ? -43.061 13.755 49.306 1.00 60.81 345 ARG A N 1
ATOM 2651 C CA . ARG A 1 345 ? -44.352 14.368 49.669 1.00 60.81 345 ARG A CA 1
ATOM 2652 C C . ARG A 1 345 ? -45.534 13.410 49.443 1.00 60.81 345 ARG A C 1
ATOM 2654 O O . ARG A 1 345 ? -46.599 13.807 48.981 1.00 60.81 345 ARG A O 1
ATOM 2661 N N . MET A 1 346 ? -45.334 12.135 49.779 1.00 70.31 346 MET A N 1
ATOM 2662 C CA . MET A 1 346 ? -46.341 11.076 49.682 1.00 70.31 346 MET A CA 1
ATOM 2663 C C . MET A 1 346 ? -46.767 10.622 51.071 1.00 70.31 346 MET A C 1
ATOM 2665 O O . MET A 1 346 ? -45.944 10.538 51.978 1.00 70.31 346 MET A O 1
ATOM 2669 N N . GLY A 1 347 ? -48.048 10.298 51.250 1.00 74.25 347 GLY A N 1
ATOM 2670 C CA . GLY A 1 347 ? -48.540 9.777 52.524 1.00 74.25 347 GLY A CA 1
ATOM 2671 C C . GLY A 1 347 ? -47.785 8.509 52.924 1.00 74.25 347 GLY A C 1
ATOM 2672 O O . GLY A 1 347 ? -47.657 7.581 52.123 1.00 74.25 347 GLY A O 1
ATOM 2673 N N . LYS A 1 348 ? -47.296 8.452 54.167 1.00 72.38 348 LYS A N 1
ATOM 2674 C CA . LYS A 1 348 ? -46.584 7.282 54.709 1.00 72.38 348 LYS A CA 1
ATOM 2675 C C . LYS A 1 348 ? -47.373 5.981 54.504 1.00 72.38 348 LYS A C 1
ATOM 2677 O O . LYS A 1 348 ? -46.786 4.964 54.150 1.00 72.38 348 LYS A O 1
ATOM 2682 N N . GLU A 1 349 ? -48.696 6.030 54.664 1.00 72.06 349 GLU A N 1
ATOM 2683 C CA . GLU A 1 349 ? -49.581 4.880 54.437 1.00 72.06 349 GLU A CA 1
ATOM 2684 C C . GLU A 1 349 ? -49.610 4.420 52.974 1.00 72.06 349 GLU A C 1
ATOM 2686 O O . GLU A 1 349 ? -49.707 3.227 52.703 1.00 72.06 349 GLU A O 1
ATOM 2691 N N . THR A 1 350 ? -49.493 5.347 52.021 1.00 73.50 350 THR A N 1
ATOM 2692 C CA . THR A 1 350 ? -49.421 5.035 50.589 1.00 73.50 350 THR A CA 1
ATOM 2693 C C . THR A 1 350 ? -48.107 4.335 50.261 1.00 73.50 350 THR A C 1
ATOM 2695 O O . THR A 1 350 ? -48.120 3.292 49.613 1.00 73.50 350 THR A O 1
ATOM 2698 N N . ILE A 1 351 ? -46.987 4.861 50.771 1.00 74.94 351 ILE A N 1
ATOM 2699 C CA . ILE A 1 351 ? -45.650 4.268 50.608 1.00 74.94 351 ILE A CA 1
ATOM 2700 C C . ILE A 1 351 ? -45.618 2.855 51.194 1.00 74.94 351 ILE A C 1
ATOM 2702 O O . ILE A 1 351 ? -45.187 1.918 50.531 1.00 74.94 351 ILE A O 1
ATOM 2706 N N . GLN A 1 352 ? -46.151 2.680 52.403 1.00 77.12 352 GLN A N 1
ATOM 2707 C CA . GLN A 1 352 ? -46.202 1.381 53.068 1.00 77.12 352 GLN A CA 1
ATOM 2708 C C . GLN A 1 352 ? -47.025 0.339 52.293 1.00 77.12 352 GLN A C 1
ATOM 2710 O O . GLN A 1 352 ? -46.734 -0.850 52.401 1.00 77.12 352 GLN A O 1
ATOM 2715 N N . LYS A 1 353 ? -48.029 0.768 51.515 1.00 75.56 353 LYS A N 1
ATOM 2716 C CA . LYS A 1 353 ? -48.836 -0.120 50.668 1.00 75.56 353 LYS A CA 1
ATOM 2717 C C . LYS A 1 353 ? -48.099 -0.527 49.395 1.00 75.56 353 LYS A C 1
ATOM 2719 O O . LYS A 1 353 ? -47.997 -1.716 49.132 1.00 75.56 353 LYS A O 1
ATOM 2724 N N . PHE A 1 354 ? -47.559 0.424 48.625 1.00 75.69 354 PHE A N 1
ATOM 2725 C CA . PHE A 1 354 ? -46.994 0.083 47.313 1.00 75.69 354 PHE A CA 1
ATOM 2726 C C . PHE A 1 354 ? -45.546 -0.420 47.361 1.00 75.69 354 PHE A C 1
ATOM 2728 O O . PHE A 1 354 ? -45.143 -1.118 46.441 1.00 75.69 354 PHE A O 1
ATOM 2735 N N . VAL A 1 355 ? -44.740 -0.080 48.376 1.00 74.81 355 VAL A N 1
ATOM 2736 C CA . VAL A 1 355 ? -43.326 -0.511 48.435 1.00 74.81 355 VAL A CA 1
ATOM 2737 C C . VAL A 1 355 ? -43.192 -2.044 48.452 1.00 74.81 355 VAL A C 1
ATOM 2739 O O . VAL A 1 355 ? -42.414 -2.559 47.650 1.00 74.81 355 VAL A O 1
ATOM 2742 N N . PRO A 1 356 ? -43.963 -2.801 49.262 1.00 74.00 356 PRO A N 1
ATOM 2743 C CA . PRO A 1 356 ? -43.978 -4.263 49.188 1.00 74.00 356 PRO A CA 1
ATOM 2744 C C . PRO A 1 356 ? -44.498 -4.810 47.853 1.00 74.00 356 PRO A C 1
ATOM 2746 O O . PRO A 1 356 ? -44.030 -5.851 47.403 1.00 74.00 356 PRO A O 1
ATOM 2749 N N . ASP A 1 357 ? -45.453 -4.127 47.216 1.00 69.38 357 ASP A N 1
ATOM 2750 C CA . ASP A 1 357 ? -46.012 -4.553 45.928 1.00 69.38 357 ASP A CA 1
ATOM 2751 C C . ASP A 1 357 ? -45.017 -4.358 44.781 1.00 69.38 357 ASP A C 1
ATOM 2753 O O . ASP A 1 357 ? -44.885 -5.236 43.936 1.00 69.38 357 ASP A O 1
ATOM 2757 N N . VAL A 1 358 ? -44.262 -3.255 44.786 1.00 63.50 358 VAL A N 1
ATOM 2758 C CA . VAL A 1 358 ? -43.147 -3.034 43.855 1.00 63.50 358 VAL A CA 1
ATOM 2759 C C . VAL A 1 358 ? -42.032 -4.041 44.120 1.00 63.50 358 VAL A C 1
ATOM 2761 O O . VAL A 1 358 ? -41.495 -4.594 43.169 1.00 63.50 358 VAL A O 1
ATOM 2764 N N . ALA A 1 359 ? -41.719 -4.340 45.386 1.00 60.38 359 ALA A N 1
ATOM 2765 C CA . ALA A 1 359 ? -40.736 -5.368 45.725 1.00 60.38 359 ALA A CA 1
ATOM 2766 C C . ALA A 1 359 ? -41.139 -6.739 45.170 1.00 60.38 359 ALA A C 1
ATOM 2768 O O . ALA A 1 359 ? -40.316 -7.425 44.576 1.00 60.38 359 ALA A O 1
ATOM 2769 N N . ARG A 1 360 ? -42.413 -7.114 45.330 1.00 63.84 360 ARG A N 1
ATOM 2770 C CA . ARG A 1 360 ? -42.958 -8.366 44.802 1.00 63.84 360 ARG A CA 1
ATOM 2771 C C . ARG A 1 360 ? -42.940 -8.384 43.278 1.00 63.84 360 ARG A C 1
ATOM 2773 O O . ARG A 1 360 ? -42.444 -9.344 42.725 1.00 63.84 360 ARG A O 1
ATOM 2780 N N . ALA A 1 361 ? -43.374 -7.310 42.618 1.00 61.59 361 ALA A N 1
ATOM 2781 C CA . ALA A 1 361 ? -43.337 -7.208 41.160 1.00 61.59 361 ALA A CA 1
ATOM 2782 C C . ALA A 1 361 ? -41.907 -7.299 40.604 1.00 61.59 361 ALA A C 1
ATOM 2784 O O . ALA A 1 361 ? -41.681 -7.979 39.614 1.00 61.59 361 ALA A O 1
ATOM 2785 N N . VAL A 1 362 ? -40.932 -6.665 41.265 1.00 55.03 362 VAL A N 1
ATOM 2786 C CA . VAL A 1 362 ? -39.515 -6.779 40.892 1.00 55.03 362 VAL A CA 1
ATOM 2787 C C . VAL A 1 362 ? -39.012 -8.204 41.102 1.00 55.03 362 VAL A C 1
ATOM 2789 O O . VAL A 1 362 ? -38.320 -8.716 40.237 1.00 55.03 362 VAL A O 1
ATOM 2792 N N . VAL A 1 363 ? -39.363 -8.862 42.211 1.00 58.25 363 VAL A N 1
ATOM 2793 C CA . VAL A 1 363 ? -38.987 -10.264 42.458 1.00 58.25 363 VAL A CA 1
ATOM 2794 C C . VAL A 1 363 ? -39.660 -11.213 41.472 1.00 58.25 363 VAL A C 1
ATOM 2796 O O . VAL A 1 363 ? -39.007 -12.144 41.026 1.00 58.25 363 VAL A O 1
ATOM 2799 N N . ASP A 1 364 ? -40.923 -10.988 41.121 1.00 55.50 364 ASP A N 1
ATOM 2800 C CA . ASP A 1 364 ? -41.682 -11.826 40.193 1.00 55.50 364 ASP A CA 1
ATOM 2801 C C . ASP A 1 364 ? -41.146 -11.679 38.762 1.00 55.50 364 ASP A C 1
ATOM 2803 O O . ASP A 1 364 ? -40.963 -12.688 38.090 1.00 55.50 364 ASP A O 1
ATOM 2807 N N . GLU A 1 365 ? -40.814 -10.458 38.325 1.00 53.22 365 GLU A N 1
ATOM 2808 C CA . GLU A 1 365 ? -40.130 -10.212 37.046 1.00 53.22 365 GLU A CA 1
ATOM 2809 C C . GLU A 1 365 ? -38.725 -10.818 37.044 1.00 53.22 365 GLU A C 1
ATOM 2811 O O . GLU A 1 365 ? -38.380 -11.583 36.150 1.00 53.22 365 GLU A O 1
ATOM 2816 N N . TYR A 1 366 ? -37.935 -10.587 38.096 1.00 47.66 366 TYR A N 1
ATOM 2817 C CA . TYR A 1 366 ? -36.599 -11.176 38.210 1.00 47.66 366 TYR A CA 1
ATOM 2818 C C . TYR A 1 366 ? -36.660 -12.707 38.301 1.00 47.66 366 TYR A C 1
ATOM 2820 O O . TYR A 1 366 ? -35.773 -13.400 37.818 1.00 47.66 366 TYR A O 1
ATOM 2828 N N . ALA A 1 367 ? -37.717 -13.271 38.890 1.00 47.66 367 ALA A N 1
ATOM 2829 C CA . ALA A 1 367 ? -37.924 -14.709 38.943 1.00 47.66 367 ALA A CA 1
ATOM 2830 C C . ALA A 1 367 ? -38.427 -15.288 37.620 1.00 47.66 367 ALA A C 1
ATOM 2832 O O . ALA A 1 367 ? -38.047 -16.403 37.265 1.00 47.66 367 ALA A O 1
ATOM 2833 N N . ALA A 1 368 ? -39.232 -14.543 36.870 1.00 50.06 368 ALA A N 1
ATOM 2834 C CA . ALA A 1 368 ? -39.632 -14.913 35.522 1.00 50.06 368 ALA A CA 1
ATOM 2835 C C . ALA A 1 368 ? -38.441 -14.857 34.549 1.00 50.06 368 ALA A C 1
ATOM 2837 O O . ALA A 1 368 ? -38.294 -15.757 33.726 1.00 50.06 368 ALA A O 1
ATOM 2838 N N . GLU A 1 369 ? -37.559 -13.863 34.683 1.00 48.53 369 GLU A N 1
ATOM 2839 C CA . GLU A 1 369 ? -36.366 -13.705 33.846 1.00 48.53 369 GLU A CA 1
ATOM 2840 C C . GLU A 1 369 ? -35.217 -14.650 34.250 1.00 48.53 369 GLU A C 1
ATOM 2842 O O . GLU A 1 369 ? -34.556 -15.212 33.377 1.00 48.53 369 GLU A O 1
ATOM 2847 N N . CYS A 1 370 ? -34.983 -14.889 35.548 1.00 43.00 370 CYS A N 1
ATOM 2848 C CA . CYS A 1 370 ? -33.849 -15.696 36.029 1.00 43.00 370 CYS A CA 1
ATOM 2849 C C . CYS A 1 370 ? -34.189 -17.147 36.428 1.00 43.00 370 CYS A C 1
ATOM 2851 O O . CYS A 1 370 ? -33.285 -17.983 36.440 1.00 43.00 370 CYS A O 1
ATOM 2853 N N . PHE A 1 371 ? -35.443 -17.491 36.764 1.00 43.16 371 PHE A N 1
ATOM 2854 C CA . PHE A 1 371 ? -35.811 -18.806 37.335 1.00 43.16 371 PHE A CA 1
ATOM 2855 C C . PHE A 1 371 ? -36.747 -19.666 36.465 1.00 43.16 371 PHE A C 1
ATOM 2857 O O . PHE A 1 371 ? -37.383 -20.590 36.975 1.00 43.16 371 PHE A O 1
ATOM 2864 N N . LEU A 1 372 ? -36.764 -19.481 35.139 1.00 43.56 372 LEU A N 1
ATOM 2865 C CA . LEU A 1 372 ? -37.417 -20.437 34.222 1.00 43.56 372 LEU A CA 1
ATOM 2866 C C . LEU A 1 372 ? -36.706 -21.811 34.122 1.00 43.56 372 LEU A C 1
ATOM 2868 O O . LEU A 1 372 ? -37.149 -22.688 33.381 1.00 43.56 372 LEU A O 1
ATOM 2872 N N . GLY A 1 373 ? -35.661 -22.058 34.918 1.00 44.16 373 GLY A N 1
ATOM 2873 C CA . GLY A 1 373 ? -35.077 -23.384 35.112 1.00 44.16 373 GLY A CA 1
ATOM 2874 C C . GLY A 1 373 ? -34.358 -23.521 36.456 1.00 44.16 373 GLY A C 1
ATOM 2875 O O . GLY A 1 373 ? -33.848 -22.547 37.005 1.00 44.16 373 GLY A O 1
ATOM 2876 N N . GLN A 1 374 ? -34.282 -24.747 36.990 1.00 42.25 374 GLN A N 1
ATOM 2877 C CA . GLN A 1 374 ? -33.337 -25.065 38.064 1.00 42.25 374 GLN A CA 1
ATOM 2878 C C . GLN A 1 374 ? -31.918 -24.836 37.543 1.00 42.25 374 GLN A C 1
ATOM 2880 O O . GLN A 1 374 ? -31.397 -25.645 36.774 1.00 42.25 374 GLN A O 1
ATOM 2885 N N . ILE A 1 375 ? -31.277 -23.755 37.976 1.00 44.72 375 ILE A N 1
ATOM 2886 C CA . ILE A 1 375 ? -29.870 -23.537 37.675 1.00 44.72 375 ILE A CA 1
ATOM 2887 C C . ILE A 1 375 ? -29.048 -24.418 38.627 1.00 44.72 375 ILE A C 1
ATOM 2889 O O . ILE A 1 375 ? -28.911 -24.122 39.813 1.00 44.72 375 ILE A O 1
ATOM 2893 N N . ARG A 1 376 ? -28.501 -25.527 38.118 1.00 44.19 376 ARG A N 1
ATOM 2894 C CA . ARG A 1 376 ? -27.436 -26.272 38.806 1.00 44.19 376 ARG A CA 1
ATOM 2895 C C . ARG A 1 376 ? -26.131 -25.485 38.664 1.00 44.19 376 ARG A C 1
ATOM 2897 O O . ARG A 1 376 ? -25.402 -25.714 37.707 1.00 44.19 376 ARG A O 1
ATOM 2904 N N . GLN A 1 377 ? -25.863 -24.556 39.581 1.00 49.09 377 GLN A N 1
ATOM 2905 C CA . GLN A 1 377 ? -24.538 -23.942 39.713 1.00 49.09 377 GLN A CA 1
ATOM 2906 C C . GLN A 1 377 ? -23.750 -24.586 40.848 1.00 49.09 377 GLN A C 1
ATOM 2908 O O . GLN A 1 377 ? -24.307 -24.904 41.901 1.00 49.09 377 GLN A O 1
ATOM 2913 N N . GLU A 1 378 ? -22.447 -24.739 40.629 1.00 54.31 378 GLU A N 1
ATOM 2914 C CA . GLU A 1 378 ? -21.496 -25.057 41.690 1.00 54.31 378 GLU A CA 1
ATOM 2915 C C . GLU A 1 378 ? -21.475 -23.914 42.729 1.00 54.31 378 GLU A C 1
ATOM 2917 O O . GLU A 1 378 ? -21.615 -22.740 42.357 1.00 54.31 378 GLU A O 1
ATOM 2922 N N . PRO A 1 379 ? -21.304 -24.210 44.032 1.00 58.12 379 PRO A N 1
ATOM 2923 C CA . PRO A 1 379 ? -21.329 -23.206 45.100 1.00 58.12 379 PRO A CA 1
ATOM 2924 C C . PRO A 1 379 ? -20.376 -22.022 44.880 1.00 58.12 379 PRO A C 1
ATOM 2926 O O . PRO A 1 379 ? -20.692 -20.899 45.274 1.00 58.12 379 PRO A O 1
ATOM 2929 N N . ASP A 1 380 ? -19.245 -22.248 44.210 1.00 55.84 380 ASP A N 1
ATOM 2930 C CA . ASP A 1 380 ? -18.259 -21.206 43.910 1.00 55.84 380 ASP A CA 1
ATOM 2931 C C . ASP A 1 380 ? -18.770 -20.188 42.879 1.00 55.84 380 ASP A C 1
ATOM 2933 O O . ASP A 1 380 ? -18.533 -18.989 43.022 1.00 55.84 380 ASP A O 1
ATOM 2937 N N . THR A 1 381 ? -19.550 -20.622 41.886 1.00 53.03 381 THR A N 1
ATOM 2938 C CA . THR A 1 381 ? -20.184 -19.722 40.910 1.00 53.03 381 THR A CA 1
ATOM 2939 C C . THR A 1 381 ? -21.259 -18.866 41.574 1.00 53.03 381 THR A C 1
ATOM 2941 O O . THR A 1 381 ? -21.367 -17.672 41.302 1.00 53.03 381 THR A O 1
ATOM 2944 N N . VAL A 1 382 ? -22.020 -19.446 42.507 1.00 50.09 382 VAL A N 1
ATOM 2945 C CA . VAL A 1 382 ? -23.011 -18.702 43.303 1.00 50.09 382 VAL A CA 1
ATOM 2946 C C . VAL A 1 382 ? -22.323 -17.661 44.184 1.00 50.09 382 VAL A C 1
ATOM 2948 O O . VAL A 1 382 ? -22.790 -16.528 44.285 1.00 50.09 382 VAL A O 1
ATOM 2951 N N . ARG A 1 383 ? -21.184 -18.015 44.786 1.00 57.66 383 ARG A N 1
ATOM 2952 C CA . ARG A 1 383 ? -20.373 -17.081 45.566 1.00 57.66 383 ARG A CA 1
ATOM 2953 C C . ARG A 1 383 ? -19.878 -15.911 44.712 1.00 57.66 383 ARG A C 1
ATOM 2955 O O . ARG A 1 383 ? -20.028 -14.772 45.144 1.00 57.66 383 ARG A O 1
ATOM 2962 N N . LEU A 1 384 ? -19.360 -16.174 43.511 1.00 54.62 384 LEU A N 1
ATOM 2963 C CA . LEU A 1 384 ? -18.894 -15.136 42.585 1.00 54.62 384 LEU A CA 1
ATOM 2964 C C . LEU A 1 384 ? -20.022 -14.196 42.145 1.00 54.62 384 LEU A C 1
ATOM 2966 O O . LEU A 1 384 ? -19.831 -12.984 42.142 1.00 54.62 384 LEU A O 1
ATOM 2970 N N . LEU A 1 385 ? -21.213 -14.727 41.856 1.00 51.41 385 LEU A N 1
ATOM 2971 C CA . LEU A 1 385 ? -22.389 -13.915 41.519 1.00 51.41 385 LEU A CA 1
ATOM 2972 C C . LEU A 1 385 ? -22.806 -12.997 42.677 1.00 51.41 385 LEU A C 1
ATOM 2974 O O . LEU A 1 385 ? -23.121 -11.826 42.467 1.00 51.41 385 LEU A O 1
ATOM 2978 N N . ILE A 1 386 ? -22.779 -13.507 43.912 1.00 53.59 386 ILE A N 1
ATOM 2979 C CA . ILE A 1 386 ? -23.088 -12.711 45.107 1.00 53.59 386 ILE A CA 1
ATOM 2980 C C . ILE A 1 386 ? -22.010 -11.644 45.336 1.00 53.59 386 ILE A C 1
ATOM 2982 O O . ILE A 1 386 ? -22.342 -10.491 45.609 1.00 53.59 386 ILE A O 1
ATOM 2986 N N . GLU A 1 387 ? -20.730 -11.994 45.205 1.00 50.09 387 GLU A N 1
ATOM 2987 C CA . GLU A 1 387 ? -19.619 -11.046 45.340 1.00 50.09 387 GLU A CA 1
ATOM 2988 C C . GLU A 1 387 ? -19.697 -9.947 44.264 1.00 50.09 387 GLU A C 1
ATOM 2990 O O . GLU A 1 387 ? -19.578 -8.768 44.597 1.00 50.09 387 GLU A O 1
ATOM 2995 N N . ALA A 1 388 ? -20.011 -10.294 43.012 1.00 48.66 388 ALA A N 1
ATOM 2996 C CA . ALA A 1 388 ? -20.240 -9.345 41.922 1.00 48.66 388 ALA A CA 1
ATOM 2997 C C . ALA A 1 388 ? -21.421 -8.404 42.205 1.00 48.66 388 ALA A C 1
ATOM 2999 O O . ALA A 1 388 ? -21.284 -7.188 42.073 1.00 48.66 388 ALA A O 1
ATOM 3000 N N . ALA A 1 389 ? -22.552 -8.930 42.684 1.00 46.28 389 ALA A N 1
ATOM 3001 C CA . ALA A 1 389 ? -23.712 -8.119 43.052 1.00 46.28 389 ALA A CA 1
ATOM 3002 C C . ALA A 1 389 ? -23.407 -7.150 44.211 1.00 46.28 389 ALA A C 1
ATOM 3004 O O . ALA A 1 389 ? -23.852 -6.000 44.203 1.00 46.28 389 ALA A O 1
ATOM 3005 N N . VAL A 1 390 ? -22.611 -7.580 45.195 1.00 48.38 390 VAL A N 1
ATOM 3006 C CA . VAL A 1 390 ? -22.167 -6.732 46.314 1.00 48.38 390 VAL A CA 1
ATOM 3007 C C . VAL A 1 390 ? -21.168 -5.668 45.848 1.00 48.38 390 VAL A C 1
ATOM 3009 O O . VAL A 1 390 ? -21.256 -4.517 46.281 1.00 48.38 390 VAL A O 1
ATOM 3012 N N . MET A 1 391 ? -20.246 -6.007 44.945 1.00 48.66 391 MET A N 1
ATOM 3013 C CA . MET A 1 391 ? -19.334 -5.037 44.333 1.00 48.66 391 MET A CA 1
ATOM 3014 C C . MET A 1 391 ? -20.099 -3.993 43.518 1.00 48.66 391 MET A C 1
ATOM 3016 O O . MET A 1 391 ? -19.844 -2.803 43.685 1.00 48.66 391 MET A O 1
ATOM 3020 N N . LEU A 1 392 ? -21.095 -4.406 42.730 1.00 45.28 392 LEU A N 1
ATOM 3021 C CA . LEU A 1 392 ? -21.959 -3.509 41.961 1.00 45.28 392 LEU A CA 1
ATOM 3022 C C . LEU A 1 392 ? -22.777 -2.588 42.881 1.00 45.28 392 LEU A C 1
ATOM 3024 O O . LEU A 1 392 ? -22.839 -1.379 42.662 1.00 45.28 392 LEU A O 1
ATOM 3028 N N . HIS A 1 393 ? -23.339 -3.131 43.966 1.00 46.44 393 HIS A N 1
ATOM 3029 C CA . HIS A 1 393 ? -24.023 -2.351 45.000 1.00 46.44 393 HIS A CA 1
ATOM 3030 C C . HIS A 1 393 ? -23.101 -1.282 45.609 1.00 46.44 393 HIS A C 1
ATOM 3032 O O . HIS A 1 393 ? -23.496 -0.125 45.759 1.00 46.44 393 HIS A O 1
ATOM 3038 N N . ASN A 1 394 ? -21.857 -1.648 45.922 1.00 49.81 394 ASN A N 1
ATOM 3039 C CA . ASN A 1 394 ? -20.872 -0.730 46.489 1.00 49.81 394 ASN A CA 1
ATOM 3040 C C . ASN A 1 394 ? -20.371 0.306 45.472 1.00 49.81 394 ASN A C 1
ATOM 3042 O O . ASN A 1 394 ? -20.173 1.462 45.841 1.00 49.81 394 ASN A O 1
ATOM 3046 N N . LEU A 1 395 ? -20.214 -0.071 44.200 1.00 47.38 395 LEU A N 1
ATOM 3047 C CA . LEU A 1 395 ? -19.850 0.832 43.108 1.00 47.38 395 LEU A CA 1
ATOM 3048 C C . LEU A 1 395 ? -20.932 1.899 42.910 1.00 47.38 395 LEU A C 1
ATOM 3050 O O . LEU A 1 395 ? -20.627 3.089 42.909 1.00 47.38 395 LEU A O 1
ATOM 3054 N N . ILE A 1 396 ? -22.200 1.481 42.848 1.00 47.03 396 ILE A N 1
ATOM 3055 C CA . ILE A 1 396 ? -23.353 2.385 42.775 1.00 47.03 396 ILE A CA 1
ATOM 3056 C C . ILE A 1 396 ? -23.374 3.292 44.012 1.00 47.03 396 ILE A C 1
ATOM 3058 O O . ILE A 1 396 ? -23.528 4.506 43.903 1.00 47.03 396 ILE A O 1
ATOM 3062 N N . ARG A 1 397 ? -23.147 2.746 45.206 1.00 48.34 397 ARG A N 1
ATOM 3063 C CA . ARG A 1 397 ? -23.113 3.539 46.440 1.00 48.34 397 ARG A CA 1
ATOM 3064 C C . ARG A 1 397 ? -21.984 4.582 46.459 1.00 48.34 397 ARG A C 1
ATOM 3066 O O . ARG A 1 397 ? -22.200 5.676 46.977 1.00 48.34 397 ARG A O 1
ATOM 3073 N N . ASN A 1 398 ? -20.816 4.265 45.899 1.00 50.34 398 ASN A N 1
ATOM 3074 C CA . ASN A 1 398 ? -19.658 5.162 45.846 1.00 50.34 398 ASN A CA 1
ATOM 3075 C C . ASN A 1 398 ? -19.773 6.214 44.731 1.00 50.34 398 ASN A C 1
ATOM 3077 O O . ASN A 1 398 ? -19.500 7.385 44.979 1.00 50.34 398 ASN A O 1
ATOM 3081 N N . GLN A 1 399 ? -20.210 5.836 43.525 1.00 42.66 399 GLN A N 1
ATOM 3082 C CA . GLN A 1 399 ? -20.352 6.768 42.396 1.00 42.66 399 GLN A CA 1
ATOM 3083 C C . GLN A 1 399 ? -21.540 7.726 42.560 1.00 42.66 399 GLN A C 1
ATOM 3085 O O . GLN A 1 399 ? -21.481 8.870 42.116 1.00 42.66 399 GLN A O 1
ATOM 3090 N N . TYR A 1 400 ? -22.605 7.302 43.246 1.00 47.94 400 TYR A N 1
ATOM 3091 C CA . TYR A 1 400 ? -23.821 8.099 43.427 1.00 47.94 400 TYR A CA 1
ATOM 3092 C C . TYR A 1 400 ? -23.941 8.750 44.815 1.00 47.94 400 TYR A C 1
ATOM 3094 O O . TYR A 1 400 ? -25.030 9.165 45.220 1.00 47.94 400 TYR A O 1
ATOM 3102 N N . GLN A 1 401 ? -22.836 8.897 45.554 1.00 44.03 401 GLN A N 1
ATOM 3103 C CA . GLN A 1 401 ? -22.844 9.512 46.889 1.00 44.03 401 GLN A CA 1
ATOM 3104 C C . GLN A 1 401 ? -23.175 11.020 46.888 1.00 44.03 401 GLN A C 1
ATOM 3106 O O . GLN A 1 401 ? -23.439 11.590 47.946 1.00 44.03 401 GLN A O 1
ATOM 3111 N N . ALA A 1 402 ? -23.258 11.657 45.717 1.00 43.28 402 ALA A N 1
ATOM 3112 C CA . ALA A 1 402 ? -23.709 13.036 45.560 1.00 43.28 402 ALA A CA 1
ATOM 3113 C C . ALA A 1 402 ? -24.688 13.168 44.381 1.00 43.28 402 ALA A C 1
ATOM 3115 O O . ALA A 1 402 ? -24.329 13.647 43.308 1.00 43.28 402 ALA A O 1
ATOM 3116 N N . TRP A 1 403 ? -25.952 12.775 44.572 1.00 45.56 403 TRP A N 1
ATOM 3117 C CA . TRP A 1 403 ? -27.001 13.304 43.697 1.00 45.56 403 TRP A CA 1
ATOM 3118 C C . TRP A 1 403 ? -27.176 14.792 43.995 1.00 45.56 403 TRP A C 1
ATOM 3120 O O . TRP A 1 403 ? -27.413 15.197 45.133 1.00 45.56 403 TRP A O 1
ATOM 3130 N N . ASP A 1 404 ? -27.023 15.582 42.939 1.00 45.19 404 ASP A N 1
ATOM 3131 C CA . ASP A 1 404 ? -27.110 17.031 42.913 1.00 45.19 404 ASP A CA 1
ATOM 3132 C C . ASP A 1 404 ? -28.365 17.539 43.644 1.00 45.19 404 ASP A C 1
ATOM 3134 O O . ASP A 1 404 ? -29.498 17.202 43.288 1.00 45.19 404 ASP A O 1
ATOM 3138 N N . VAL A 1 405 ? -28.166 18.395 44.651 1.00 44.44 405 VAL A N 1
ATOM 3139 C CA . VAL A 1 405 ? -29.212 19.057 45.458 1.00 44.44 405 VAL A CA 1
ATOM 3140 C C . VAL A 1 405 ? -30.243 19.796 44.578 1.00 44.44 405 VAL A C 1
ATOM 3142 O O . VAL A 1 405 ? -31.343 20.121 45.026 1.00 44.44 405 VAL A O 1
ATOM 3145 N N . ARG A 1 406 ? -29.919 20.014 43.296 1.00 44.62 406 ARG A N 1
ATOM 3146 C CA . ARG A 1 406 ? -30.787 20.555 42.242 1.00 44.62 406 ARG A CA 1
ATOM 3147 C C . ARG A 1 406 ? -31.924 19.621 41.780 1.00 44.62 406 ARG A C 1
ATOM 3149 O O . ARG A 1 406 ? -32.810 20.102 41.074 1.00 44.62 406 ARG A O 1
ATOM 3156 N N . MET A 1 407 ? -31.944 18.337 42.159 1.00 44.09 407 MET A N 1
ATOM 3157 C CA . MET A 1 407 ? -33.000 17.379 41.771 1.00 44.09 407 MET A CA 1
ATOM 3158 C C . MET A 1 407 ? -34.170 17.249 42.757 1.00 44.09 407 MET A C 1
ATOM 3160 O O . MET A 1 407 ? -35.185 16.662 42.395 1.00 44.09 407 MET A O 1
ATOM 3164 N N . LEU A 1 408 ? -34.065 17.786 43.975 1.00 50.47 408 LEU A N 1
ATOM 3165 C CA . LEU A 1 408 ? -35.105 17.713 45.012 1.00 50.47 408 LEU A CA 1
ATOM 3166 C C . LEU A 1 408 ? -35.867 19.029 45.103 1.00 50.47 408 LEU A C 1
ATOM 3168 O O . LEU A 1 408 ? -35.258 20.076 44.924 1.00 50.47 408 LEU A O 1
ATOM 3172 N N . ASP A 1 409 ? -37.160 19.003 45.431 1.00 53.06 409 ASP A N 1
ATOM 3173 C CA . ASP A 1 409 ? -37.858 20.248 45.775 1.00 53.06 409 ASP A CA 1
ATOM 3174 C C . ASP A 1 409 ? -37.152 20.956 46.928 1.00 53.06 409 ASP A C 1
ATOM 3176 O O . ASP A 1 409 ? -36.725 20.328 47.899 1.00 53.06 409 ASP A O 1
ATOM 3180 N N . GLN A 1 410 ? -37.058 22.275 46.813 1.00 54.09 410 GLN A N 1
ATOM 3181 C CA . GLN A 1 410 ? -36.506 23.122 47.859 1.00 54.09 410 GLN A CA 1
ATOM 3182 C C . GLN A 1 410 ? -37.582 24.079 48.354 1.00 54.09 410 GLN A C 1
ATOM 3184 O O . GLN A 1 410 ? -38.511 24.426 47.623 1.00 54.09 410 GLN A O 1
ATOM 3189 N N . GLU A 1 411 ? -37.429 24.511 49.595 1.00 51.41 411 GLU A N 1
ATOM 3190 C CA . GLU A 1 411 ? -38.173 25.633 50.151 1.00 51.41 411 GLU A CA 1
ATOM 3191 C C . GLU A 1 411 ? -37.246 26.849 50.145 1.00 51.41 411 GLU A C 1
ATOM 3193 O O . GLU A 1 411 ? -36.068 26.737 50.500 1.00 51.41 411 GLU A O 1
ATOM 3198 N N . ASP A 1 412 ? -37.746 27.995 49.685 1.00 59.06 412 ASP A N 1
ATOM 3199 C CA . ASP A 1 412 ? -37.023 29.254 49.846 1.00 59.06 412 ASP A CA 1
ATOM 3200 C C . ASP A 1 412 ? -37.043 29.722 51.313 1.00 59.06 412 ASP A C 1
ATOM 3202 O O . ASP A 1 412 ? -37.679 29.126 52.186 1.00 59.06 412 ASP A O 1
ATOM 3206 N N . ALA A 1 413 ? -36.346 30.822 51.603 1.00 55.91 413 ALA A N 1
ATOM 3207 C CA . ALA A 1 413 ? -36.287 31.402 52.946 1.00 55.91 413 ALA A CA 1
ATOM 3208 C C . ALA A 1 413 ? -37.651 31.911 53.468 1.00 55.91 413 ALA A C 1
ATOM 3210 O O . ALA A 1 413 ? -37.747 32.348 54.614 1.00 55.91 413 ALA A O 1
ATOM 3211 N N . GLN A 1 414 ? -38.699 31.876 52.643 1.00 56.69 414 GLN A N 1
ATOM 3212 C CA . GLN A 1 414 ? -40.068 32.266 52.957 1.00 56.69 414 GLN A CA 1
ATOM 3213 C C . GLN A 1 414 ? -41.024 31.056 52.977 1.00 56.69 414 GLN A C 1
ATOM 3215 O O . GLN A 1 414 ? -42.237 31.249 53.037 1.00 56.69 414 GLN A O 1
ATOM 3220 N N . HIS A 1 415 ? -40.493 29.825 52.968 1.00 48.56 415 HIS A N 1
ATOM 3221 C CA . HIS A 1 415 ? -41.244 28.565 52.896 1.00 48.56 415 HIS A CA 1
ATOM 3222 C C . HIS A 1 415 ? -42.111 28.403 51.638 1.00 48.56 415 HIS A C 1
ATOM 3224 O O . HIS A 1 415 ? -43.028 27.578 51.614 1.00 48.56 415 HIS A O 1
ATOM 3230 N N . ASN A 1 416 ? -41.826 29.146 50.568 1.00 51.59 416 ASN A N 1
ATOM 3231 C CA . ASN A 1 416 ? -42.473 28.902 49.290 1.00 51.59 416 ASN A CA 1
ATOM 3232 C C . ASN A 1 416 ? -41.763 27.771 48.551 1.00 51.59 416 ASN A C 1
ATOM 3234 O O . ASN A 1 416 ? -40.538 27.623 48.584 1.00 51.59 416 ASN A O 1
ATOM 3238 N N . LEU A 1 417 ? -42.571 26.969 47.863 1.00 52.66 417 LEU A N 1
ATOM 3239 C CA . LEU A 1 417 ? -42.095 25.854 47.063 1.00 52.66 417 LEU A CA 1
ATOM 3240 C C . LEU A 1 417 ? -41.282 26.377 45.876 1.00 52.66 417 LEU A C 1
ATOM 3242 O O . LEU A 1 417 ? -41.801 27.139 45.061 1.00 52.66 417 LEU A O 1
ATOM 3246 N N . ILE A 1 418 ? -40.053 25.882 45.728 1.00 59.84 418 ILE A N 1
ATOM 3247 C CA . ILE A 1 418 ? -39.291 25.953 44.483 1.00 59.84 418 ILE A CA 1
ATOM 3248 C C . ILE A 1 418 ? -39.389 24.573 43.804 1.00 59.84 418 ILE A C 1
ATOM 3250 O O . ILE A 1 418 ? -38.666 23.652 44.200 1.00 59.84 418 ILE A O 1
ATOM 3254 N N . PRO A 1 419 ? -40.259 24.399 42.787 1.00 52.66 419 PRO A N 1
ATOM 3255 C CA . PRO A 1 419 ? -40.345 23.165 42.010 1.00 52.66 419 PRO A CA 1
ATOM 3256 C C . PRO A 1 419 ? -39.012 22.901 41.303 1.00 52.66 419 PRO A C 1
ATOM 3258 O O . PRO A 1 419 ? -38.505 23.772 40.591 1.00 52.66 419 PRO A O 1
ATOM 3261 N N . ARG A 1 420 ? -38.426 21.715 41.490 1.00 58.94 420 ARG A N 1
ATOM 3262 C CA . ARG A 1 420 ? -37.159 21.337 40.834 1.00 58.94 420 ARG A CA 1
ATOM 3263 C C . ARG A 1 420 ? -37.363 20.279 39.749 1.00 58.94 420 ARG A C 1
ATOM 3265 O O . ARG A 1 420 ? -38.486 19.871 39.467 1.00 58.94 420 ARG A O 1
ATOM 3272 N N . ALA A 1 421 ? -36.266 19.876 39.105 1.00 48.22 421 ALA A N 1
ATOM 3273 C CA . ALA A 1 421 ? -36.252 19.156 37.830 1.00 48.22 421 ALA A CA 1
ATOM 3274 C C . ALA A 1 421 ? -37.120 17.884 37.782 1.00 48.22 421 ALA A C 1
ATOM 3276 O O . ALA A 1 421 ? -37.614 17.551 36.714 1.00 48.22 421 ALA A O 1
ATOM 3277 N N . TRP A 1 422 ? -37.378 17.209 38.908 1.00 51.09 422 TRP A N 1
ATOM 3278 C CA . TRP A 1 422 ? -38.274 16.046 38.949 1.00 51.09 422 TRP A CA 1
ATOM 3279 C C . TRP A 1 422 ? -39.759 16.383 38.687 1.00 51.09 422 TRP A C 1
ATOM 3281 O O . TRP A 1 422 ? -40.518 15.493 38.314 1.00 51.09 422 TRP A O 1
ATOM 3291 N N . ARG A 1 423 ? -40.187 17.646 38.867 1.00 42.50 423 ARG A N 1
ATOM 3292 C CA . ARG A 1 423 ? -41.559 18.115 38.576 1.00 42.50 423 ARG A CA 1
ATOM 3293 C C . ARG A 1 423 ? -41.734 18.677 37.164 1.00 42.50 423 ARG A C 1
ATOM 3295 O O . ARG A 1 423 ? -42.832 18.600 36.624 1.00 42.50 423 ARG A O 1
ATOM 3302 N N . THR A 1 424 ? -40.697 19.301 36.602 1.00 42.84 424 THR A N 1
ATOM 3303 C CA . THR A 1 424 ? -40.735 19.970 35.284 1.00 42.84 424 THR A CA 1
ATOM 3304 C C . THR A 1 424 ? -40.177 19.122 34.156 1.00 42.84 424 THR A C 1
ATOM 3306 O O . THR A 1 424 ? -40.587 19.296 33.010 1.00 42.84 424 THR A O 1
ATOM 3309 N N . ALA A 1 425 ? -39.292 18.173 34.451 1.00 38.44 425 ALA A N 1
ATOM 3310 C CA . ALA A 1 425 ? -39.069 17.089 33.525 1.00 38.44 425 ALA A CA 1
ATOM 3311 C C . ALA A 1 425 ? -40.342 16.243 33.543 1.00 38.44 425 ALA A C 1
ATOM 3313 O O . ALA A 1 425 ? -40.712 15.681 34.574 1.00 38.44 425 ALA A O 1
ATOM 3314 N N . ALA A 1 426 ? -40.978 16.077 32.383 1.00 33.19 426 ALA A N 1
ATOM 3315 C CA . ALA A 1 426 ? -41.476 14.752 32.076 1.00 33.19 426 ALA A CA 1
ATOM 3316 C C . ALA A 1 426 ? -40.310 13.825 32.419 1.00 33.19 426 ALA A C 1
ATOM 3318 O O . ALA A 1 426 ? -39.272 13.862 31.757 1.00 33.19 426 ALA A O 1
ATOM 3319 N N . ILE A 1 427 ? -40.422 13.101 33.529 1.00 33.50 427 ILE A N 1
ATOM 3320 C CA . ILE A 1 427 ? -39.525 12.006 33.827 1.00 33.50 427 ILE A CA 1
ATOM 3321 C C . ILE A 1 427 ? -39.861 10.974 32.736 1.00 33.50 427 ILE A C 1
ATOM 3323 O O . ILE A 1 427 ? -40.526 9.974 32.978 1.00 33.50 427 ILE A O 1
ATOM 3327 N N . THR A 1 428 ? -39.378 11.196 31.503 1.00 28.69 428 THR A N 1
ATOM 3328 C CA . THR A 1 428 ? -38.484 10.225 30.892 1.00 28.69 428 THR A CA 1
ATOM 3329 C C . THR A 1 428 ? -37.570 9.861 32.030 1.00 28.69 428 THR A C 1
ATOM 3331 O O . THR A 1 428 ? -36.642 10.593 32.375 1.00 28.69 428 THR A O 1
ATOM 3334 N N . VAL A 1 429 ? -37.945 8.783 32.718 1.00 28.42 429 VAL A N 1
ATOM 3335 C CA . VAL A 1 429 ? -37.006 8.001 33.487 1.00 28.42 429 VAL A CA 1
ATOM 3336 C C . VAL A 1 429 ? -35.832 7.958 32.528 1.00 28.42 429 VAL A C 1
ATOM 3338 O O . VAL A 1 429 ? -35.973 7.439 31.416 1.00 28.42 429 VAL A O 1
ATOM 3341 N N . ARG A 1 430 ? -34.720 8.610 32.884 1.00 28.22 430 ARG A N 1
ATOM 3342 C CA . ARG A 1 430 ? -33.426 8.121 32.443 1.00 28.22 430 ARG A CA 1
ATOM 3343 C C . ARG A 1 430 ? -33.460 6.693 32.946 1.00 28.22 430 ARG A C 1
ATOM 3345 O O . ARG A 1 430 ? -33.118 6.419 34.092 1.00 28.22 430 ARG A O 1
ATOM 3352 N N . LYS A 1 431 ? -34.044 5.814 32.131 1.00 29.91 431 LYS A N 1
ATOM 3353 C CA . LYS A 1 431 ? -33.890 4.391 32.223 1.00 29.91 431 LYS A CA 1
ATOM 3354 C C . LYS A 1 431 ? -32.424 4.282 31.854 1.00 29.91 431 LYS A C 1
ATOM 3356 O O . LYS A 1 431 ? -32.084 4.033 30.710 1.00 29.91 431 LYS A O 1
ATOM 3361 N N . SER A 1 432 ? -31.567 4.469 32.852 1.00 28.97 432 SER A N 1
ATOM 3362 C CA . SER A 1 432 ? -30.579 3.450 33.130 1.00 28.97 432 SER A CA 1
ATOM 3363 C C . SER A 1 432 ? -31.405 2.155 33.227 1.00 28.97 432 SER A C 1
ATOM 3365 O O . SER A 1 432 ? -31.843 1.707 34.281 1.00 28.97 432 SER A O 1
ATOM 3367 N N . CYS A 1 433 ? -31.754 1.608 32.056 1.00 24.81 433 CYS A N 1
ATOM 3368 C CA . CYS A 1 433 ? -31.554 0.202 31.840 1.00 24.81 433 CYS A CA 1
ATOM 3369 C C . CYS A 1 433 ? -30.049 0.090 32.009 1.00 24.81 433 CYS A C 1
ATOM 3371 O O . CYS A 1 433 ? -29.308 0.248 31.049 1.00 24.81 433 CYS A O 1
ATOM 3373 N N . ASN A 1 434 ? -29.608 -0.061 33.261 1.00 27.83 434 ASN A N 1
ATOM 3374 C CA . ASN A 1 434 ? -28.404 -0.817 33.486 1.00 27.83 434 ASN A CA 1
ATOM 3375 C C . ASN A 1 434 ? -28.721 -2.132 32.797 1.00 27.83 434 ASN A C 1
ATOM 3377 O O . ASN A 1 434 ? -29.520 -2.930 33.294 1.00 27.83 434 ASN A O 1
ATOM 3381 N N . ALA A 1 435 ? -28.170 -2.285 31.597 1.00 25.00 435 ALA A N 1
ATOM 3382 C CA . ALA A 1 435 ? -27.763 -3.582 31.147 1.00 25.00 435 ALA A CA 1
ATOM 3383 C C . ALA A 1 435 ? -27.009 -4.157 32.344 1.00 25.00 435 ALA A C 1
ATOM 3385 O O . ALA A 1 435 ? -25.941 -3.676 32.722 1.00 25.00 435 ALA A O 1
ATOM 3386 N N . ALA A 1 436 ? -27.635 -5.100 33.040 1.00 24.62 436 ALA A N 1
ATOM 3387 C CA . ALA A 1 436 ? -26.872 -6.022 33.839 1.00 24.62 436 ALA A CA 1
ATOM 3388 C C . ALA A 1 436 ? -26.018 -6.770 32.815 1.00 24.62 436 ALA A C 1
ATOM 3390 O O . ALA A 1 436 ? -26.449 -7.768 32.243 1.00 24.62 436 ALA A O 1
ATOM 3391 N N . LEU A 1 437 ? -24.841 -6.215 32.517 1.00 22.80 437 LEU A N 1
ATOM 3392 C CA . LEU A 1 437 ? -23.730 -6.982 32.001 1.00 22.80 437 LEU A CA 1
ATOM 3393 C C . LEU A 1 437 ? -23.447 -8.002 33.106 1.00 22.80 437 LEU A C 1
ATOM 3395 O O . LEU A 1 437 ? -22.826 -7.698 34.125 1.00 22.80 437 LEU A O 1
ATOM 3399 N N . LEU A 1 438 ? -24.020 -9.192 32.950 1.00 22.28 438 LEU A N 1
ATOM 3400 C CA . LEU A 1 438 ? -23.486 -10.393 33.563 1.00 22.28 438 LEU A CA 1
ATOM 3401 C C . LEU A 1 438 ? -22.126 -10.617 32.896 1.00 22.28 438 LEU A C 1
ATOM 3403 O O . LEU A 1 438 ? -22.063 -11.170 31.800 1.00 22.28 438 LEU A O 1
ATOM 3407 N N . LEU A 1 439 ? -21.073 -10.097 33.531 1.00 23.81 439 LEU A N 1
ATOM 3408 C CA . LEU A 1 439 ? -19.727 -10.648 33.390 1.00 23.81 439 LEU A CA 1
ATOM 3409 C C . LEU A 1 439 ? -19.638 -11.967 34.156 1.00 23.81 439 LEU A C 1
ATOM 3411 O O . LEU A 1 439 ? -20.151 -12.014 35.302 1.00 23.81 439 LEU A O 1
#

pLDDT: mean 73.78, std 18.57, range [22.28, 97.25]